Protein AF-0000000066663180 (afdb_homodimer)

Sequence (576 aa):
MTKPTDPAYRWNNAELDLDGYLARIGFDGERAPTLRTLRELVRLHTTTIPFENLEIILGRPVLLDLESLQEKLIRQRRGGYCYEHVTLFAAVLERLGYDIIAFNGRVTMGADQGLRPATHALLRVTTADDDRVWLVDVGFGSGPLEPYELSTETGEFSAGAWRFRLEHTLGELDSDRWVLHQFGKDGWIDRYTFATTPQYRIDFAVGNHFVSTSPRSPFTTRPYAHRFLPDADHMIDGTTVVTTRPDGSSDTREIEVSEVPKVLSELFDIDLTEADAAKLVEGDWQRRMTKPTDPAYRWNNAELDLDGYLARIGFDGERAPTLRTLRELVRLHTTTIPFENLEIILGRPVLLDLESLQEKLIRQRRGGYCYEHVTLFAAVLERLGYDIIAFNGRVTMGADQGLRPATHALLRVTTADDDRVWLVDVGFGSGPLEPYELSTETGEFSAGAWRFRLEHTLGELDSDRWVLHQFGKDGWIDRYTFATTPQYRIDFAVGNHFVSTSPRSPFTTRPYAHRFLPDADHMIDGTTVVTTRPDGSSDTREIEVSEVPKVLSELFDIDLTEADAAKLVEGDWQRR

Solvent-accessible surface area (backbone atoms only — not comparable to full-atom values): 30152 Å² total; per-residue (Å²): 126,80,77,71,86,54,68,53,73,47,58,62,36,87,70,56,60,60,67,59,47,34,58,62,42,66,60,82,72,71,81,51,38,32,63,71,39,48,34,50,50,38,31,31,45,36,52,60,46,23,23,29,38,53,49,40,72,72,72,39,82,87,63,74,53,61,66,58,40,43,48,38,44,47,72,57,40,32,50,31,38,24,63,49,39,38,50,54,49,47,15,50,41,48,62,44,62,33,51,72,44,32,26,42,20,23,57,43,53,91,57,86,77,76,66,60,42,62,67,36,44,36,34,38,36,40,38,77,77,49,91,62,44,29,37,39,40,65,20,71,34,74,47,56,42,36,58,42,64,68,51,87,78,50,35,68,47,68,39,80,62,34,44,34,31,48,44,75,48,69,42,72,94,67,32,62,30,35,35,40,29,37,51,39,68,92,38,78,36,60,42,29,34,33,44,91,54,78,48,45,59,50,44,49,50,39,41,47,48,26,44,58,65,33,89,85,25,76,49,56,46,43,48,38,37,19,27,24,49,80,69,34,34,38,35,38,55,58,45,38,38,35,42,35,32,51,84,25,51,69,49,75,48,78,55,52,58,81,44,46,56,57,48,35,34,76,69,38,59,32,70,67,53,71,68,55,39,53,55,60,42,68,40,69,48,75,77,103,126,80,77,70,85,53,67,51,74,48,58,62,37,89,71,56,59,61,69,59,47,34,59,63,41,68,59,82,72,71,78,52,38,31,61,70,39,49,33,51,51,37,30,30,45,36,53,58,48,24,23,28,38,54,49,40,70,72,72,39,82,87,65,74,53,60,67,57,39,43,45,38,46,47,72,56,40,31,48,31,40,23,63,50,39,37,49,55,49,46,16,51,42,49,63,44,62,32,50,74,43,32,26,42,20,23,59,42,52,91,57,86,76,75,66,59,43,62,68,36,43,36,35,37,38,40,38,78,76,49,87,62,45,29,37,39,40,64,19,72,37,72,48,55,42,36,57,42,65,69,51,86,77,49,36,68,46,65,39,81,63,34,44,36,32,47,42,76,48,70,43,73,93,68,32,63,31,34,35,41,30,38,52,40,66,91,39,77,36,59,42,30,34,33,44,88,53,77,49,43,59,50,44,50,52,38,43,48,47,24,43,57,65,32,88,85,24,76,47,55,44,43,49,38,36,19,29,24,48,79,68,34,34,38,34,36,55,59,45,37,36,35,40,34,34,51,85,26,54,69,50,75,48,80,55,54,61,79,43,45,56,60,46,34,33,76,68,37,60,30,68,65,53,72,68,54,37,54,56,60,42,69,40,68,49,75,77,102

Radius of gyration: 25.16 Å; Cα contacts (8 Å, |Δi|>4): 1216; chains: 2; bounding box: 50×69×63 Å

Secondary structure (DSSP, 8-state):
-PPPSSGGGS--GGG--HHHHHHHHT--S--S--HHHHHHHHHHHHHHSPEE-HHHHTT-----SHHHHIIIIIIS---B-HHHHHHHHHHHHHHHT-EEEEEEEEE-TT--SSPPPS-EEEEEEE-SS-S-EEEE--SSSS--SS-EE-STT--EEEETTEEEEEEEEE-GGG-EEEEEEEEETTEEEEEEEE----B-HHHHHHHHHHHHH-TTSGGGTS-EEEEE-SS-EEEEETTEEEEE-TTS-EEEEE--GGGHHHHHHHHH--PPPHHHHHHHHH-GGGG-/-PPPSSGGGS--GGG--HHHHHHHHT--S--S--HHHHHHHHHHHHHHSPEE-HHHHTT-----SHHHHIIIIIIS---B-HHHHHHHHHHHHHHHT-EEEEEEEEE-TT--SSPPPS-EEEEEEE-SS-S-EEEE--SSSS--SS-EE-STT--EEEETTEEEEEEEEE-GGG-EEEEEEEEETTEEEEEEEE----B-HHHHHHHHHHHHH-TTSGGGTS-EEEEE-SS-EEEEETTEEEEE-TTS-EEEEE--GGGHHHHHHHHH--PPPHHHHHHHHH-GGGG-

Foldseek 3Di:
DDQDPPCQFALPLVPDPLVLLCVQLVHDDDLAQAQVSQLQCLQSLQQRAKEKLLCLVLPHADDQPRVVLCCACRVQVHHYAQSSSVSNVRSNSVNSPKDKFKWFKWFCFPPPDDGGDRQGIKMWIDGDPDDFIWIGGRGHRADDSGTFTDDCPRAWDDRQLWIKGKHWDADPVRFIKIWIWTQAPVGIDTGIIIGDDGDTSVNNVVSSCCCSPPPVHLSNQAIWMWNYHSFWIWIDDHQKIKIAGRHRDMDIDGDQQLCVQVCCCPPVVHHDDPVSSVSSSVPPSVVD/DDQDPPCQFALPLVPDPLVLLCVQLVHDDDLAQAQVSQLVSLQSLQQRAKEKLLCLVLPHADDQPRVVLCCAVRVQVHHYAQSSSVSNVRSNSVNSPKDKFKWFKWFCFPPPDDGGDRQGIKMWIDGPPDDFIWIGGRGHRADDSGIATDDCPRAWDDRQLWIKGKHWDADPVRFIKIWIWTQAPVGIDTGIIIGDDGDTSVNNVVSSCCCSPPPVHLSNQAIWMWNYHSFWIWIDDHQKIKIAGRHRDMDIDGDQQLCVQVCCCPPVVHHDDPVSSVSSSVPPSVVD

Organism: Nocardia brasiliensis (strain ATCC 700358 / HUJEG-1) (NCBI:txid1133849)

pLDDT: mean 95.01, std 6.35, range [48.31, 98.88]

Nearest PDB structures (foldseek):
  3d9w-assembly1_A  TM=9.822E-01  e=6.972E-45  Nocardia farcinica
  4guz-assembly1_A  TM=9.246E-01  e=1.053E-33  Mycobacteroides abscessus ATCC 19977
  4nv7-assembly3_B  TM=9.288E-01  e=3.209E-25  Mesorhizobium japonicum MAFF 303099
  4nv8-assembly3_B  TM=9.213E-01  e=1.706E-25  Mesorhizobium japonicum MAFF 303099
  1e2t-assembly1_A  TM=8.866E-01  e=2.678E-23  Salmonella enterica subsp. enterica serovar Typhimurium

Structure (mmCIF, N/CA/C/O backbone):
data_AF-0000000066663180-model_v1
#
loop_
_entity.id
_entity.type
_entity.pdbx_description
1 polymer 'Putative Arylamine N-acetyltransferase'
#
loop_
_atom_site.group_PDB
_atom_site.id
_atom_site.type_symbol
_atom_site.label_atom_id
_atom_site.label_alt_id
_atom_site.label_comp_id
_atom_site.label_asym_id
_atom_site.label_entity_id
_atom_site.label_seq_id
_atom_site.pdbx_PDB_ins_code
_atom_site.Cartn_x
_atom_site.Cartn_y
_atom_site.Cartn_z
_atom_site.occupancy
_atom_site.B_iso_or_equiv
_atom_site.auth_seq_id
_atom_site.auth_comp_id
_atom_site.auth_asym_id
_atom_site.auth_atom_id
_atom_site.pdbx_PDB_model_num
ATOM 1 N N . MET A 1 1 ? 0.926 -15.344 19.312 1 48.31 1 MET A N 1
ATOM 2 C CA . MET A 1 1 ? -0.3 -14.586 19.531 1 48.31 1 MET A CA 1
ATOM 3 C C . MET A 1 1 ? -1.358 -14.945 18.5 1 48.31 1 MET A C 1
ATOM 5 O O . MET A 1 1 ? -1.033 -15.219 17.344 1 48.31 1 MET A O 1
ATOM 9 N N . THR A 1 2 ? -2.537 -15.312 18.953 1 58.72 2 THR A N 1
ATOM 10 C CA . THR A 1 2 ? -3.717 -15.773 18.234 1 58.72 2 THR A CA 1
ATOM 11 C C . THR A 1 2 ? -4.219 -14.703 17.281 1 58.72 2 THR A C 1
ATOM 13 O O . THR A 1 2 ? -4.211 -13.516 17.609 1 58.72 2 THR A O 1
ATOM 16 N N . LYS A 1 3 ? -4.48 -15.039 16 1 70.81 3 LYS A N 1
ATOM 17 C CA . LYS A 1 3 ? -5.141 -14.172 15.031 1 70.81 3 LYS A CA 1
ATOM 18 C C . LYS A 1 3 ? -6.414 -13.562 15.609 1 70.81 3 LYS A C 1
ATOM 20 O O . LYS A 1 3 ? -7.188 -14.258 16.281 1 70.81 3 LYS A O 1
ATOM 25 N N . PRO A 1 4 ? -6.527 -12.234 15.414 1 74.31 4 PRO A N 1
ATOM 26 C CA . PRO A 1 4 ? -7.789 -11.641 15.859 1 74.31 4 PRO A CA 1
ATOM 27 C C . PRO A 1 4 ? -9.016 -12.375 15.32 1 74.31 4 PRO A C 1
ATOM 29 O O . PRO A 1 4 ? -8.953 -12.977 14.25 1 74.31 4 PRO A O 1
ATOM 32 N N . THR A 1 5 ? -10.125 -12.406 16.047 1 76.75 5 THR A N 1
ATOM 33 C CA . THR A 1 5 ? -11.352 -13.109 15.68 1 76.75 5 THR A CA 1
ATOM 34 C C . THR A 1 5 ? -12.086 -12.367 14.57 1 76.75 5 THR A C 1
ATOM 36 O O . THR A 1 5 ? -12.914 -12.953 13.867 1 76.75 5 THR A O 1
ATOM 39 N N . ASP A 1 6 ? -11.758 -11.156 14.367 1 83.5 6 ASP A N 1
ATOM 40 C CA . ASP A 1 6 ? -12.391 -10.367 13.312 1 83.5 6 ASP A CA 1
ATOM 41 C C . ASP A 1 6 ? -12.117 -10.969 11.938 1 83.5 6 ASP A C 1
ATOM 43 O O . ASP A 1 6 ? -10.961 -11.195 11.57 1 83.5 6 ASP A O 1
ATOM 47 N N . PRO A 1 7 ? -13.188 -11.227 11.18 1 85.56 7 PRO A N 1
ATOM 48 C CA . PRO A 1 7 ? -13.047 -11.852 9.867 1 85.56 7 PRO A CA 1
ATOM 49 C C . PRO A 1 7 ? -12.156 -11.055 8.922 1 85.56 7 PRO A C 1
ATOM 51 O O . PRO A 1 7 ? -11.672 -11.586 7.922 1 85.56 7 PRO A O 1
ATOM 54 N N . ALA A 1 8 ? -11.961 -9.836 9.234 1 85.75 8 ALA A N 1
ATOM 55 C CA . ALA A 1 8 ? -11.156 -8.977 8.367 1 85.75 8 ALA A CA 1
ATOM 56 C C . ALA A 1 8 ? -9.703 -9.453 8.336 1 85.75 8 ALA A C 1
ATOM 58 O O . ALA A 1 8 ? -8.953 -9.109 7.418 1 85.75 8 ALA A O 1
ATOM 59 N N . TYR A 1 9 ? -9.367 -10.305 9.32 1 88.06 9 TYR A N 1
ATOM 60 C CA . TYR A 1 9 ? -8 -10.789 9.422 1 88.06 9 TYR A CA 1
ATOM 61 C C . TYR A 1 9 ? -7.863 -12.172 8.797 1 88.06 9 TYR A C 1
ATOM 63 O O . TYR A 1 9 ? -6.805 -12.797 8.883 1 88.06 9 TYR A O 1
ATOM 71 N N . ARG A 1 10 ? -8.914 -12.594 8.203 1 91.81 10 ARG A N 1
ATOM 72 C CA . ARG A 1 10 ? -8.93 -13.922 7.598 1 91.81 10 ARG A CA 1
ATOM 73 C C . ARG A 1 10 ? -9.086 -13.828 6.086 1 91.81 10 ARG A C 1
ATOM 75 O O . ARG A 1 10 ? -9.055 -12.734 5.52 1 91.81 10 ARG A O 1
ATOM 82 N N . TRP A 1 11 ? -9.125 -14.977 5.441 1 94.94 11 TRP A N 1
ATOM 83 C CA . TRP A 1 11 ? -9.094 -14.992 3.984 1 94.94 11 TRP A CA 1
ATOM 84 C C . TRP A 1 11 ? -10.383 -15.578 3.416 1 94.94 11 TRP A C 1
ATOM 86 O O . TRP A 1 11 ? -10.359 -16.25 2.383 1 94.94 11 TRP A O 1
ATOM 96 N N . ASN A 1 12 ? -11.5 -15.461 4.164 1 90.38 12 ASN A N 1
ATOM 97 C CA . ASN A 1 12 ? -12.859 -15.797 3.75 1 90.38 12 ASN A CA 1
ATOM 98 C C . ASN A 1 12 ? -12.953 -17.234 3.246 1 90.38 12 ASN A C 1
ATOM 100 O O . ASN A 1 12 ? -13.641 -17.516 2.262 1 90.38 12 ASN A O 1
ATOM 104 N N . ASN A 1 13 ? -12.328 -18.094 3.863 1 88.12 13 ASN A N 1
ATOM 105 C CA . ASN A 1 13 ? -12.234 -19.484 3.432 1 88.12 13 ASN A CA 1
ATOM 106 C C . ASN A 1 13 ? -13.609 -20.141 3.402 1 88.12 13 ASN A C 1
ATOM 108 O O . ASN A 1 13 ? -13.797 -21.156 2.709 1 88.12 13 ASN A O 1
ATOM 112 N N . ALA A 1 14 ? -14.539 -19.609 4.07 1 90.19 14 ALA A N 1
ATOM 113 C CA . ALA A 1 14 ? -15.883 -20.172 4.07 1 90.19 14 ALA A CA 1
ATOM 114 C C . ALA A 1 14 ? -16.531 -20.062 2.691 1 90.19 14 ALA A C 1
ATOM 116 O O . ALA A 1 14 ? -17.422 -20.844 2.348 1 90.19 14 ALA A O 1
ATOM 117 N N . GLU A 1 15 ? -16.062 -19.156 1.878 1 94.12 15 GLU A N 1
ATOM 118 C CA . GLU A 1 15 ? -16.625 -18.906 0.552 1 94.12 15 GLU A CA 1
ATOM 119 C C . GLU A 1 15 ? -15.914 -19.75 -0.51 1 94.12 15 GLU A C 1
ATOM 121 O O . GLU A 1 15 ? -16.312 -19.75 -1.674 1 94.12 15 GLU A O 1
ATOM 126 N N . LEU A 1 16 ? -14.938 -20.531 -0.111 1 97.56 16 LEU A N 1
ATOM 127 C CA . LEU A 1 16 ? -14.078 -21.25 -1.037 1 97.56 16 LEU A CA 1
ATOM 128 C C . LEU A 1 16 ? -14.742 -22.547 -1.497 1 97.56 16 LEU A C 1
ATOM 130 O O . LEU A 1 16 ? -15.258 -23.312 -0.678 1 97.56 16 LEU A O 1
ATOM 134 N N . ASP A 1 17 ? -14.781 -22.766 -2.789 1 97.75 17 ASP A N 1
ATOM 135 C CA . ASP A 1 17 ? -15.062 -24.078 -3.363 1 97.75 17 ASP A CA 1
ATOM 136 C C . ASP A 1 17 ? -13.789 -24.922 -3.43 1 97.75 17 ASP A C 1
ATOM 138 O O . ASP A 1 17 ? -13.188 -25.062 -4.496 1 97.75 17 ASP A O 1
ATOM 142 N N . LEU A 1 18 ? -13.516 -25.562 -2.275 1 98.19 18 LEU A N 1
ATOM 143 C CA . LEU A 1 18 ? -12.258 -26.297 -2.152 1 98.19 18 LEU A CA 1
ATOM 144 C C . LEU A 1 18 ? -12.195 -27.438 -3.154 1 98.19 18 LEU A C 1
ATOM 146 O O . LEU A 1 18 ? -11.172 -27.656 -3.805 1 98.19 18 LEU A O 1
ATOM 150 N N . ASP A 1 19 ? -13.266 -28.172 -3.309 1 98 19 ASP A N 1
ATOM 151 C CA . ASP A 1 19 ? -13.289 -29.297 -4.23 1 98 19 ASP A CA 1
ATOM 152 C C . ASP A 1 19 ? -13.062 -28.844 -5.668 1 98 19 ASP A C 1
ATOM 154 O O . ASP A 1 19 ? -12.312 -29.469 -6.418 1 98 19 ASP A O 1
ATOM 158 N N . GLY A 1 20 ? -13.75 -27.766 -6.051 1 98.06 20 GLY A N 1
ATOM 159 C CA . GLY A 1 20 ? -13.539 -27.219 -7.379 1 98.06 20 GLY A CA 1
ATOM 160 C C . GLY A 1 20 ? -12.102 -26.797 -7.633 1 98.06 20 GLY A C 1
ATOM 161 O O . GLY A 1 20 ? -11.555 -27.047 -8.711 1 98.06 20 GLY A O 1
ATOM 162 N N . TYR A 1 21 ? -11.5 -26.234 -6.637 1 98.56 21 TYR A N 1
ATOM 163 C CA . TYR A 1 21 ? -10.109 -25.797 -6.738 1 98.56 21 TYR A CA 1
ATOM 164 C C . TYR A 1 21 ? -9.18 -27 -6.898 1 98.56 21 TYR A C 1
ATOM 166 O O . TYR A 1 21 ? -8.312 -27.016 -7.777 1 98.56 21 TYR A O 1
ATOM 174 N N . LEU A 1 22 ? -9.336 -27.984 -6.027 1 98.69 22 LEU A N 1
ATOM 175 C CA . LEU A 1 22 ? -8.469 -29.156 -6.059 1 98.69 22 LEU A CA 1
ATOM 176 C C . LEU A 1 22 ? -8.609 -29.906 -7.383 1 98.69 22 LEU A C 1
ATOM 178 O O . LEU A 1 22 ? -7.625 -30.406 -7.93 1 98.69 22 LEU A O 1
ATOM 182 N N . ALA A 1 23 ? -9.789 -29.938 -7.902 1 98.31 23 ALA A N 1
ATOM 183 C CA . ALA A 1 23 ? -10.016 -30.547 -9.211 1 98.31 23 ALA A CA 1
ATOM 184 C C . ALA A 1 23 ? -9.312 -29.766 -10.312 1 98.31 23 ALA A C 1
ATOM 186 O O . ALA A 1 23 ? -8.695 -30.344 -11.203 1 98.31 23 ALA A O 1
ATOM 187 N N . ARG A 1 24 ? -9.367 -28.484 -10.25 1 98.19 24 ARG A N 1
ATOM 188 C CA . ARG A 1 24 ? -8.773 -27.594 -11.234 1 98.19 24 ARG A CA 1
ATOM 189 C C . ARG A 1 24 ? -7.27 -27.812 -11.336 1 98.19 24 ARG A C 1
ATOM 191 O O . ARG A 1 24 ? -6.711 -27.828 -12.438 1 98.19 24 ARG A O 1
ATOM 198 N N . ILE A 1 25 ? -6.621 -28.047 -10.25 1 98.31 25 ILE A N 1
ATOM 199 C CA . ILE A 1 25 ? -5.164 -28.109 -10.289 1 98.31 25 ILE A CA 1
ATOM 200 C C . ILE A 1 25 ? -4.723 -29.578 -10.336 1 98.31 25 ILE A C 1
ATOM 202 O O . ILE A 1 25 ? -3.525 -29.875 -10.422 1 98.31 25 ILE A O 1
ATOM 206 N N . GLY A 1 26 ? -5.66 -30.5 -10.234 1 98.31 26 GLY A N 1
ATOM 207 C CA . GLY A 1 26 ? -5.367 -31.922 -10.328 1 98.31 26 GLY A CA 1
ATOM 208 C C . GLY A 1 26 ? -4.781 -32.5 -9.055 1 98.31 26 GLY A C 1
ATOM 209 O O . GLY A 1 26 ? -3.902 -33.344 -9.102 1 98.31 26 GLY A O 1
ATOM 210 N N . PHE A 1 27 ? -5.184 -31.969 -7.934 1 98.5 27 PHE A N 1
ATOM 211 C CA . PHE A 1 27 ? -4.691 -32.438 -6.645 1 98.5 27 PHE A CA 1
ATOM 212 C C . PHE A 1 27 ? -5.559 -33.562 -6.113 1 98.5 27 PHE A C 1
ATOM 214 O O . PHE A 1 27 ? -6.773 -33.406 -5.961 1 98.5 27 PHE A O 1
ATOM 221 N N . ASP A 1 28 ? -4.934 -34.688 -5.734 1 97.25 28 ASP A N 1
ATOM 222 C CA . ASP A 1 28 ? -5.648 -35.844 -5.207 1 97.25 28 ASP A CA 1
ATOM 223 C C . ASP A 1 28 ? -4.988 -36.375 -3.934 1 97.25 28 ASP A C 1
ATOM 225 O O . ASP A 1 28 ? -5.207 -37.531 -3.539 1 97.25 28 ASP A O 1
ATOM 229 N N . GLY A 1 29 ? -4.211 -35.594 -3.303 1 96.62 29 GLY A N 1
ATOM 230 C CA . GLY A 1 29 ? -3.49 -36.031 -2.113 1 96.62 29 GLY A CA 1
ATOM 231 C C . GLY A 1 29 ? -4.27 -35.781 -0.831 1 96.62 29 GLY A C 1
ATOM 232 O O . GLY A 1 29 ? -5.453 -35.469 -0.87 1 96.62 29 GLY A O 1
ATOM 233 N N . GLU A 1 30 ? -3.562 -36.031 0.275 1 96.56 30 GLU A N 1
ATOM 234 C CA . GLU A 1 30 ? -4.137 -35.812 1.598 1 96.56 30 GLU A CA 1
ATOM 235 C C . GLU A 1 30 ? -4.352 -34.312 1.863 1 96.56 30 GLU A C 1
ATOM 237 O O . GLU A 1 30 ? -3.494 -33.5 1.534 1 96.56 30 GLU A O 1
ATOM 242 N N . ARG A 1 31 ? -5.496 -34.031 2.457 1 97.56 31 ARG A N 1
ATOM 243 C CA . ARG A 1 31 ? -5.863 -32.656 2.721 1 97.56 31 ARG A CA 1
ATOM 244 C C . ARG A 1 31 ? -5.477 -32.25 4.137 1 97.56 31 ARG A C 1
ATOM 246 O O . ARG A 1 31 ? -6.309 -31.734 4.895 1 97.56 31 ARG A O 1
ATOM 253 N 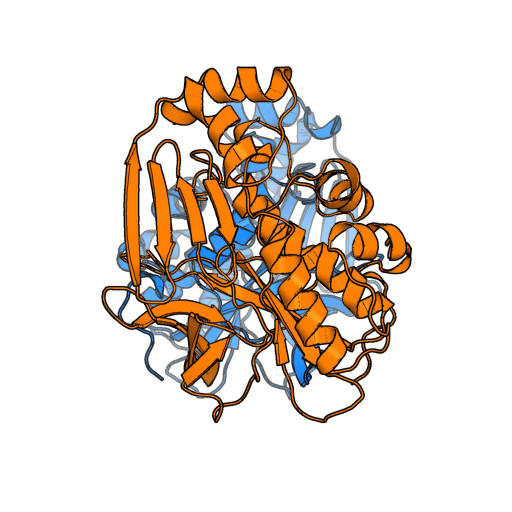N . ALA A 1 32 ? -4.332 -32.656 4.613 1 97.81 32 ALA A N 1
ATOM 254 C CA . ALA A 1 32 ? -3.785 -32.25 5.902 1 97.81 32 ALA A CA 1
ATOM 255 C C . ALA A 1 32 ? -2.744 -31.141 5.734 1 97.81 32 ALA A C 1
ATOM 257 O O . ALA A 1 32 ? -2.023 -31.109 4.73 1 97.81 32 ALA A O 1
ATOM 258 N N . PRO A 1 33 ? -2.688 -30.25 6.672 1 98.31 33 PRO A N 1
ATOM 259 C CA . PRO A 1 33 ? -1.762 -29.125 6.547 1 98.31 33 PRO A CA 1
ATOM 260 C C . PRO A 1 33 ? -0.313 -29.516 6.828 1 98.31 33 PRO A C 1
ATOM 262 O O . PRO A 1 33 ? 0.312 -28.969 7.738 1 98.31 33 PRO A O 1
ATOM 265 N N . THR A 1 34 ? 0.217 -30.406 6.02 1 98.38 34 THR A N 1
ATOM 266 C CA . THR A 1 34 ? 1.588 -30.891 6.133 1 98.38 34 THR A CA 1
ATOM 267 C C . THR A 1 34 ? 2.482 -30.234 5.082 1 98.38 34 THR A C 1
ATOM 269 O O . THR A 1 34 ? 1.989 -29.625 4.129 1 98.38 34 THR A O 1
ATOM 272 N N . LEU A 1 35 ? 3.779 -30.375 5.301 1 98.06 35 LEU A N 1
ATOM 273 C CA . LEU A 1 35 ? 4.73 -29.828 4.332 1 98.06 35 LEU A CA 1
ATOM 274 C C . LEU A 1 35 ? 4.594 -30.547 2.99 1 98.06 35 LEU A C 1
ATOM 276 O O . LEU A 1 35 ? 4.688 -29.906 1.937 1 98.06 35 LEU A O 1
ATOM 280 N N . ARG A 1 36 ? 4.398 -31.828 3.039 1 97.75 36 ARG A N 1
ATOM 281 C CA . ARG A 1 36 ? 4.223 -32.594 1.812 1 97.75 36 ARG A CA 1
ATOM 282 C C . ARG A 1 36 ? 3.041 -32.094 1.002 1 97.75 36 ARG A C 1
ATOM 284 O O . ARG A 1 36 ? 3.156 -31.875 -0.208 1 97.75 36 ARG A O 1
ATOM 291 N N . THR A 1 37 ? 1.895 -31.875 1.664 1 98.5 37 THR A N 1
ATOM 292 C CA . THR A 1 37 ? 0.703 -31.344 1.014 1 98.5 37 THR A CA 1
ATOM 293 C C . THR A 1 37 ? 0.964 -29.938 0.471 1 98.5 37 THR A C 1
ATOM 295 O O . THR A 1 37 ? 0.59 -29.625 -0.662 1 98.5 37 THR A O 1
ATOM 298 N N . LEU A 1 38 ? 1.64 -29.109 1.25 1 98.69 38 LEU A N 1
ATOM 299 C CA . LEU A 1 38 ? 1.95 -27.75 0.831 1 98.69 38 LEU A CA 1
ATOM 300 C C . LEU A 1 38 ? 2.797 -27.75 -0.438 1 98.69 38 LEU A C 1
ATOM 302 O O . LEU A 1 38 ? 2.518 -27 -1.376 1 98.69 38 LEU A O 1
ATOM 306 N N . ARG A 1 39 ? 3.82 -28.594 -0.478 1 98.12 39 ARG A N 1
ATOM 307 C CA . ARG A 1 39 ? 4.703 -28.688 -1.635 1 98.12 39 ARG A CA 1
ATOM 308 C C . ARG A 1 39 ? 3.92 -29.062 -2.891 1 98.12 39 ARG A C 1
ATOM 310 O O . ARG A 1 39 ? 4.109 -28.453 -3.947 1 98.12 39 ARG A O 1
ATOM 317 N N . GLU A 1 40 ? 3.068 -29.984 -2.742 1 98.44 40 GLU A N 1
ATOM 318 C CA . GLU A 1 40 ? 2.287 -30.438 -3.889 1 98.44 40 GLU A CA 1
ATOM 319 C C . GLU A 1 40 ? 1.312 -29.359 -4.352 1 98.44 40 GLU A C 1
ATOM 321 O O . GLU A 1 40 ? 1.149 -29.141 -5.555 1 98.44 40 GLU A O 1
ATOM 326 N N . LEU A 1 41 ? 0.632 -28.703 -3.418 1 98.75 41 LEU A N 1
ATOM 327 C CA . LEU A 1 41 ? -0.301 -27.641 -3.756 1 98.75 41 LEU A CA 1
ATOM 328 C C . LEU A 1 41 ? 0.409 -26.516 -4.5 1 98.75 41 LEU A C 1
ATOM 330 O O . LEU A 1 41 ? -0.095 -26.016 -5.512 1 98.75 41 LEU A O 1
ATOM 334 N N . VAL A 1 42 ? 1.604 -26.109 -4 1 98.75 42 VAL A N 1
ATOM 335 C CA . VAL A 1 42 ? 2.363 -25.031 -4.629 1 98.75 42 VAL A CA 1
ATOM 336 C C . VAL A 1 42 ? 2.748 -25.438 -6.051 1 98.75 42 VAL A C 1
ATOM 338 O O . VAL A 1 42 ? 2.549 -24.656 -6.992 1 98.75 42 VAL A O 1
ATOM 341 N N . ARG A 1 43 ? 3.248 -26.609 -6.199 1 98.38 43 ARG A N 1
ATOM 342 C CA . ARG A 1 43 ? 3.668 -27.109 -7.508 1 98.38 43 ARG A CA 1
ATOM 343 C C . ARG A 1 43 ? 2.498 -27.125 -8.484 1 98.38 43 ARG A C 1
ATOM 345 O O . ARG A 1 43 ? 2.6 -26.578 -9.594 1 98.38 43 ARG A O 1
ATOM 352 N N . LEU A 1 44 ? 1.402 -27.719 -8.07 1 98.5 44 LEU A N 1
ATOM 353 C CA . LEU A 1 44 ? 0.259 -27.891 -8.961 1 98.5 44 LEU A CA 1
ATOM 354 C C . LEU A 1 44 ? -0.385 -26.547 -9.281 1 98.5 44 LEU A C 1
ATOM 356 O O . LEU A 1 44 ? -0.753 -26.297 -10.43 1 98.5 44 LEU A O 1
ATOM 360 N N . HIS A 1 45 ? -0.54 -25.688 -8.289 1 98.62 45 HIS A N 1
ATOM 361 C CA . HIS A 1 45 ? -1.109 -24.375 -8.531 1 98.62 45 HIS A CA 1
ATOM 362 C C . HIS A 1 45 ? -0.283 -23.594 -9.562 1 98.62 45 HIS A C 1
ATOM 364 O O . HIS A 1 45 ? -0.825 -23.078 -10.539 1 98.62 45 HIS A O 1
ATOM 370 N N . THR A 1 46 ? 1.053 -23.578 -9.367 1 98.12 46 THR A N 1
ATOM 371 C CA . THR A 1 46 ? 1.975 -22.781 -10.156 1 98.12 46 THR A CA 1
ATOM 372 C C . THR A 1 46 ? 2.072 -23.297 -11.586 1 98.12 46 THR A C 1
ATOM 374 O O . THR A 1 46 ? 2.232 -22.516 -12.523 1 98.12 46 THR A O 1
ATOM 377 N N . THR A 1 47 ? 1.872 -24.578 -11.742 1 97.56 47 THR A N 1
ATOM 378 C CA . THR A 1 47 ? 2.072 -25.156 -13.07 1 97.56 47 THR A CA 1
ATOM 379 C C . THR A 1 47 ? 0.743 -25.312 -13.805 1 97.56 47 THR A C 1
ATOM 381 O O . THR A 1 47 ? 0.714 -25.688 -14.977 1 97.56 47 THR A O 1
ATOM 384 N N . THR A 1 48 ? -0.388 -25.047 -13.18 1 97.5 48 THR A N 1
ATOM 385 C CA . THR A 1 48 ? -1.684 -25.266 -13.812 1 97.5 48 THR A CA 1
ATOM 386 C C . THR A 1 48 ? -2.361 -23.922 -14.133 1 97.5 48 THR A C 1
ATOM 388 O O . THR A 1 48 ? -2.932 -23.75 -15.211 1 97.5 48 THR A O 1
ATOM 391 N N . ILE A 1 49 ? -2.359 -22.984 -13.211 1 98.12 49 ILE A N 1
ATOM 392 C CA . ILE A 1 49 ? -3.049 -21.719 -13.391 1 98.12 49 ILE A CA 1
ATOM 393 C C . ILE A 1 49 ? -2.068 -20.656 -13.898 1 98.12 49 ILE A C 1
ATOM 395 O O . ILE A 1 49 ? -1.111 -20.312 -13.211 1 98.12 49 ILE A O 1
ATOM 399 N N . PRO A 1 50 ? -2.283 -20.125 -15.07 1 98.25 50 PRO A N 1
ATOM 400 C CA . PRO A 1 50 ? -1.314 -19.188 -15.641 1 98.25 50 PRO A CA 1
ATOM 401 C C . PRO A 1 50 ? -1.374 -17.797 -14.992 1 98.25 50 PRO A C 1
ATOM 403 O O . PRO A 1 50 ? -2.367 -17.469 -14.336 1 98.25 50 PRO A O 1
ATOM 406 N N . PHE A 1 51 ? -0.28 -17.125 -15.086 1 98.56 51 PHE A N 1
ATOM 407 C CA . PHE A 1 51 ? -0.2 -15.711 -14.734 1 98.56 51 PHE A CA 1
ATOM 408 C C . PHE A 1 51 ? -0.612 -14.836 -15.906 1 98.56 51 PHE A C 1
ATOM 410 O O . PHE A 1 51 ? -0.133 -15.023 -17.031 1 98.56 51 PHE A O 1
ATOM 417 N N . GLU A 1 52 ? -1.479 -13.805 -15.688 1 98.75 52 GLU A N 1
ATOM 418 C CA . GLU A 1 52 ? -1.872 -12.945 -16.797 1 98.75 52 GLU A CA 1
ATOM 419 C C . GLU A 1 52 ? -2.506 -11.648 -16.297 1 98.75 52 GLU A C 1
ATOM 421 O O . GLU A 1 52 ? -2.936 -11.57 -15.141 1 98.75 52 GLU A O 1
ATOM 426 N N . ASN A 1 53 ? -2.535 -10.625 -17.141 1 98.62 53 ASN A N 1
ATOM 427 C CA . ASN A 1 53 ? -3.121 -9.328 -16.828 1 98.62 53 ASN A CA 1
ATOM 428 C C . ASN A 1 53 ? -4.258 -8.977 -17.781 1 98.62 53 ASN A C 1
ATOM 430 O O . ASN A 1 53 ? -4.59 -7.797 -17.938 1 98.62 53 ASN A O 1
ATOM 434 N N . LEU A 1 54 ? -4.953 -9.867 -18.375 1 98.5 54 LEU A N 1
ATOM 435 C CA . LEU A 1 54 ? -5.758 -9.641 -19.562 1 98.5 54 LEU A CA 1
ATOM 436 C C . LEU A 1 54 ? -7.039 -8.891 -19.234 1 98.5 54 LEU A C 1
ATOM 438 O O . LEU A 1 54 ? -7.578 -8.164 -20.062 1 98.5 54 LEU A O 1
ATOM 442 N N . GLU A 1 55 ? -7.652 -9.062 -18 1 98.31 55 GLU A N 1
ATOM 443 C CA . GLU A 1 55 ? -8.82 -8.266 -17.625 1 98.31 55 GLU A CA 1
ATOM 444 C C . GLU A 1 55 ? -8.539 -6.773 -17.781 1 98.31 55 GLU A C 1
ATOM 446 O O . GLU A 1 55 ? -9.391 -6.027 -18.281 1 98.31 55 GLU A O 1
ATOM 451 N N . ILE A 1 56 ? -7.348 -6.34 -17.391 1 98.31 56 ILE A N 1
ATOM 452 C CA . ILE A 1 56 ? -6.961 -4.934 -17.453 1 98.31 56 ILE A CA 1
ATOM 453 C C . ILE A 1 56 ? -6.918 -4.473 -18.906 1 98.31 56 ILE A C 1
ATOM 455 O O . ILE A 1 56 ? -7.477 -3.43 -19.25 1 98.31 56 ILE A O 1
ATOM 459 N N . ILE A 1 57 ? -6.289 -5.281 -19.75 1 97.69 57 ILE A N 1
ATOM 460 C CA . ILE A 1 57 ? -6.098 -4.941 -21.156 1 97.69 57 ILE A CA 1
ATOM 461 C C . ILE A 1 57 ? -7.449 -4.883 -21.859 1 97.69 57 ILE A C 1
ATOM 463 O O . ILE A 1 57 ? -7.645 -4.074 -22.766 1 97.69 57 ILE A O 1
ATOM 467 N N . LEU A 1 58 ? -8.383 -5.676 -21.391 1 97.5 58 LEU A N 1
ATOM 468 C CA . LEU A 1 58 ? -9.719 -5.742 -21.969 1 97.5 58 LEU A CA 1
ATOM 469 C C . LEU A 1 58 ? -10.625 -4.68 -21.359 1 97.5 58 LEU A C 1
ATOM 471 O O . LEU A 1 58 ? -11.812 -4.613 -21.672 1 97.5 58 LEU A O 1
ATOM 475 N N . GLY A 1 59 ? -10.133 -3.898 -20.422 1 96.38 59 GLY A N 1
ATOM 476 C CA . GLY A 1 59 ? -10.867 -2.777 -19.859 1 96.38 59 GLY A CA 1
ATOM 477 C C . GLY A 1 59 ? -11.781 -3.178 -18.719 1 96.38 59 GLY A C 1
ATOM 478 O O . GLY A 1 59 ? -12.781 -2.506 -18.453 1 96.38 59 GLY A O 1
ATOM 479 N N . ARG A 1 60 ? -11.516 -4.281 -18.125 1 97.88 60 ARG A N 1
ATOM 480 C CA . ARG A 1 60 ? -12.344 -4.781 -17.031 1 97.88 60 ARG A CA 1
ATOM 481 C C . ARG A 1 60 ? -11.586 -4.738 -15.703 1 97.88 60 ARG A C 1
ATOM 483 O O . ARG A 1 60 ? -10.359 -4.82 -15.68 1 97.88 60 ARG A O 1
ATOM 490 N N . PRO A 1 61 ? -12.289 -4.578 -14.586 1 97.88 61 PRO A N 1
ATOM 491 C CA . PRO A 1 61 ? -11.617 -4.527 -13.289 1 97.88 61 PRO A CA 1
ATOM 492 C C . PRO A 1 61 ? -11.055 -5.879 -12.859 1 97.88 61 PRO A C 1
ATOM 494 O O . PRO A 1 61 ? -11.477 -6.918 -13.367 1 97.88 61 PRO A O 1
ATOM 497 N N . VAL A 1 62 ? -10.117 -5.883 -12.047 1 98.5 62 VAL A N 1
ATOM 498 C CA . VAL A 1 62 ? -9.602 -7.078 -11.383 1 98.5 62 VAL A CA 1
ATOM 499 C C . VAL A 1 62 ? -10.188 -7.18 -9.977 1 98.5 62 VAL A C 1
ATOM 501 O O . VAL A 1 62 ? -9.844 -6.395 -9.094 1 98.5 62 VAL A O 1
ATOM 504 N N . LEU A 1 63 ? -11.047 -8.133 -9.773 1 98.19 63 LEU A N 1
ATOM 505 C CA . LEU A 1 63 ? -11.75 -8.312 -8.508 1 98.19 63 LEU A CA 1
ATOM 506 C C . LEU A 1 63 ? -11.07 -9.375 -7.656 1 98.19 63 LEU A C 1
ATOM 508 O O . LEU A 1 63 ? -10.633 -10.406 -8.18 1 98.19 63 LEU A O 1
ATOM 512 N N . LEU A 1 64 ? -11.047 -9.18 -6.305 1 98.12 64 LEU A N 1
ATOM 513 C CA . LEU A 1 64 ? -10.305 -10.094 -5.445 1 98.12 64 LEU A CA 1
ATOM 514 C C . LEU A 1 64 ? -11.25 -10.875 -4.543 1 98.12 64 LEU A C 1
ATOM 516 O O . LEU A 1 64 ? -10.812 -11.711 -3.746 1 98.12 64 LEU A O 1
ATOM 520 N N . ASP A 1 65 ? -12.547 -10.547 -4.617 1 97.19 65 ASP A N 1
ATOM 521 C CA . ASP A 1 65 ? -13.453 -11.383 -3.838 1 97.19 65 ASP A CA 1
ATOM 522 C C . ASP A 1 65 ? -13.445 -12.828 -4.344 1 97.19 65 ASP A C 1
ATOM 524 O O . ASP A 1 65 ? -13.297 -13.07 -5.543 1 97.19 65 ASP A O 1
ATOM 528 N N . LEU A 1 66 ? -13.695 -13.797 -3.498 1 97.62 66 LEU A N 1
ATOM 529 C CA . LEU A 1 66 ? -13.477 -15.211 -3.801 1 97.62 66 LEU A CA 1
ATOM 530 C C . LEU A 1 66 ? -14.422 -15.68 -4.902 1 97.62 66 LEU A C 1
ATOM 532 O O . LEU A 1 66 ? -14.055 -16.531 -5.719 1 97.62 66 LEU A O 1
ATOM 536 N N . GLU A 1 67 ? -15.602 -15.172 -4.875 1 97.75 67 GLU A N 1
ATOM 537 C CA . GLU A 1 67 ? -16.531 -15.594 -5.918 1 97.75 67 GLU A CA 1
ATOM 538 C C . GLU A 1 67 ? -16 -15.227 -7.305 1 97.75 67 GLU A C 1
ATOM 540 O O . GLU A 1 67 ? -15.992 -16.062 -8.211 1 97.75 67 GLU A O 1
ATOM 545 N N . SER A 1 68 ? -15.57 -14.008 -7.457 1 98.19 68 SER A N 1
ATOM 546 C CA . SER A 1 68 ? -15.016 -13.562 -8.734 1 98.19 68 SER A CA 1
ATOM 547 C C . SER A 1 68 ? -13.758 -14.344 -9.094 1 98.19 68 SER A C 1
ATOM 549 O O . SER A 1 68 ? -13.562 -14.719 -10.25 1 98.19 68 SER A O 1
ATOM 551 N N . LEU A 1 69 ? -12.938 -14.602 -8.109 1 98.5 69 LEU A N 1
ATOM 552 C CA . LEU A 1 69 ? -11.688 -15.32 -8.344 1 98.5 69 LEU A CA 1
ATOM 553 C C . LEU A 1 69 ? -11.961 -16.75 -8.797 1 98.5 69 LEU A C 1
ATOM 555 O O . LEU A 1 69 ? -11.336 -17.234 -9.742 1 98.5 69 LEU A O 1
ATOM 559 N N . GLN A 1 70 ? -12.875 -17.391 -8.133 1 98.06 70 GLN A N 1
ATOM 560 C CA . GLN A 1 70 ? -13.195 -18.781 -8.461 1 98.06 70 GLN A CA 1
ATOM 561 C C . GLN A 1 70 ? -13.852 -18.875 -9.836 1 98.06 70 GLN A C 1
ATOM 563 O O . GLN A 1 70 ? -13.586 -19.812 -10.586 1 98.06 70 GLN A O 1
ATOM 568 N N . GLU A 1 71 ? -14.695 -17.938 -10.117 1 97.88 71 GLU A N 1
ATOM 569 C CA . GLU A 1 71 ? -15.289 -17.906 -11.453 1 97.88 71 GLU A CA 1
ATOM 570 C C . GLU A 1 71 ? -14.211 -17.812 -12.531 1 97.88 71 GLU A C 1
ATOM 572 O O . GLU A 1 71 ? -14.211 -18.578 -13.492 1 97.88 71 GLU A O 1
ATOM 577 N N . LYS A 1 72 ? -13.281 -16.953 -12.352 1 97.81 72 LYS A N 1
ATOM 578 C CA . LYS A 1 72 ? -12.258 -16.672 -13.352 1 97.81 72 LYS A CA 1
ATOM 579 C C . LYS A 1 72 ? -11.203 -17.766 -13.391 1 97.81 72 LYS A C 1
ATOM 581 O O . LYS A 1 72 ? -10.938 -18.359 -14.445 1 97.81 72 LYS A O 1
ATOM 586 N N . LEU A 1 73 ? -10.633 -18.156 -12.258 1 97.62 73 LEU A N 1
ATOM 587 C CA . LEU A 1 73 ? -9.438 -18.984 -12.203 1 97.62 73 LEU A CA 1
ATOM 588 C C . LEU A 1 73 ? -9.812 -20.469 -12.211 1 97.62 73 LEU A C 1
ATOM 590 O O . LEU A 1 73 ? -9.031 -21.312 -12.648 1 97.62 73 LEU A O 1
ATOM 594 N N . ILE A 1 74 ? -10.969 -20.781 -11.695 1 96.81 74 ILE A N 1
ATOM 595 C CA . ILE A 1 74 ? -11.328 -22.188 -11.555 1 96.81 74 ILE A CA 1
ATOM 596 C C . ILE A 1 74 ? -12.312 -22.578 -12.656 1 96.81 74 ILE A C 1
ATOM 598 O O . ILE A 1 74 ? -12.039 -23.484 -13.438 1 96.81 74 ILE A O 1
ATOM 602 N N . ARG A 1 75 ? -13.367 -21.828 -12.82 1 95.94 75 ARG A N 1
ATOM 603 C CA . ARG A 1 75 ? -14.445 -22.25 -13.711 1 95.94 75 ARG A CA 1
ATOM 604 C C . ARG A 1 75 ? -14.164 -21.859 -15.156 1 95.94 75 ARG A C 1
ATOM 606 O O . ARG A 1 75 ? -14.406 -22.641 -16.078 1 95.94 75 ARG A O 1
ATOM 613 N N . GLN A 1 76 ? -13.617 -20.688 -15.406 1 94.19 76 GLN A N 1
ATOM 614 C CA . GLN A 1 76 ? -13.352 -20.219 -16.766 1 94.19 76 GLN A CA 1
ATOM 615 C C . GLN A 1 76 ? -11.969 -20.656 -17.234 1 94.19 76 GLN A C 1
ATOM 617 O O . GLN A 1 76 ? -11.617 -20.484 -18.406 1 94.19 76 GLN A O 1
ATOM 622 N N . ARG A 1 77 ? -11.125 -21.141 -16.375 1 90.06 77 ARG A N 1
ATOM 623 C CA . ARG A 1 77 ? -9.773 -21.625 -16.672 1 90.06 77 ARG A CA 1
ATOM 624 C C . ARG A 1 77 ? -8.883 -20.5 -17.172 1 90.06 77 ARG A C 1
ATOM 626 O O . ARG A 1 77 ? -8.102 -20.672 -18.109 1 90.06 77 ARG A O 1
ATOM 633 N N . ARG A 1 78 ? -9.203 -19.312 -16.75 1 96.81 78 ARG A N 1
ATOM 634 C CA . ARG A 1 78 ? -8.328 -18.156 -16.938 1 96.81 78 ARG A CA 1
ATOM 635 C C . ARG A 1 78 ? -7.262 -18.094 -15.844 1 96.81 78 ARG A C 1
ATOM 637 O O . ARG A 1 78 ? -7.258 -18.922 -14.93 1 96.81 78 ARG A O 1
ATOM 644 N N . GLY A 1 79 ? -6.277 -17.281 -16.016 1 97.94 79 GLY A N 1
ATOM 645 C CA . GLY A 1 79 ? -5.281 -17 -14.984 1 97.94 79 GLY A CA 1
ATOM 646 C C . GLY A 1 79 ? -5.523 -15.688 -14.266 1 97.94 79 GLY A C 1
ATOM 647 O O . GLY A 1 79 ? -6.656 -15.203 -14.211 1 97.94 79 GLY A O 1
ATOM 648 N N . GLY A 1 80 ? -4.543 -15.234 -13.664 1 98.38 80 GLY A N 1
ATOM 649 C CA . GLY A 1 80 ? -4.523 -13.977 -12.938 1 98.38 80 GLY A CA 1
ATOM 650 C C . GLY A 1 80 ? -3.127 -13.539 -12.539 1 98.38 80 GLY A C 1
ATOM 651 O O . GLY A 1 80 ? -2.145 -14.203 -12.867 1 98.38 80 GLY A O 1
ATOM 652 N N . TYR A 1 81 ? -3.004 -12.367 -12.008 1 98.25 81 TYR A N 1
ATOM 653 C CA . TYR A 1 81 ? -1.692 -11.938 -11.531 1 98.25 81 TYR A CA 1
ATOM 654 C C . TYR A 1 81 ? -1.564 -12.125 -10.031 1 98.25 81 TYR A C 1
ATOM 656 O O . TYR A 1 81 ? -2.359 -12.844 -9.414 1 98.25 81 TYR A O 1
ATOM 664 N N . CYS A 1 82 ? -0.543 -11.594 -9.352 1 98.44 82 CYS A N 1
ATOM 665 C CA . CYS A 1 82 ? -0.059 -12 -8.031 1 98.44 82 CYS A CA 1
ATOM 666 C C . CYS A 1 82 ? -1.174 -11.922 -6.996 1 98.44 82 CYS A C 1
ATOM 668 O O . CYS A 1 82 ? -1.392 -12.875 -6.246 1 98.44 82 CYS A O 1
ATOM 670 N N . TYR A 1 83 ? -1.992 -10.867 -6.973 1 98.81 83 TYR A N 1
ATOM 671 C CA . TYR A 1 83 ? -3.002 -10.695 -5.934 1 98.81 83 TYR A CA 1
ATOM 672 C C . TYR A 1 83 ? -4.121 -11.711 -6.09 1 98.81 83 TYR A C 1
ATOM 674 O O . TYR A 1 83 ? -4.684 -12.188 -5.098 1 98.81 83 TYR A O 1
ATOM 682 N N . GLU A 1 84 ? -4.492 -12.008 -7.324 1 98.88 84 GLU A N 1
ATOM 683 C CA . GLU A 1 84 ? -5.523 -13.008 -7.586 1 98.88 84 GLU A CA 1
ATOM 684 C C . GLU A 1 84 ? -5.062 -14.398 -7.152 1 98.88 84 GLU A C 1
ATOM 686 O O . GLU A 1 84 ? -5.773 -15.094 -6.422 1 98.88 84 GLU A O 1
ATOM 691 N N . HIS A 1 85 ? -3.855 -14.758 -7.562 1 98.81 85 HIS A N 1
ATOM 692 C CA . HIS A 1 85 ? -3.295 -16.062 -7.207 1 98.81 85 HIS A CA 1
ATOM 693 C C . HIS A 1 85 ? -3.186 -16.219 -5.695 1 98.81 85 HIS A C 1
ATOM 695 O O . HIS A 1 85 ? -3.65 -17.219 -5.137 1 98.81 85 HIS A O 1
ATOM 701 N N . VAL A 1 86 ? -2.6 -15.266 -5.062 1 98.81 86 VAL A N 1
ATOM 702 C CA . VAL A 1 86 ? -2.24 -15.406 -3.654 1 98.81 86 VAL A CA 1
ATOM 703 C C . VAL A 1 86 ? -3.5 -15.352 -2.791 1 98.81 86 VAL A C 1
ATOM 705 O O . VAL A 1 86 ? -3.611 -16.078 -1.798 1 98.81 86 VAL A O 1
ATOM 708 N N . THR A 1 87 ? -4.48 -14.5 -3.16 1 98.75 87 THR A N 1
ATOM 709 C CA . THR A 1 87 ? -5.723 -14.438 -2.4 1 98.75 87 THR A CA 1
ATOM 710 C C . THR A 1 87 ? -6.461 -15.773 -2.463 1 98.75 87 THR A C 1
ATOM 712 O O . THR A 1 87 ? -6.91 -16.297 -1.437 1 98.75 87 THR A O 1
ATOM 715 N N . LEU A 1 88 ? -6.574 -16.344 -3.609 1 98.75 88 LEU A N 1
ATOM 716 C CA . LEU A 1 88 ? -7.215 -17.641 -3.754 1 98.75 88 LEU A CA 1
ATOM 717 C C . LEU A 1 88 ? -6.453 -18.719 -2.977 1 98.75 88 LEU A C 1
ATOM 719 O O . LEU A 1 88 ? -7.055 -19.5 -2.234 1 98.75 88 LEU A O 1
ATOM 723 N N . PHE A 1 89 ? -5.145 -18.734 -3.133 1 98.88 89 PHE A N 1
ATOM 724 C CA . PHE A 1 89 ? -4.32 -19.766 -2.494 1 98.88 89 PHE A CA 1
ATOM 725 C C . PHE A 1 89 ? -4.371 -19.625 -0.977 1 98.88 89 PHE A C 1
ATOM 727 O O . PHE A 1 89 ? -4.371 -20.625 -0.259 1 98.88 89 PHE A O 1
ATOM 734 N N . ALA A 1 90 ? -4.383 -18.391 -0.483 1 98.69 90 ALA A N 1
ATOM 735 C CA . ALA A 1 90 ? -4.516 -18.141 0.95 1 98.69 90 ALA A CA 1
ATOM 736 C C . ALA A 1 90 ? -5.805 -18.75 1.498 1 98.69 90 ALA A C 1
ATOM 738 O O . ALA A 1 90 ? -5.801 -19.359 2.564 1 98.69 90 ALA A O 1
ATOM 739 N N . ALA A 1 91 ? -6.902 -18.547 0.787 1 98.56 91 ALA A N 1
ATOM 740 C CA . ALA A 1 91 ? -8.18 -19.125 1.205 1 98.56 91 ALA A CA 1
ATOM 741 C C . ALA A 1 91 ? -8.094 -20.641 1.271 1 98.56 91 ALA A C 1
ATOM 743 O O . ALA A 1 91 ? -8.633 -21.266 2.189 1 98.56 91 ALA A O 1
ATOM 744 N N . VAL A 1 92 ? -7.414 -21.234 0.325 1 98.81 92 VAL A N 1
ATOM 745 C CA . VAL A 1 92 ? -7.238 -22.688 0.27 1 98.81 92 VAL A CA 1
ATOM 746 C C . VAL A 1 92 ? -6.453 -23.156 1.493 1 98.81 92 VAL A C 1
ATOM 748 O O . VAL A 1 92 ? -6.879 -24.078 2.189 1 98.81 92 VAL A O 1
ATOM 751 N N . LEU A 1 93 ? -5.301 -22.516 1.717 1 98.69 93 LEU A N 1
ATOM 752 C CA . LEU A 1 93 ? -4.449 -22.922 2.828 1 98.69 93 LEU A CA 1
ATOM 753 C C . LEU A 1 93 ? -5.176 -22.766 4.16 1 98.69 93 LEU A C 1
ATOM 755 O O . LEU A 1 93 ? -5.078 -23.625 5.035 1 98.69 93 LEU A O 1
ATOM 759 N N . GLU A 1 94 ? -5.852 -21.641 4.277 1 97.62 94 GLU A N 1
ATOM 760 C CA . GLU A 1 94 ? -6.629 -21.422 5.496 1 97.62 94 GLU A CA 1
ATOM 761 C C . GLU A 1 94 ? -7.68 -22.5 5.684 1 97.62 94 GLU A C 1
ATOM 763 O O . GLU A 1 94 ? -7.863 -23.016 6.793 1 97.62 94 GLU A O 1
ATOM 768 N N . ARG A 1 95 ? -8.359 -22.891 4.66 1 97.75 95 ARG A N 1
ATOM 769 C CA . ARG A 1 95 ? -9.375 -23.938 4.695 1 97.75 95 ARG A CA 1
ATOM 770 C C . ARG A 1 95 ? -8.773 -25.266 5.113 1 97.75 95 ARG A C 1
ATOM 772 O O . ARG A 1 95 ? -9.414 -26.047 5.82 1 97.75 95 ARG A O 1
ATOM 779 N N . LEU A 1 96 ? -7.617 -25.547 4.703 1 98.25 96 LEU A N 1
ATOM 780 C CA . LEU A 1 96 ? -6.957 -26.812 4.98 1 98.25 96 LEU A CA 1
ATOM 781 C C . LEU A 1 96 ? -6.359 -26.828 6.383 1 98.25 96 LEU A C 1
ATOM 783 O O . LEU A 1 96 ? -5.906 -27.859 6.867 1 98.25 96 LEU A O 1
ATOM 787 N N . GLY A 1 97 ? -6.254 -25.672 7.012 1 97.06 97 GLY A N 1
ATOM 788 C CA . GLY A 1 97 ? -5.844 -25.625 8.406 1 97.06 97 GLY A CA 1
ATOM 789 C C . GLY A 1 97 ? -4.43 -25.109 8.602 1 97.06 97 GLY A C 1
ATOM 790 O O . GLY A 1 97 ? -3.855 -25.234 9.68 1 97.06 97 GLY A O 1
ATOM 791 N N . TYR A 1 98 ? -3.822 -24.562 7.562 1 97.75 98 TYR A N 1
ATOM 792 C CA . TYR A 1 98 ? -2.504 -23.953 7.715 1 97.75 98 TYR A CA 1
ATOM 793 C C . TYR A 1 98 ? -2.598 -22.625 8.461 1 97.75 98 TYR A C 1
ATOM 795 O O . TYR A 1 98 ? -3.637 -21.969 8.43 1 97.75 98 TYR A O 1
ATOM 803 N N . ASP A 1 99 ? -1.569 -22.297 9.125 1 95.31 99 ASP A N 1
ATOM 804 C CA . ASP A 1 99 ? -1.396 -20.922 9.617 1 95.31 99 ASP A CA 1
ATOM 805 C C . ASP A 1 99 ? -0.658 -20.062 8.594 1 95.31 99 ASP A C 1
ATOM 807 O O . ASP A 1 99 ? 0.43 -20.422 8.141 1 95.31 99 ASP A O 1
ATOM 811 N N . ILE A 1 100 ? -1.312 -18.984 8.25 1 96.56 100 ILE A N 1
ATOM 812 C CA . ILE A 1 100 ? -0.689 -18.203 7.188 1 96.56 100 ILE A CA 1
ATOM 813 C C . ILE A 1 100 ? -0.68 -16.719 7.57 1 96.56 100 ILE A C 1
ATOM 815 O O . ILE A 1 100 ? -1.569 -16.25 8.281 1 96.56 100 ILE A O 1
ATOM 819 N N . ILE A 1 101 ? 0.349 -16.016 7.117 1 96.88 101 ILE A N 1
ATOM 820 C CA . ILE A 1 101 ? 0.497 -14.562 7.168 1 96.88 101 ILE A CA 1
ATOM 821 C C . ILE A 1 101 ? 0.944 -14.039 5.805 1 96.88 101 ILE A C 1
ATOM 823 O O . ILE A 1 101 ? 1.865 -14.586 5.195 1 96.88 101 ILE A O 1
ATOM 827 N N . ALA A 1 102 ? 0.254 -13.039 5.355 1 97.56 102 ALA A N 1
ATOM 828 C CA . ALA A 1 102 ? 0.61 -12.484 4.055 1 97.56 102 ALA A CA 1
ATOM 829 C C . ALA A 1 102 ? 1.667 -11.391 4.195 1 97.56 102 ALA A C 1
ATOM 831 O O . ALA A 1 102 ? 1.722 -10.703 5.215 1 97.56 102 ALA A O 1
ATOM 832 N N . PHE A 1 103 ? 2.508 -11.289 3.189 1 96.94 103 PHE A N 1
ATOM 833 C CA . PHE A 1 103 ? 3.508 -10.242 3.059 1 96.94 103 PHE A CA 1
ATOM 834 C C . PHE A 1 103 ? 3.375 -9.523 1.719 1 96.94 103 PHE A C 1
ATOM 836 O O . PHE A 1 103 ? 2.732 -10.039 0.799 1 96.94 103 PHE A O 1
ATOM 843 N N . ASN A 1 104 ? 3.945 -8.336 1.68 1 96.44 104 ASN A N 1
ATOM 844 C CA . ASN A 1 104 ? 4.215 -7.668 0.41 1 96.44 104 ASN A CA 1
ATOM 845 C C . ASN A 1 104 ? 5.691 -7.754 0.035 1 96.44 104 ASN A C 1
ATOM 847 O O . ASN A 1 104 ? 6.555 -7.824 0.911 1 96.44 104 ASN A O 1
ATOM 851 N N . GLY A 1 105 ? 5.949 -7.777 -1.266 1 96.56 105 GLY A N 1
ATOM 852 C CA . GLY A 1 105 ? 7.305 -7.715 -1.783 1 96.56 105 GLY A CA 1
ATOM 853 C C . GLY A 1 105 ? 7.492 -6.645 -2.842 1 96.56 105 GLY A C 1
ATOM 854 O O . GLY A 1 105 ? 6.52 -6.176 -3.436 1 96.56 105 GLY A O 1
ATOM 855 N N . ARG A 1 106 ? 8.742 -6.215 -2.984 1 96.38 106 ARG A N 1
ATOM 856 C CA . ARG A 1 106 ? 9.148 -5.281 -4.031 1 96.38 106 ARG A CA 1
ATOM 857 C C . ARG A 1 106 ? 9.852 -6.012 -5.168 1 96.38 106 ARG A C 1
ATOM 859 O O . ARG A 1 106 ? 10.977 -6.492 -5.004 1 96.38 106 ARG A O 1
ATOM 866 N N . VAL A 1 107 ? 9.164 -6.047 -6.297 1 96.38 107 VAL A N 1
ATOM 867 C CA . VAL A 1 107 ? 9.789 -6.695 -7.441 1 96.38 107 VAL A CA 1
ATOM 868 C C . VAL A 1 107 ? 10.977 -5.867 -7.922 1 96.38 107 VAL A C 1
ATOM 870 O O . VAL A 1 107 ? 10.836 -4.676 -8.211 1 96.38 107 VAL A O 1
ATOM 873 N N . THR A 1 108 ? 12.102 -6.406 -7.957 1 93.25 108 THR A N 1
ATOM 874 C CA . THR A 1 108 ? 13.328 -5.695 -8.328 1 93.25 108 THR A CA 1
ATOM 875 C C . THR A 1 108 ? 13.82 -6.152 -9.695 1 93.25 108 THR A C 1
ATOM 877 O O . THR A 1 108 ? 14.609 -5.453 -10.344 1 93.25 108 THR A O 1
ATOM 880 N N . MET A 1 109 ? 13.359 -7.297 -10.062 1 88.44 109 MET A N 1
ATOM 881 C CA . MET A 1 109 ? 13.758 -7.816 -11.367 1 88.44 109 MET A CA 1
ATOM 882 C C . MET A 1 109 ? 13.375 -6.848 -12.477 1 88.44 109 MET A C 1
ATOM 884 O O . MET A 1 109 ? 12.234 -6.379 -12.531 1 88.44 109 MET A O 1
ATOM 888 N N . GLY A 1 110 ? 14.344 -6.574 -13.359 1 77.94 110 GLY A N 1
ATOM 889 C CA . GLY A 1 110 ? 14.094 -5.711 -14.5 1 77.94 110 GLY A CA 1
ATOM 890 C C . GLY A 1 110 ? 14.117 -4.234 -14.156 1 77.94 110 GLY A C 1
ATOM 891 O O . GLY A 1 110 ? 13.914 -3.383 -15.023 1 77.94 110 GLY A O 1
ATOM 892 N N . ALA A 1 111 ? 14.234 -3.988 -12.844 1 72.56 111 ALA A N 1
ATOM 893 C CA . ALA A 1 111 ? 14.258 -2.582 -12.453 1 72.56 111 ALA A CA 1
ATOM 894 C C . ALA A 1 111 ? 15.625 -1.957 -12.727 1 72.56 111 ALA A C 1
ATOM 896 O O . ALA A 1 111 ? 16.656 -2.529 -12.375 1 72.56 111 ALA A O 1
ATOM 897 N N . ASP A 1 112 ? 15.742 -1.116 -13.695 1 68.5 112 ASP A N 1
ATOM 898 C CA . ASP A 1 112 ? 17.016 -0.473 -13.977 1 68.5 112 ASP A CA 1
ATOM 899 C C . ASP A 1 112 ? 17.438 0.449 -12.836 1 68.5 112 ASP A C 1
ATOM 901 O O . ASP A 1 112 ? 18.547 0.329 -12.305 1 68.5 112 ASP A O 1
ATOM 905 N N . GLN A 1 113 ? 16.672 1.467 -12.547 1 68.88 113 GLN A N 1
ATOM 906 C CA . GLN A 1 113 ? 16.922 2.459 -11.508 1 68.88 113 GLN A CA 1
ATOM 907 C C . GLN A 1 113 ? 15.68 2.734 -10.68 1 68.88 113 GLN A C 1
ATOM 909 O O . GLN A 1 113 ? 14.555 2.49 -11.133 1 68.88 113 GLN A O 1
ATOM 914 N N . GLY A 1 114 ? 15.945 2.836 -9.43 1 82.44 114 GLY A N 1
ATOM 915 C CA . GLY A 1 114 ? 14.875 3.354 -8.594 1 82.44 114 GLY A CA 1
ATOM 916 C C . GLY A 1 114 ? 14.25 2.299 -7.703 1 82.44 114 GLY A C 1
ATOM 917 O O . GLY A 1 114 ? 14.719 1.162 -7.652 1 82.44 114 GLY A O 1
ATOM 918 N N . LEU A 1 115 ? 13.398 2.66 -6.898 1 90.81 115 LEU A N 1
ATOM 919 C CA . LEU A 1 115 ? 12.68 1.834 -5.938 1 90.81 115 LEU A CA 1
ATOM 920 C C . LEU A 1 115 ? 11.258 1.554 -6.418 1 90.81 115 LEU A C 1
ATOM 922 O O . LEU A 1 115 ? 10.516 2.482 -6.742 1 90.81 115 LEU A O 1
ATOM 926 N N . ARG A 1 116 ? 10.914 0.241 -6.617 1 94.19 116 ARG A N 1
ATOM 927 C CA . ARG A 1 116 ? 9.555 -0.143 -6.984 1 94.19 116 ARG A CA 1
ATOM 928 C C . ARG A 1 116 ? 8.68 -0.288 -5.746 1 94.19 116 ARG A C 1
ATOM 930 O O . ARG A 1 116 ? 9.18 -0.514 -4.645 1 94.19 116 ARG A O 1
ATOM 937 N N . PRO A 1 117 ? 7.473 -0.057 -5.957 1 95.44 117 PRO A N 1
ATOM 938 C CA . PRO A 1 117 ? 6.602 -0.208 -4.789 1 95.44 117 PRO A CA 1
ATOM 939 C C . PRO A 1 117 ? 6.457 -1.663 -4.348 1 95.44 117 PRO A C 1
ATOM 941 O O . PRO A 1 117 ? 6.738 -2.578 -5.125 1 95.44 117 PRO A O 1
ATOM 944 N N . ALA A 1 118 ? 6.09 -1.861 -3.127 1 95.69 118 ALA A N 1
ATOM 945 C CA . ALA A 1 118 ? 5.844 -3.195 -2.584 1 95.69 118 ALA A CA 1
ATOM 946 C C . ALA A 1 118 ? 4.473 -3.715 -3.006 1 95.69 118 ALA A C 1
ATOM 948 O O . ALA A 1 118 ? 3.52 -3.67 -2.229 1 95.69 118 ALA A O 1
ATOM 949 N N . THR A 1 119 ? 4.445 -4.246 -4.23 1 97.38 119 THR A N 1
ATOM 950 C CA . THR A 1 119 ? 3.131 -4.594 -4.766 1 97.38 119 THR A CA 1
ATOM 951 C C . THR A 1 119 ? 3.098 -6.051 -5.219 1 97.38 119 THR A C 1
ATOM 953 O O . THR A 1 119 ? 2.301 -6.418 -6.082 1 97.38 119 THR A O 1
ATOM 956 N N . HIS A 1 120 ? 3.967 -6.883 -4.746 1 97.81 120 HIS A N 1
ATOM 957 C CA . HIS A 1 120 ? 3.873 -8.328 -4.926 1 97.81 120 HIS A CA 1
ATOM 958 C C . HIS A 1 120 ? 3.352 -9.008 -3.662 1 97.81 120 HIS A C 1
ATOM 960 O O . HIS A 1 120 ? 3.592 -8.523 -2.551 1 97.81 120 HIS A O 1
ATOM 966 N N . ALA A 1 121 ? 2.604 -10.047 -3.826 1 98.38 121 ALA A N 1
ATOM 967 C CA . ALA A 1 121 ? 1.978 -10.734 -2.699 1 98.38 121 ALA A CA 1
ATOM 968 C C . ALA A 1 121 ? 2.656 -12.078 -2.428 1 98.38 121 ALA A C 1
ATOM 970 O O . ALA A 1 121 ? 2.949 -12.828 -3.357 1 98.38 121 ALA A O 1
ATOM 971 N N . LEU A 1 122 ? 2.955 -12.312 -1.163 1 98.38 122 LEU A N 1
ATOM 972 C CA . LEU A 1 122 ? 3.574 -13.547 -0.696 1 98.38 122 LEU A CA 1
ATOM 973 C C . LEU A 1 122 ? 2.844 -14.094 0.526 1 98.38 122 LEU A C 1
ATOM 975 O O . LEU A 1 122 ? 2.102 -13.367 1.188 1 98.38 122 LEU A O 1
ATOM 979 N N . LEU A 1 123 ? 3.066 -15.383 0.823 1 98.69 123 LEU A N 1
ATOM 980 C CA . LEU A 1 123 ? 2.502 -15.977 2.029 1 98.69 123 LEU A CA 1
ATOM 981 C C . LEU A 1 123 ? 3.588 -16.641 2.867 1 98.69 123 LEU A C 1
ATOM 983 O O . LEU A 1 123 ? 4.438 -17.359 2.336 1 98.69 123 LEU A O 1
ATOM 987 N N . ARG A 1 124 ? 3.621 -16.312 4.109 1 98.31 124 ARG A N 1
ATOM 988 C CA . ARG A 1 124 ? 4.316 -17.062 5.141 1 98.31 124 ARG A CA 1
ATOM 989 C C . ARG A 1 124 ? 3.436 -18.188 5.688 1 98.31 124 ARG A C 1
ATOM 991 O O . ARG A 1 124 ? 2.295 -17.938 6.09 1 98.31 124 ARG A O 1
ATOM 998 N N . VAL A 1 125 ? 3.984 -19.406 5.742 1 98.5 125 VAL A N 1
ATOM 999 C CA . VAL A 1 125 ? 3.152 -20.547 6.102 1 98.5 125 VAL A CA 1
ATOM 1000 C C . VAL A 1 125 ? 3.877 -21.422 7.129 1 98.5 125 VAL A C 1
ATOM 1002 O O . VAL A 1 125 ? 5.078 -21.656 7.004 1 98.5 125 VAL A O 1
ATOM 1005 N N . THR A 1 126 ? 3.197 -21.828 8.125 1 97.88 126 THR A N 1
ATOM 1006 C CA . THR A 1 126 ? 3.668 -22.875 9.023 1 97.88 126 THR A CA 1
ATOM 1007 C C . THR A 1 126 ? 2.824 -24.141 8.867 1 97.88 126 THR A C 1
ATOM 1009 O O . THR A 1 126 ? 1.641 -24.062 8.531 1 97.88 126 THR A O 1
ATOM 1012 N N . THR A 1 127 ? 3.436 -25.234 9.039 1 97.44 127 THR A N 1
ATOM 1013 C CA . THR A 1 127 ? 2.775 -26.516 8.867 1 97.44 127 THR A CA 1
ATOM 1014 C C . THR A 1 127 ? 2.586 -27.219 10.211 1 97.44 127 THR A C 1
ATOM 1016 O O . THR A 1 127 ? 3.189 -26.812 11.211 1 97.44 127 THR A O 1
ATOM 1019 N N . ALA A 1 128 ? 1.77 -28.172 10.203 1 95.62 128 ALA A N 1
ATOM 1020 C CA . ALA A 1 128 ? 1.437 -28.875 11.438 1 95.62 128 ALA A CA 1
ATOM 1021 C C . ALA A 1 128 ? 2.537 -29.859 11.82 1 95.62 128 ALA A C 1
ATOM 1023 O O . ALA A 1 128 ? 2.672 -30.219 12.992 1 95.62 128 ALA A O 1
ATOM 1024 N N . ASP A 1 129 ? 3.322 -30.266 10.906 1 95.81 129 ASP A N 1
ATOM 1025 C CA . ASP A 1 129 ? 4.199 -31.422 11.102 1 95.81 129 ASP A CA 1
ATOM 1026 C C . ASP A 1 129 ? 5.641 -30.969 11.352 1 95.81 129 ASP A C 1
ATOM 1028 O O . ASP A 1 129 ? 6.516 -31.797 11.602 1 95.81 129 ASP A O 1
ATOM 1032 N N . ASP A 1 130 ? 5.93 -29.688 11.211 1 91.12 130 ASP A N 1
ATOM 1033 C CA . ASP A 1 130 ? 7.293 -29.25 11.484 1 91.12 130 ASP A CA 1
ATOM 1034 C C . ASP A 1 130 ? 7.309 -27.797 11.992 1 91.12 130 ASP A C 1
ATOM 1036 O O . ASP A 1 130 ? 6.34 -27.062 11.805 1 91.12 130 ASP A O 1
ATOM 1040 N N . ASP A 1 131 ? 8.398 -27.391 12.609 1 94.69 131 ASP A N 1
ATOM 1041 C CA . ASP A 1 131 ? 8.484 -26.094 13.273 1 94.69 131 ASP A CA 1
ATOM 1042 C C . ASP A 1 131 ? 9.078 -25.047 12.352 1 94.69 131 ASP A C 1
ATOM 1044 O O . ASP A 1 131 ? 9.125 -23.859 12.695 1 94.69 131 ASP A O 1
ATOM 1048 N N . ARG A 1 132 ? 9.508 -25.484 11.188 1 97.25 132 ARG A N 1
ATOM 1049 C CA . ARG A 1 132 ? 10.094 -24.531 10.258 1 97.25 132 ARG A CA 1
ATOM 1050 C C . ARG A 1 132 ? 9.023 -23.609 9.68 1 97.25 132 ARG A C 1
ATOM 1052 O O . ARG A 1 132 ? 7.832 -23.938 9.719 1 97.25 132 ARG A O 1
ATOM 1059 N N . VAL A 1 133 ? 9.492 -22.375 9.188 1 98.12 133 VAL A N 1
ATOM 1060 C CA . VAL A 1 133 ? 8.625 -21.406 8.539 1 98.12 133 VAL A CA 1
ATOM 1061 C C . VAL A 1 133 ? 8.898 -21.375 7.039 1 98.12 133 VAL A C 1
ATOM 1063 O O . VAL A 1 133 ? 10.055 -21.391 6.609 1 98.12 133 VAL A O 1
ATOM 1066 N N . TRP A 1 134 ? 7.836 -21.359 6.266 1 98.56 134 TRP A N 1
ATOM 1067 C CA . TRP A 1 134 ? 7.957 -21.469 4.812 1 98.56 134 TRP A CA 1
ATOM 1068 C C . TRP A 1 134 ? 7.402 -20.219 4.129 1 98.56 134 TRP A C 1
ATOM 1070 O O . TRP A 1 134 ? 6.418 -19.641 4.594 1 98.56 134 TRP A O 1
ATOM 1080 N N . LEU A 1 135 ? 8.078 -19.859 3.047 1 98.56 135 LEU A N 1
ATOM 1081 C CA . LEU A 1 135 ? 7.543 -18.828 2.16 1 98.56 135 LEU A CA 1
ATOM 1082 C C . LEU A 1 135 ? 6.965 -19.453 0.894 1 98.56 135 LEU A C 1
ATOM 1084 O O . LEU A 1 135 ? 7.547 -20.375 0.329 1 98.56 135 LEU A O 1
ATOM 1088 N N . VAL A 1 136 ? 5.781 -18.969 0.548 1 98.62 136 VAL A N 1
ATOM 1089 C CA . VAL A 1 136 ? 5.062 -19.438 -0.63 1 98.62 136 VAL A CA 1
ATOM 1090 C C . VAL A 1 136 ? 4.84 -18.281 -1.6 1 98.62 136 VAL A C 1
ATOM 1092 O O . VAL A 1 136 ? 4.273 -17.25 -1.228 1 98.62 136 VAL A O 1
ATOM 1095 N N . ASP A 1 137 ? 5.289 -18.469 -2.785 1 98.44 137 ASP A N 1
ATOM 1096 C CA . ASP A 1 137 ? 5.117 -17.484 -3.859 1 98.44 137 ASP A CA 1
ATOM 1097 C C . ASP A 1 137 ? 4.484 -18.141 -5.09 1 98.44 137 ASP A C 1
ATOM 1099 O O . ASP A 1 137 ? 5.191 -18.594 -5.992 1 98.44 137 ASP A O 1
ATOM 1103 N N . VAL A 1 138 ? 3.15 -18.047 -5.188 1 98.38 138 VAL A N 1
ATOM 1104 C CA . VAL A 1 138 ? 2.451 -18.719 -6.273 1 98.38 138 VAL A CA 1
ATOM 1105 C C . VAL A 1 138 ? 1.991 -17.703 -7.312 1 98.38 138 VAL A C 1
ATOM 1107 O O . VAL A 1 138 ? 1.398 -18.078 -8.328 1 98.38 138 VAL A O 1
ATOM 1110 N N . GLY A 1 139 ? 2.287 -16.422 -7.039 1 97.44 139 GLY A N 1
ATOM 1111 C CA . GLY A 1 139 ? 1.68 -15.406 -7.879 1 97.44 139 GLY A CA 1
ATOM 1112 C C . GLY A 1 139 ? 2.693 -14.609 -8.672 1 97.44 139 GLY A C 1
ATOM 1113 O O . GLY A 1 139 ? 2.367 -13.555 -9.227 1 97.44 139 GLY A O 1
ATOM 1114 N N . PHE A 1 140 ? 3.949 -15.039 -8.766 1 97.12 140 PHE A N 1
ATOM 1115 C CA . PHE A 1 140 ? 4.961 -14.25 -9.461 1 97.12 140 PHE A CA 1
ATOM 1116 C C . PHE A 1 140 ? 4.906 -14.5 -10.961 1 97.12 140 PHE A C 1
ATOM 1118 O O . PHE A 1 140 ? 5.309 -13.648 -11.758 1 97.12 140 PHE A O 1
ATOM 1125 N N . GLY A 1 141 ? 4.48 -15.633 -11.43 1 95.56 141 GLY A N 1
ATOM 1126 C CA . GLY A 1 141 ? 4.438 -16 -12.844 1 95.56 141 GLY A CA 1
ATOM 1127 C C . GLY A 1 141 ? 5.59 -16.906 -13.258 1 95.56 141 GLY A C 1
ATOM 1128 O O . GLY A 1 141 ? 5.492 -17.609 -14.258 1 95.56 141 GLY A O 1
ATOM 1129 N N . SER A 1 142 ? 6.688 -16.906 -12.602 1 94 142 SER A N 1
ATOM 1130 C CA . SER A 1 142 ? 7.848 -17.719 -12.953 1 94 142 SER A CA 1
ATOM 1131 C C . SER A 1 142 ? 8.383 -18.469 -11.734 1 94 142 SER A C 1
ATOM 1133 O O . SER A 1 142 ? 9.602 -18.562 -11.547 1 94 142 SER A O 1
ATOM 1135 N N . GLY A 1 143 ? 7.492 -19.078 -10.938 1 91.12 143 GLY A N 1
ATOM 1136 C CA . GLY A 1 143 ? 7.887 -19.828 -9.758 1 91.12 143 GLY A CA 1
ATOM 1137 C C . GLY A 1 143 ? 8.156 -18.938 -8.547 1 91.12 143 GLY A C 1
ATOM 1138 O O . GLY A 1 143 ? 7.809 -17.75 -8.555 1 91.12 143 GLY A O 1
ATOM 1139 N N . PRO A 1 144 ? 8.633 -19.703 -7.48 1 96.25 144 PRO A N 1
ATOM 1140 C CA . PRO A 1 144 ? 9.172 -21.062 -7.383 1 96.25 144 PRO A CA 1
ATOM 1141 C C . PRO A 1 144 ? 8.078 -22.125 -7.383 1 96.25 144 PRO A C 1
ATOM 1143 O O . PRO A 1 144 ? 6.938 -21.859 -6.996 1 96.25 144 PRO A O 1
ATOM 1146 N N . LEU A 1 145 ? 8.469 -23.406 -7.676 1 97.5 145 LEU A N 1
ATOM 1147 C CA . LEU A 1 145 ? 7.559 -24.547 -7.77 1 97.5 145 LEU A CA 1
ATOM 1148 C C . LEU A 1 145 ? 7.355 -25.188 -6.406 1 97.5 145 LEU A C 1
ATOM 1150 O O . LEU A 1 145 ? 6.574 -26.141 -6.273 1 97.5 145 LEU A O 1
ATOM 1154 N N . GLU A 1 146 ? 8 -24.734 -5.418 1 97.62 146 GLU A N 1
ATOM 1155 C CA . GLU A 1 146 ? 7.922 -25.234 -4.047 1 97.62 146 GLU A CA 1
ATOM 1156 C C . GLU A 1 146 ? 8.023 -24.094 -3.037 1 97.62 146 GLU A C 1
ATOM 1158 O O . GLU A 1 146 ? 8.594 -23.047 -3.334 1 97.62 146 GLU A O 1
ATOM 1163 N N . PRO A 1 147 ? 7.406 -24.359 -1.836 1 98.38 147 PRO A N 1
ATOM 1164 C CA . PRO A 1 147 ? 7.762 -23.422 -0.766 1 98.38 147 PRO A CA 1
ATOM 1165 C C . PRO A 1 147 ? 9.242 -23.484 -0.4 1 98.38 147 PRO A C 1
ATOM 1167 O O . PRO A 1 147 ? 9.898 -24.5 -0.619 1 98.38 147 PRO A O 1
ATOM 1170 N N . TYR A 1 148 ? 9.734 -22.422 0.031 1 98.44 148 TYR A N 1
ATOM 1171 C CA . TYR A 1 148 ? 11.117 -22.438 0.509 1 98.44 148 TYR A CA 1
ATOM 1172 C C . TYR A 1 148 ? 11.203 -21.938 1.944 1 98.44 148 TYR A C 1
ATOM 1174 O O . TYR A 1 148 ? 10.383 -21.109 2.369 1 98.44 148 TYR A O 1
ATOM 1182 N N . GLU A 1 149 ? 12.18 -22.438 2.641 1 98.38 149 GLU A N 1
ATOM 1183 C CA . GLU A 1 149 ? 12.297 -22.125 4.062 1 98.38 149 GLU A CA 1
ATOM 1184 C C . GLU A 1 149 ? 12.711 -20.672 4.281 1 98.38 149 GLU A C 1
ATOM 1186 O O . GLU A 1 149 ? 13.656 -20.188 3.65 1 98.38 149 GLU A O 1
ATOM 1191 N N . LEU A 1 150 ? 12.023 -20 5.137 1 97.81 150 LEU A N 1
ATOM 1192 C CA . LEU A 1 150 ? 12.383 -18.641 5.539 1 97.81 150 LEU A CA 1
ATOM 1193 C C . LEU A 1 150 ? 13.359 -18.672 6.715 1 97.81 150 LEU A C 1
ATOM 1195 O O . LEU A 1 150 ? 12.938 -18.625 7.875 1 97.81 150 LEU A O 1
ATOM 1199 N N . SER A 1 151 ? 14.578 -18.734 6.324 1 97.38 151 SER A N 1
ATOM 1200 C CA . SER A 1 151 ? 15.672 -18.828 7.285 1 97.38 151 SER A CA 1
ATOM 1201 C C . SER A 1 151 ? 16.953 -18.219 6.715 1 97.38 151 SER A C 1
ATOM 1203 O O . SER A 1 151 ? 17.203 -18.312 5.512 1 97.38 151 SER A O 1
ATOM 1205 N N . THR A 1 152 ? 17.797 -17.719 7.574 1 96.06 152 THR A N 1
ATOM 1206 C CA . THR A 1 152 ? 19.078 -17.172 7.156 1 96.06 152 THR A CA 1
ATOM 1207 C C . THR A 1 152 ? 20.016 -18.281 6.672 1 96.06 152 THR A C 1
ATOM 1209 O O . THR A 1 152 ? 21.016 -18 6.02 1 96.06 152 THR A O 1
ATOM 1212 N N . GLU A 1 153 ? 19.672 -19.5 6.906 1 96.62 153 GLU A N 1
ATOM 1213 C CA . GLU A 1 153 ? 20.516 -20.625 6.562 1 96.62 153 GLU A CA 1
ATOM 1214 C C . GLU A 1 153 ? 20.141 -21.203 5.195 1 96.62 153 GLU A C 1
ATOM 1216 O O . GLU A 1 153 ? 20.875 -22.016 4.641 1 96.62 153 GLU A O 1
ATOM 1221 N N . THR A 1 154 ? 19.062 -20.812 4.637 1 96.88 154 THR A N 1
ATOM 1222 C CA . THR A 1 154 ? 18.547 -21.422 3.414 1 96.88 154 THR A CA 1
ATOM 1223 C C . THR A 1 154 ? 19.531 -21.25 2.268 1 96.88 15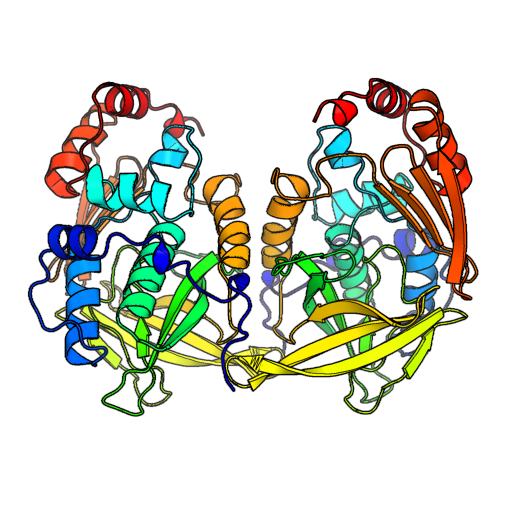4 THR A C 1
ATOM 1225 O O . THR A 1 154 ? 19.891 -22.219 1.6 1 96.88 154 THR A O 1
ATOM 1228 N N . GLY A 1 155 ? 20.094 -20.047 2.068 1 97.5 155 GLY A N 1
ATOM 1229 C CA . GLY A 1 155 ? 21.031 -19.828 0.977 1 97.5 155 GLY A CA 1
ATOM 1230 C C . GLY A 1 155 ? 20.484 -20.266 -0.369 1 97.5 155 GLY A C 1
ATOM 1231 O O . GLY A 1 155 ? 19.375 -19.922 -0.745 1 97.5 155 GLY A O 1
ATOM 1232 N N . GLU A 1 156 ? 21.359 -21 -1.114 1 97.94 156 GLU A N 1
ATOM 1233 C CA . GLU A 1 156 ? 20.953 -21.5 -2.426 1 97.94 156 GLU A CA 1
ATOM 1234 C C . GLU A 1 156 ? 20.109 -22.766 -2.301 1 97.94 156 GLU A C 1
ATOM 1236 O O . GLU A 1 156 ? 20.391 -23.625 -1.465 1 97.94 156 GLU A O 1
ATOM 1241 N N . PHE A 1 157 ? 19.094 -22.812 -3.115 1 97.62 157 PHE A N 1
ATOM 1242 C CA . PHE A 1 157 ? 18.25 -24 -3.141 1 97.62 157 PHE A CA 1
ATOM 1243 C C . PHE A 1 157 ? 17.641 -24.203 -4.523 1 97.62 157 PHE A C 1
ATOM 1245 O O . PHE A 1 157 ? 17.688 -23.312 -5.363 1 97.62 157 PHE A O 1
ATOM 1252 N N . SER A 1 158 ? 17.156 -25.391 -4.715 1 96.5 158 SER A N 1
ATOM 1253 C CA . SER A 1 158 ? 16.484 -25.719 -5.961 1 96.5 158 SER A CA 1
ATOM 1254 C C . SER A 1 158 ? 15 -26.016 -5.719 1 96.5 158 SER A C 1
ATOM 1256 O O . SER A 1 158 ? 14.648 -26.641 -4.715 1 96.5 158 SER A O 1
ATOM 1258 N N . ALA A 1 159 ? 14.164 -25.531 -6.52 1 95.56 159 ALA A N 1
ATOM 1259 C CA . ALA A 1 159 ? 12.773 -25.953 -6.66 1 95.56 159 ALA A CA 1
ATOM 1260 C C . ALA A 1 159 ? 12.539 -26.625 -8.008 1 95.56 159 ALA A C 1
ATOM 1262 O O . ALA A 1 159 ? 12.234 -25.969 -9 1 95.56 159 ALA A O 1
ATOM 1263 N N . GLY A 1 160 ? 12.57 -27.906 -7.992 1 94.12 160 GLY A N 1
ATOM 1264 C CA . GLY A 1 160 ? 12.711 -28.609 -9.258 1 94.12 160 GLY A CA 1
ATOM 1265 C C . GLY A 1 160 ? 14.023 -28.328 -9.961 1 94.12 160 GLY A C 1
ATOM 1266 O O . GLY A 1 160 ? 15.094 -28.438 -9.359 1 94.12 160 GLY A O 1
ATOM 1267 N N . ALA A 1 161 ? 13.898 -28.031 -11.234 1 95.06 161 ALA A N 1
ATOM 1268 C CA . ALA A 1 161 ? 15.086 -27.766 -12.039 1 95.06 161 ALA A CA 1
ATOM 1269 C C . ALA A 1 161 ? 15.508 -26.312 -11.914 1 95.06 161 ALA A C 1
ATOM 1271 O O . ALA A 1 161 ? 16.562 -25.906 -12.43 1 95.06 161 ALA A O 1
ATOM 1272 N N . TRP A 1 162 ? 14.789 -25.516 -11.258 1 96.56 162 TRP A N 1
ATOM 1273 C CA . TRP A 1 162 ? 15.055 -24.094 -11.148 1 96.56 162 TRP A CA 1
ATOM 1274 C C . TRP A 1 162 ? 15.852 -23.781 -9.883 1 96.56 162 TRP A C 1
ATOM 1276 O O . TRP A 1 162 ? 15.594 -24.359 -8.828 1 96.56 162 TRP A O 1
ATOM 1286 N N . ARG A 1 163 ? 16.734 -22.812 -9.969 1 96.38 163 ARG A N 1
ATOM 1287 C CA . ARG A 1 163 ? 17.641 -22.484 -8.867 1 96.38 163 ARG A CA 1
ATOM 1288 C C . ARG A 1 163 ? 17.344 -21.094 -8.312 1 96.38 163 ARG A C 1
ATOM 1290 O O . ARG A 1 163 ? 17.141 -20.156 -9.078 1 96.38 163 ARG A O 1
ATOM 1297 N N . PHE A 1 164 ? 17.328 -21.031 -7.02 1 97.69 164 PHE A N 1
ATOM 1298 C CA . PHE A 1 164 ? 17.047 -19.797 -6.293 1 97.69 164 PHE A CA 1
ATOM 1299 C C . PHE A 1 164 ? 18.062 -19.594 -5.164 1 97.69 164 PHE A C 1
ATOM 1301 O O . PHE A 1 164 ? 18.828 -20.5 -4.852 1 97.69 164 PHE A O 1
ATOM 1308 N N . ARG A 1 165 ? 18.078 -18.406 -4.656 1 98.12 165 ARG A N 1
ATOM 1309 C CA . ARG A 1 165 ? 18.906 -18.062 -3.502 1 98.12 165 ARG A CA 1
ATOM 1310 C C . ARG A 1 165 ? 18.203 -17.031 -2.615 1 98.12 165 ARG A C 1
ATOM 1312 O O . ARG A 1 165 ? 17.688 -16.031 -3.105 1 98.12 165 ARG A O 1
ATOM 1319 N N . LEU A 1 166 ? 18.156 -17.344 -1.344 1 98.38 166 LEU A N 1
ATOM 1320 C CA . LEU A 1 166 ? 17.547 -16.438 -0.371 1 98.38 166 LEU A CA 1
ATOM 1321 C C . LEU A 1 166 ? 18.625 -15.75 0.463 1 98.38 166 LEU A C 1
ATOM 1323 O O . LEU A 1 166 ? 19.516 -16.406 1 1 98.38 166 LEU A O 1
ATOM 1327 N N . GLU A 1 167 ? 18.516 -14.461 0.472 1 97.56 167 GLU A N 1
ATOM 1328 C CA . GLU A 1 167 ? 19.469 -13.648 1.228 1 97.56 167 GLU A CA 1
ATOM 1329 C C . GLU A 1 167 ? 18.75 -12.75 2.23 1 97.56 167 GLU A C 1
ATOM 1331 O O . GLU A 1 167 ? 17.688 -12.203 1.931 1 97.56 167 GLU A O 1
ATOM 1336 N N . HIS A 1 168 ? 19.328 -12.688 3.422 1 96.62 168 HIS A N 1
ATOM 1337 C CA . HIS A 1 168 ? 18.812 -11.773 4.434 1 96.62 168 HIS A CA 1
ATOM 1338 C C . HIS A 1 168 ? 19.734 -10.57 4.602 1 96.62 168 HIS A C 1
ATOM 1340 O O . HIS A 1 168 ? 20.953 -10.727 4.746 1 96.62 168 HIS A O 1
ATOM 1346 N N . THR A 1 169 ? 19.156 -9.43 4.504 1 92.31 169 THR A N 1
ATOM 1347 C CA . THR A 1 169 ? 19.859 -8.18 4.773 1 92.31 169 THR A CA 1
ATOM 1348 C C . THR A 1 169 ? 19.062 -7.301 5.73 1 92.31 169 THR A C 1
ATOM 1350 O O . THR A 1 169 ? 17.984 -7.695 6.188 1 92.31 169 THR A O 1
ATOM 1353 N N . LEU A 1 170 ? 19.672 -6.215 6.137 1 89.94 170 LEU A N 1
ATOM 1354 C CA . LEU A 1 170 ? 18.984 -5.25 6.992 1 89.94 170 LEU A CA 1
ATOM 1355 C C . LEU A 1 170 ? 18.781 -3.93 6.262 1 89.94 170 LEU A C 1
ATOM 1357 O O . LEU A 1 170 ? 19.656 -3.471 5.531 1 89.94 170 LEU A O 1
ATOM 1361 N N . GLY A 1 171 ? 17.594 -3.434 6.41 1 86.81 171 GLY A N 1
ATOM 1362 C CA . GLY A 1 171 ? 17.266 -2.121 5.871 1 86.81 171 GLY A CA 1
ATOM 1363 C C . GLY A 1 171 ? 17.266 -1.028 6.926 1 86.81 171 GLY A C 1
ATOM 1364 O O . GLY A 1 171 ? 17.969 -1.139 7.941 1 86.81 171 GLY A O 1
ATOM 1365 N N . GLU A 1 172 ? 16.594 0.072 6.543 1 87 172 GLU A N 1
ATOM 1366 C CA . GLU A 1 172 ? 16.453 1.164 7.5 1 87 172 GLU A CA 1
ATOM 1367 C C . GLU A 1 172 ? 15.797 0.676 8.797 1 87 172 GLU A C 1
ATOM 1369 O O . GLU A 1 172 ? 14.883 -0.146 8.766 1 87 172 GLU A O 1
ATOM 1374 N N . LEU A 1 173 ? 16.297 1.216 9.977 1 88.38 173 LEU A N 1
ATOM 1375 C CA . LEU A 1 173 ? 15.844 0.867 11.32 1 88.38 173 LEU A CA 1
ATOM 1376 C C . LEU A 1 173 ? 16.078 -0.611 11.609 1 88.38 173 LEU A C 1
ATOM 1378 O O . LEU A 1 173 ? 15.312 -1.239 12.336 1 88.38 173 LEU A O 1
ATOM 1382 N N . ASP A 1 174 ? 16.984 -1.192 10.836 1 85.94 174 ASP A N 1
ATOM 1383 C CA . ASP A 1 174 ? 17.359 -2.592 11.008 1 85.94 174 ASP A CA 1
ATOM 1384 C C . ASP A 1 174 ? 16.188 -3.52 10.719 1 85.94 174 ASP A C 1
ATOM 1386 O O . ASP A 1 174 ? 16.047 -4.562 11.359 1 85.94 174 ASP A O 1
ATOM 1390 N N . SER A 1 175 ? 15.391 -3.01 9.859 1 84.12 175 SER A N 1
ATOM 1391 C CA . SER A 1 175 ? 14.266 -3.834 9.438 1 84.12 175 SER A CA 1
ATOM 1392 C C . SER A 1 175 ? 14.727 -5.004 8.578 1 84.12 175 SER A C 1
ATOM 1394 O O . SER A 1 175 ? 15.672 -4.875 7.797 1 84.12 175 SER A O 1
ATOM 1396 N N . ASP A 1 176 ? 14.039 -6.133 8.758 1 85.19 176 ASP A N 1
ATOM 1397 C CA . ASP A 1 176 ? 14.336 -7.305 7.938 1 85.19 176 ASP A CA 1
ATOM 1398 C C . ASP A 1 176 ? 14.094 -7.02 6.457 1 85.19 176 ASP A C 1
ATOM 1400 O O . ASP A 1 176 ? 13.023 -6.523 6.086 1 85.19 176 ASP A O 1
ATOM 1404 N N . ARG A 1 177 ? 15.078 -7.312 5.781 1 92.19 177 ARG A N 1
ATOM 1405 C CA . ARG A 1 177 ? 14.969 -7.258 4.328 1 92.19 177 ARG A CA 1
ATOM 1406 C C . ARG A 1 177 ? 15.477 -8.547 3.691 1 92.19 177 ARG A C 1
ATOM 1408 O O . ARG A 1 177 ? 16.672 -8.812 3.689 1 92.19 177 ARG A O 1
ATOM 1415 N N . TRP A 1 178 ? 14.555 -9.281 3.125 1 96.75 178 TRP A N 1
ATOM 1416 C CA . TRP A 1 178 ? 14.875 -10.523 2.432 1 96.75 178 TRP A CA 1
ATOM 1417 C C . TRP A 1 178 ? 14.953 -10.297 0.925 1 96.75 178 TRP A C 1
ATOM 1419 O O . TRP A 1 178 ? 14.18 -9.523 0.365 1 96.75 178 TRP A O 1
ATOM 1429 N N . VAL A 1 179 ? 15.906 -10.961 0.322 1 97 179 VAL A N 1
ATOM 1430 C CA . VAL A 1 179 ? 16.062 -10.898 -1.128 1 97 179 VAL A CA 1
ATOM 1431 C C . VAL A 1 179 ? 16.016 -12.305 -1.715 1 97 179 VAL A C 1
ATOM 1433 O O . VAL A 1 179 ? 16.781 -13.18 -1.312 1 97 179 VAL A O 1
ATOM 1436 N N . LEU A 1 180 ? 15.102 -12.547 -2.598 1 98 180 LEU A N 1
ATOM 1437 C CA . LEU A 1 180 ? 15.109 -13.781 -3.371 1 98 180 LEU A CA 1
ATOM 1438 C C . LEU A 1 180 ? 15.75 -13.57 -4.738 1 98 180 LEU A C 1
ATOM 1440 O O . LEU A 1 180 ? 15.352 -12.672 -5.48 1 98 180 LEU A O 1
ATOM 1444 N N . HIS A 1 181 ? 16.703 -14.383 -4.98 1 96.62 181 HIS A N 1
ATOM 1445 C CA . HIS A 1 181 ? 17.359 -14.406 -6.28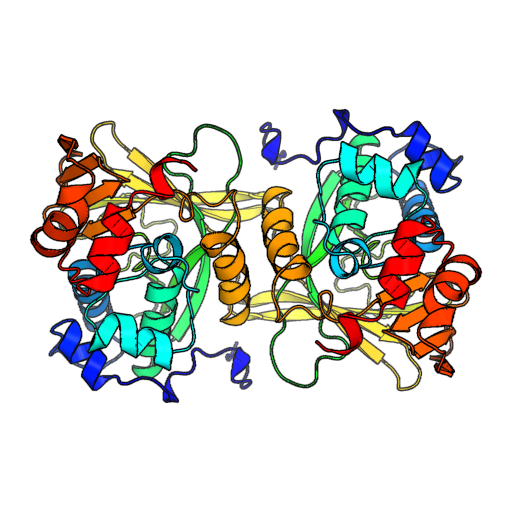1 1 96.62 181 HIS A CA 1
ATOM 1446 C C . HIS A 1 181 ? 16.938 -15.625 -7.094 1 96.62 181 HIS A C 1
ATOM 1448 O O . HIS A 1 181 ? 16.531 -16.641 -6.531 1 96.62 181 HIS A O 1
ATOM 1454 N N . GLN A 1 182 ? 17 -15.5 -8.375 1 94.94 182 GLN A N 1
ATOM 1455 C CA . GLN A 1 182 ? 16.797 -16.609 -9.297 1 94.94 182 GLN A CA 1
ATOM 1456 C C . GLN A 1 182 ? 17.953 -16.719 -10.289 1 94.94 182 GLN A C 1
ATOM 1458 O O . GLN A 1 182 ? 18.453 -15.695 -10.773 1 94.94 182 GLN A O 1
ATOM 1463 N N . PHE A 1 183 ? 18.359 -17.922 -10.555 1 92.81 183 PHE A N 1
ATOM 1464 C CA . PHE A 1 183 ? 19.453 -18.141 -11.484 1 92.81 183 PHE A CA 1
ATOM 1465 C C . PHE A 1 183 ? 18.953 -18.125 -12.922 1 92.81 183 PHE A C 1
ATOM 1467 O O . PHE A 1 183 ? 17.938 -18.766 -13.242 1 92.81 183 PHE A O 1
ATOM 1474 N N . GLY A 1 184 ? 19.641 -17.312 -13.734 1 86.06 184 GLY A N 1
ATOM 1475 C CA . GLY A 1 184 ? 19.328 -17.234 -15.156 1 86.06 184 GLY A CA 1
ATOM 1476 C C . GLY A 1 184 ? 20.547 -17.281 -16.047 1 86.06 184 GLY A C 1
ATOM 1477 O O . GLY A 1 184 ? 21.609 -17.75 -15.617 1 86.06 184 GLY A O 1
ATOM 1478 N N . LYS A 1 185 ? 20.406 -16.891 -17.281 1 83.12 185 LYS A N 1
ATOM 1479 C CA . LYS A 1 185 ? 21.438 -16.984 -18.312 1 83.12 185 LYS A CA 1
ATOM 1480 C C . LYS A 1 185 ? 22.688 -16.203 -17.891 1 83.12 185 LYS A C 1
ATOM 1482 O O . LYS A 1 185 ? 23.812 -16.656 -18.109 1 83.12 185 LYS A O 1
ATOM 1487 N N . ASP A 1 186 ? 22.406 -15.047 -17.312 1 86.19 186 ASP A N 1
ATOM 1488 C CA . ASP A 1 186 ? 23.531 -14.172 -16.969 1 86.19 186 ASP A CA 1
ATOM 1489 C C . ASP A 1 186 ? 23.875 -14.281 -15.477 1 86.19 186 ASP A C 1
ATOM 1491 O O . ASP A 1 186 ? 24.484 -13.383 -14.906 1 86.19 186 ASP A O 1
ATOM 1495 N N . GLY A 1 187 ? 23.375 -15.406 -14.883 1 90.88 187 GLY A N 1
ATOM 1496 C CA . GLY A 1 187 ? 23.672 -15.617 -13.477 1 90.88 187 GLY A CA 1
ATOM 1497 C C . GLY A 1 187 ? 22.5 -15.281 -12.57 1 90.88 187 GLY A C 1
ATOM 1498 O O . GLY A 1 187 ? 21.344 -15.445 -12.945 1 90.88 187 GLY A O 1
ATOM 1499 N N . TRP A 1 188 ? 22.875 -14.922 -11.359 1 93.44 188 TRP A N 1
ATOM 1500 C CA . TRP A 1 188 ? 21.844 -14.641 -10.359 1 93.44 188 TRP A CA 1
ATOM 1501 C C . TRP A 1 188 ? 21.188 -13.289 -10.617 1 93.44 188 TRP A C 1
ATOM 1503 O O . TRP A 1 188 ? 21.875 -12.289 -10.852 1 93.44 188 TRP A O 1
ATOM 1513 N N . ILE A 1 189 ? 19.953 -13.305 -10.562 1 91.5 189 ILE A N 1
ATOM 1514 C CA . ILE A 1 189 ? 19.172 -12.078 -10.695 1 91.5 189 ILE A CA 1
ATOM 1515 C C . ILE A 1 189 ? 18.359 -11.844 -9.422 1 91.5 189 ILE A C 1
ATOM 1517 O O . ILE A 1 189 ? 17.781 -12.781 -8.867 1 91.5 189 ILE A O 1
ATOM 1521 N N . ASP A 1 190 ? 18.359 -10.578 -8.969 1 93.12 190 ASP A N 1
ATOM 1522 C CA . ASP A 1 190 ? 17.469 -10.188 -7.871 1 93.12 190 ASP A CA 1
ATOM 1523 C C . ASP A 1 190 ? 16.016 -10.141 -8.328 1 93.12 190 ASP A C 1
ATOM 1525 O O . ASP A 1 190 ? 15.656 -9.336 -9.188 1 93.12 190 ASP A O 1
ATOM 1529 N N . ARG A 1 191 ? 15.227 -10.992 -7.738 1 95.5 191 ARG A N 1
ATOM 1530 C CA . ARG A 1 191 ? 13.844 -11.117 -8.164 1 95.5 191 ARG A CA 1
ATOM 1531 C C . ARG A 1 191 ? 12.953 -10.117 -7.426 1 95.5 191 ARG A C 1
ATOM 1533 O O . ARG A 1 191 ? 12.172 -9.391 -8.047 1 95.5 191 ARG A O 1
ATOM 1540 N N . TYR A 1 192 ? 13.062 -10.141 -6.16 1 96.81 192 TYR A N 1
ATOM 1541 C CA . TYR A 1 192 ? 12.297 -9.219 -5.324 1 96.81 192 TYR A CA 1
ATOM 1542 C C . TYR A 1 192 ? 12.844 -9.188 -3.902 1 96.81 192 TYR A C 1
ATOM 1544 O O . TYR A 1 192 ? 13.586 -10.086 -3.496 1 96.81 192 TYR A O 1
ATOM 1552 N N . THR A 1 193 ? 12.523 -8.164 -3.215 1 95.94 193 THR A N 1
ATOM 1553 C CA . THR A 1 193 ? 12.773 -8.031 -1.785 1 95.94 193 THR A CA 1
ATOM 1554 C C . THR A 1 193 ? 11.469 -8.016 -1.001 1 95.94 193 THR A C 1
ATOM 1556 O O . THR A 1 193 ? 10.406 -7.707 -1.555 1 95.94 193 THR A O 1
ATOM 1559 N N . PHE A 1 194 ? 11.523 -8.461 0.239 1 95.69 194 PHE A N 1
ATOM 1560 C CA . PHE A 1 194 ? 10.32 -8.375 1.061 1 95.69 194 PHE A CA 1
ATOM 1561 C C . PHE A 1 194 ? 10.68 -8.25 2.535 1 95.69 194 PHE A C 1
ATOM 1563 O O . PHE A 1 194 ? 11.766 -8.656 2.951 1 95.69 194 PHE A O 1
ATOM 1570 N N . ALA A 1 195 ? 9.797 -7.602 3.227 1 91.5 195 ALA A N 1
ATOM 1571 C CA . ALA A 1 195 ? 9.852 -7.551 4.684 1 91.5 195 ALA A CA 1
ATOM 1572 C C . ALA A 1 195 ? 8.812 -8.484 5.305 1 91.5 195 ALA A C 1
ATOM 1574 O O . ALA A 1 195 ? 8 -9.078 4.59 1 91.5 195 ALA A O 1
ATOM 1575 N N . THR A 1 196 ? 8.938 -8.625 6.602 1 91.88 196 THR A N 1
ATOM 1576 C CA . THR A 1 196 ? 8.039 -9.547 7.285 1 91.88 196 THR A CA 1
ATOM 1577 C C . THR A 1 196 ? 6.969 -8.781 8.062 1 91.88 196 THR A C 1
ATOM 1579 O O . THR A 1 196 ? 6.719 -9.078 9.234 1 91.88 196 THR A O 1
ATOM 1582 N N . THR A 1 197 ? 6.406 -7.859 7.395 1 90.88 197 THR A N 1
ATOM 1583 C CA . THR A 1 197 ? 5.281 -7.113 7.945 1 90.88 197 THR A CA 1
ATOM 1584 C C . THR A 1 197 ? 3.957 -7.711 7.477 1 90.88 197 THR A C 1
ATOM 1586 O O . THR A 1 197 ? 3.664 -7.719 6.277 1 90.88 197 THR A O 1
ATOM 1589 N N . PRO A 1 198 ? 3.102 -8.078 8.422 1 93.75 198 PRO A N 1
ATOM 1590 C CA . PRO A 1 198 ? 1.842 -8.727 8.039 1 93.75 198 PRO A CA 1
ATOM 1591 C C . PRO A 1 198 ? 0.953 -7.824 7.184 1 93.75 198 PRO A C 1
ATOM 1593 O O . PRO A 1 198 ? 0.866 -6.617 7.43 1 93.75 198 PRO A O 1
ATOM 1596 N N . GLN A 1 199 ? 0.407 -8.398 6.18 1 95.44 199 GLN A N 1
ATOM 1597 C CA . GLN A 1 199 ? -0.581 -7.773 5.305 1 95.44 199 GLN A CA 1
ATOM 1598 C C . GLN A 1 199 ? -1.922 -8.492 5.383 1 95.44 199 GLN A C 1
ATOM 1600 O O . GLN A 1 199 ? -1.974 -9.68 5.723 1 95.44 199 GLN A O 1
ATOM 1605 N N . TYR A 1 200 ? -2.984 -7.777 5.043 1 95.56 200 TYR A N 1
ATOM 1606 C CA . TYR A 1 200 ? -4.344 -8.305 5.086 1 95.56 200 TYR A CA 1
ATOM 1607 C C . TYR A 1 200 ? -5.051 -8.094 3.752 1 95.56 200 TYR A C 1
ATOM 1609 O O . TYR A 1 200 ? -4.516 -7.438 2.855 1 95.56 200 TYR A O 1
ATOM 1617 N N . ARG A 1 201 ? -6.258 -8.711 3.631 1 96.75 201 ARG A N 1
ATOM 1618 C CA . ARG A 1 201 ? -7 -8.641 2.377 1 96.75 201 ARG A CA 1
ATOM 1619 C C . ARG A 1 201 ? -7.176 -7.199 1.924 1 96.75 201 ARG A C 1
ATOM 1621 O O . ARG A 1 201 ? -7.043 -6.891 0.737 1 96.75 201 ARG A O 1
ATOM 1628 N N . ILE A 1 202 ? -7.406 -6.344 2.852 1 96.38 202 ILE A N 1
ATOM 1629 C CA . ILE A 1 202 ? -7.691 -4.957 2.512 1 96.38 202 ILE A CA 1
ATOM 1630 C C . ILE A 1 202 ? -6.422 -4.281 1.993 1 96.38 202 ILE A C 1
ATOM 1632 O O . ILE A 1 202 ? -6.488 -3.381 1.154 1 96.38 202 ILE A O 1
ATOM 1636 N N . ASP A 1 203 ? -5.266 -4.703 2.459 1 97 203 ASP A N 1
ATOM 1637 C CA . ASP A 1 203 ? -4.004 -4.168 1.958 1 97 203 ASP A CA 1
ATOM 1638 C C . ASP A 1 203 ? -3.744 -4.625 0.525 1 97 203 ASP A C 1
ATOM 1640 O O . ASP A 1 203 ? -3.227 -3.861 -0.292 1 97 203 ASP A O 1
ATOM 1644 N N . PHE A 1 204 ? -4.113 -5.879 0.225 1 98.06 204 PHE A N 1
ATOM 1645 C CA . PHE A 1 204 ? -4.023 -6.367 -1.147 1 98.06 204 PHE A CA 1
ATOM 1646 C C . PHE A 1 204 ? -4.949 -5.574 -2.062 1 98.06 204 PHE A C 1
ATOM 1648 O O . PHE A 1 204 ? -4.625 -5.34 -3.229 1 98.06 204 PHE A O 1
ATOM 1655 N N . ALA A 1 205 ? -6.094 -5.18 -1.514 1 97.88 205 ALA A N 1
ATOM 1656 C CA . ALA A 1 205 ? -7.012 -4.367 -2.309 1 97.88 205 ALA A CA 1
ATOM 1657 C C . ALA A 1 205 ? -6.359 -3.053 -2.729 1 97.88 205 ALA A C 1
ATOM 1659 O O . ALA A 1 205 ? -6.555 -2.59 -3.855 1 97.88 205 ALA A O 1
ATOM 1660 N N . VAL A 1 206 ? -5.578 -2.488 -1.889 1 98.31 206 VAL A N 1
ATOM 1661 C CA . VAL A 1 206 ? -4.879 -1.24 -2.182 1 98.31 206 VAL A CA 1
ATOM 1662 C C . VAL A 1 206 ? -3.85 -1.471 -3.285 1 98.31 206 VAL A C 1
ATOM 1664 O O . VAL A 1 206 ? -3.834 -0.753 -4.289 1 98.31 206 VAL A O 1
ATOM 1667 N N . GLY A 1 207 ? -2.982 -2.469 -3.072 1 98.44 207 GLY A N 1
ATOM 1668 C CA . GLY A 1 207 ? -2 -2.791 -4.094 1 98.44 207 GLY A CA 1
ATOM 1669 C C . GLY A 1 207 ? -2.625 -3.146 -5.43 1 98.44 207 GLY A C 1
ATOM 1670 O O . GLY A 1 207 ? -2.141 -2.721 -6.48 1 98.44 207 GLY A O 1
ATOM 1671 N N . ASN A 1 208 ? -3.725 -3.885 -5.363 1 98.62 208 ASN A N 1
ATOM 1672 C CA . ASN A 1 208 ? -4.438 -4.297 -6.566 1 98.62 208 ASN A CA 1
ATOM 1673 C C . ASN A 1 208 ? -4.977 -3.096 -7.34 1 98.62 208 ASN A C 1
ATOM 1675 O O . ASN A 1 208 ? -4.898 -3.059 -8.57 1 98.62 208 ASN A O 1
ATOM 1679 N N . HIS A 1 209 ? -5.523 -2.162 -6.629 1 98.62 209 HIS A N 1
ATOM 1680 C CA . HIS A 1 209 ? -6.039 -0.966 -7.289 1 98.62 209 HIS A CA 1
ATOM 1681 C C . HIS A 1 209 ? -4.934 -0.224 -8.031 1 98.62 209 HIS A C 1
ATOM 1683 O O . HIS A 1 209 ? -5.125 0.205 -9.172 1 98.62 209 HIS A O 1
ATOM 1689 N N . PHE A 1 210 ? -3.799 -0.112 -7.434 1 98.5 210 PHE A N 1
ATOM 1690 C CA . PHE A 1 210 ? -2.668 0.556 -8.062 1 98.5 210 PHE A CA 1
ATOM 1691 C C . PHE A 1 210 ? -2.182 -0.232 -9.273 1 98.5 210 PHE A C 1
ATOM 1693 O O . PHE A 1 210 ? -2.088 0.31 -10.383 1 98.5 210 PHE A O 1
ATOM 1700 N N . VAL A 1 211 ? -1.966 -1.505 -9.117 1 98.38 211 VAL A N 1
ATOM 1701 C CA . VAL A 1 211 ? -1.373 -2.355 -10.148 1 98.38 211 VAL A CA 1
ATOM 1702 C C . VAL A 1 211 ? -2.332 -2.482 -11.328 1 98.38 211 VAL A C 1
ATOM 1704 O O . VAL A 1 211 ? -1.901 -2.543 -12.477 1 98.38 211 VAL A O 1
ATOM 1707 N N . SER A 1 212 ? -3.635 -2.434 -11.062 1 98.5 212 SER A N 1
ATOM 1708 C CA . SER A 1 212 ? -4.605 -2.717 -12.109 1 98.5 212 SER A CA 1
ATOM 1709 C C . SER A 1 212 ? -5.07 -1.437 -12.797 1 98.5 212 SER A C 1
ATOM 1711 O O . SER A 1 212 ? -5.684 -1.483 -13.859 1 98.5 212 SER A O 1
ATOM 1713 N N . THR A 1 213 ? -4.75 -0.231 -12.172 1 97.94 213 THR A N 1
ATOM 1714 C CA . THR A 1 213 ? -5.391 0.939 -12.758 1 97.94 213 THR A CA 1
ATOM 1715 C C . THR A 1 213 ? -4.379 2.061 -12.969 1 97.94 213 THR A C 1
ATOM 1717 O O . THR A 1 213 ? -4.629 2.99 -13.742 1 97.94 213 THR A O 1
ATOM 1720 N N . SER A 1 214 ? -3.271 2.059 -12.289 1 97.06 214 SER A N 1
ATOM 1721 C CA . SER A 1 214 ? -2.322 3.16 -12.391 1 97.06 214 SER A CA 1
ATOM 1722 C C . SER A 1 214 ? -1.59 3.133 -13.734 1 97.06 214 SER A C 1
ATOM 1724 O O . SER A 1 214 ? -1.15 2.072 -14.18 1 97.06 214 SER A O 1
ATOM 1726 N N . PRO A 1 215 ? -1.379 4.285 -14.352 1 92.88 215 PRO A N 1
ATOM 1727 C CA . PRO A 1 215 ? -0.585 4.32 -15.586 1 92.88 215 PRO A CA 1
ATOM 1728 C C . PRO A 1 215 ? 0.887 3.99 -15.344 1 92.88 215 PRO A C 1
ATOM 1730 O O . PRO A 1 215 ? 1.623 3.715 -16.297 1 92.88 215 PRO A O 1
ATOM 1733 N N . ARG A 1 216 ? 1.306 4.008 -14.117 1 90.31 216 ARG A N 1
ATOM 1734 C CA . ARG A 1 216 ? 2.689 3.693 -13.773 1 90.31 216 ARG A CA 1
ATOM 1735 C C . ARG A 1 216 ? 2.9 2.186 -13.672 1 90.31 216 ARG A C 1
ATOM 1737 O O . ARG A 1 216 ? 4.039 1.715 -13.617 1 90.31 216 ARG A O 1
ATOM 1744 N N . SER A 1 217 ? 1.799 1.471 -13.602 1 94.44 217 SER A N 1
ATOM 1745 C CA . SER A 1 217 ? 1.88 0.017 -13.5 1 94.44 217 SER A CA 1
ATOM 1746 C C . SER A 1 217 ? 2.246 -0.608 -14.844 1 94.44 217 SER A C 1
ATOM 1748 O O . SER A 1 217 ? 1.617 -0.315 -15.867 1 94.44 217 SER A O 1
ATOM 1750 N N . PRO A 1 218 ? 3.219 -1.515 -14.867 1 92.75 218 PRO A N 1
ATOM 1751 C CA . PRO A 1 218 ? 3.549 -2.188 -16.125 1 92.75 218 PRO A CA 1
ATOM 1752 C C . PRO A 1 218 ? 2.41 -3.068 -16.641 1 92.75 218 PRO A C 1
ATOM 1754 O O . PRO A 1 218 ? 2.369 -3.398 -17.828 1 92.75 218 PRO A O 1
ATOM 1757 N N . PHE A 1 219 ? 1.467 -3.393 -15.812 1 96.5 219 PHE A N 1
ATOM 1758 C CA . PHE A 1 219 ? 0.424 -4.344 -16.172 1 96.5 219 PHE A CA 1
ATOM 1759 C C . PHE A 1 219 ? -0.704 -3.654 -16.938 1 96.5 219 PHE A C 1
ATOM 1761 O O . PHE A 1 219 ? -1.57 -4.316 -17.5 1 96.5 219 PHE A O 1
ATOM 1768 N N . THR A 1 220 ? -0.658 -2.336 -16.938 1 96.81 220 THR A N 1
ATOM 1769 C CA . THR A 1 220 ? -1.741 -1.624 -17.594 1 96.81 220 THR A CA 1
ATOM 1770 C C . THR A 1 220 ? -1.354 -1.271 -19.031 1 96.81 220 THR A C 1
ATOM 1772 O O . THR A 1 220 ? -2.08 -0.548 -19.719 1 96.81 220 THR A O 1
ATOM 1775 N N . THR A 1 221 ? -0.288 -1.769 -19.578 1 95.31 221 THR A N 1
ATOM 1776 C CA . THR A 1 221 ? 0.248 -1.264 -20.828 1 95.31 221 THR A CA 1
ATOM 1777 C C . THR A 1 221 ? -0.029 -2.242 -21.969 1 95.31 221 THR A C 1
ATOM 1779 O O . THR A 1 221 ? -0.465 -1.839 -23.047 1 95.31 221 THR A O 1
ATOM 1782 N N . ARG A 1 222 ? 0.263 -3.521 -21.781 1 96.75 222 ARG A N 1
ATOM 1783 C CA . ARG A 1 222 ? 0.139 -4.531 -22.828 1 96.75 222 ARG A CA 1
ATOM 1784 C C . ARG A 1 222 ? -0.115 -5.91 -22.234 1 96.75 222 ARG A C 1
ATOM 1786 O O . ARG A 1 222 ? 0.08 -6.121 -21.031 1 96.75 222 ARG A O 1
ATOM 1793 N N . PRO A 1 223 ? -0.564 -6.809 -23.109 1 97.94 223 PRO A N 1
ATOM 1794 C CA . PRO A 1 223 ? -0.786 -8.164 -22.609 1 97.94 223 PRO A CA 1
ATOM 1795 C C . PRO A 1 223 ? 0.488 -8.812 -22.078 1 97.94 223 PRO A C 1
ATOM 1797 O O . PRO A 1 223 ? 1.547 -8.719 -22.703 1 97.94 223 PRO A O 1
ATOM 1800 N N . TYR A 1 224 ? 0.361 -9.422 -21.031 1 98.19 224 TYR A N 1
ATOM 1801 C CA . TYR A 1 224 ? 1.444 -10.102 -20.328 1 98.19 224 TYR A CA 1
ATOM 1802 C C . TYR A 1 224 ? 0.952 -11.398 -19.688 1 98.19 224 TYR A C 1
ATOM 1804 O O . TYR A 1 224 ? -0.087 -11.406 -19.016 1 98.19 224 TYR A O 1
ATOM 1812 N N . ALA A 1 225 ? 1.675 -12.523 -19.891 1 98.44 225 ALA A N 1
ATOM 1813 C CA . ALA A 1 225 ? 1.285 -13.797 -19.312 1 98.44 225 ALA A CA 1
ATOM 1814 C C . ALA A 1 225 ? 2.492 -14.719 -19.141 1 98.44 225 ALA A C 1
ATOM 1816 O O . ALA A 1 225 ? 3.498 -14.562 -19.844 1 98.44 225 ALA A O 1
ATOM 1817 N N . HIS A 1 226 ? 2.402 -15.586 -18.188 1 98.12 226 HIS A N 1
ATOM 1818 C CA . HIS A 1 226 ? 3.361 -16.656 -17.953 1 98.12 226 HIS A CA 1
ATOM 1819 C C . HIS A 1 226 ? 2.66 -18.016 -17.844 1 98.12 226 HIS A C 1
ATOM 1821 O O . HIS A 1 226 ? 1.586 -18.109 -17.25 1 98.12 226 HIS A O 1
ATOM 1827 N N . ARG A 1 227 ? 3.232 -18.969 -18.5 1 98 227 ARG A N 1
ATOM 1828 C CA . ARG A 1 227 ? 2.996 -20.391 -18.219 1 98 227 ARG A CA 1
ATOM 1829 C C . ARG A 1 227 ? 4.266 -21.062 -17.703 1 98 227 ARG A C 1
ATOM 1831 O O . ARG A 1 227 ? 5.145 -21.422 -18.484 1 98 227 ARG A O 1
ATOM 1838 N N . PHE A 1 228 ? 4.285 -21.234 -16.406 1 97.19 228 PHE A N 1
ATOM 1839 C CA . PHE A 1 228 ? 5.48 -21.75 -15.766 1 97.19 228 PHE A CA 1
ATOM 1840 C C . PHE A 1 228 ? 5.375 -23.266 -15.578 1 97.19 228 PHE A C 1
ATOM 1842 O O . PHE A 1 228 ? 4.379 -23.766 -15.047 1 97.19 228 PHE A O 1
ATOM 1849 N N . LEU A 1 229 ? 6.305 -23.969 -16.047 1 96.56 229 LEU A N 1
ATOM 1850 C CA . LEU A 1 229 ? 6.359 -25.438 -16.016 1 96.56 229 LEU A CA 1
ATOM 1851 C C . LEU A 1 229 ? 7.652 -25.906 -15.367 1 96.56 229 LEU A C 1
ATOM 1853 O O . LEU A 1 229 ? 8.562 -25.125 -15.117 1 96.56 229 LEU A O 1
ATOM 1857 N N . PRO A 1 230 ? 7.711 -27.188 -15 1 96.12 230 PRO A N 1
ATOM 1858 C CA . PRO A 1 230 ? 8.922 -27.703 -14.367 1 96.12 230 PRO A CA 1
ATOM 1859 C C . PRO A 1 230 ? 10.164 -27.531 -15.242 1 96.12 230 PRO A C 1
ATOM 1861 O O . PRO A 1 230 ? 11.273 -27.375 -14.727 1 96.12 230 PRO A O 1
ATOM 1864 N N . ASP A 1 231 ? 9.93 -27.484 -16.609 1 95.25 231 ASP A N 1
ATOM 1865 C CA . ASP A 1 231 ? 11.117 -27.5 -17.469 1 95.25 231 ASP A CA 1
ATOM 1866 C C . ASP A 1 231 ? 11.141 -26.297 -18.391 1 95.25 231 ASP A C 1
ATOM 1868 O O . ASP A 1 231 ? 12.047 -26.156 -19.219 1 95.25 231 ASP A O 1
ATOM 1872 N N . ALA A 1 232 ? 10.203 -25.453 -18.234 1 96.62 232 ALA A N 1
ATOM 1873 C CA . ALA A 1 232 ? 10.164 -24.281 -19.094 1 96.62 232 ALA A CA 1
ATOM 1874 C C . ALA A 1 232 ? 9.289 -23.188 -18.5 1 96.62 232 ALA A C 1
ATOM 1876 O O . ALA A 1 232 ? 8.352 -23.469 -17.75 1 96.62 232 ALA A O 1
ATOM 1877 N N . ASP A 1 233 ? 9.617 -21.984 -18.766 1 96.62 233 ASP A N 1
ATOM 1878 C CA . ASP A 1 233 ? 8.789 -20.812 -18.5 1 96.62 233 ASP A CA 1
ATOM 1879 C C . ASP A 1 233 ? 8.438 -20.078 -19.797 1 96.62 233 ASP A C 1
ATOM 1881 O O . ASP A 1 233 ? 9.312 -19.484 -20.422 1 96.62 233 ASP A O 1
ATOM 1885 N N . HIS A 1 234 ? 7.199 -20.188 -20.234 1 98.19 234 HIS A N 1
ATOM 1886 C CA . HIS A 1 234 ? 6.723 -19.422 -21.375 1 98.19 234 HIS A CA 1
ATOM 1887 C C . HIS A 1 234 ? 6.191 -18.062 -20.953 1 98.19 234 HIS A C 1
ATOM 1889 O O . HIS A 1 234 ? 5.434 -17.953 -19.984 1 98.19 234 HIS A O 1
ATOM 1895 N N . MET A 1 235 ? 6.625 -17.062 -21.625 1 98.19 235 MET A N 1
ATOM 1896 C CA . MET A 1 235 ? 6.188 -15.695 -21.344 1 98.19 235 MET A CA 1
ATOM 1897 C C . MET A 1 235 ? 5.77 -14.977 -22.625 1 98.19 235 MET A C 1
ATOM 1899 O O . MET A 1 235 ? 6.41 -15.141 -23.656 1 98.19 235 MET A O 1
ATOM 1903 N N . ILE A 1 236 ? 4.695 -14.273 -22.578 1 98.38 236 ILE A N 1
ATOM 1904 C CA . ILE A 1 236 ? 4.344 -13.344 -23.641 1 98.38 236 ILE A CA 1
ATOM 1905 C C . ILE A 1 236 ? 4.277 -11.922 -23.094 1 98.38 236 ILE A C 1
ATOM 1907 O O . ILE A 1 236 ? 3.709 -11.695 -22.016 1 98.38 236 ILE A O 1
ATOM 1911 N N . ASP A 1 237 ? 4.91 -10.984 -23.656 1 97.38 237 ASP A N 1
ATOM 1912 C CA . ASP A 1 237 ? 4.949 -9.555 -23.391 1 97.38 237 ASP A CA 1
ATOM 1913 C C . ASP A 1 237 ? 4.578 -8.742 -24.625 1 97.38 237 ASP A C 1
ATOM 1915 O O . ASP A 1 237 ? 5.445 -8.414 -25.438 1 97.38 237 ASP A O 1
ATOM 1919 N N . GLY A 1 238 ? 3.322 -8.32 -24.625 1 97.38 238 GLY A N 1
ATOM 1920 C CA . GLY A 1 238 ? 2.818 -7.758 -25.859 1 97.38 238 GLY A CA 1
ATOM 1921 C C . GLY A 1 238 ? 2.779 -8.758 -27 1 97.38 238 GLY A C 1
ATOM 1922 O O . GLY A 1 238 ? 1.885 -9.602 -27.062 1 97.38 238 GLY A O 1
ATOM 1923 N N . THR A 1 239 ? 3.748 -8.594 -27.922 1 97.88 239 THR A N 1
ATOM 1924 C CA . THR A 1 239 ? 3.82 -9.508 -29.062 1 97.88 239 THR A CA 1
ATOM 1925 C C . THR A 1 239 ? 5.141 -10.273 -29.047 1 97.88 239 THR A C 1
ATOM 1927 O O . THR A 1 239 ? 5.492 -10.922 -30.031 1 97.88 239 THR A O 1
ATOM 1930 N N . THR A 1 240 ? 5.812 -10.188 -27.984 1 98.38 240 THR A N 1
ATOM 1931 C CA . THR A 1 240 ? 7.062 -10.93 -27.844 1 98.38 240 THR A CA 1
ATOM 1932 C C . THR A 1 240 ? 6.852 -12.188 -27 1 98.38 240 THR A C 1
ATOM 1934 O O . THR A 1 240 ? 6.367 -12.109 -25.875 1 98.38 240 THR A O 1
ATOM 1937 N N . VAL A 1 241 ? 7.191 -13.32 -27.531 1 98.62 241 VAL A N 1
ATOM 1938 C CA . VAL A 1 241 ? 7.074 -14.594 -26.828 1 98.62 241 VAL A CA 1
ATOM 1939 C C . VAL A 1 241 ? 8.469 -15.117 -26.484 1 98.62 241 VAL A C 1
ATOM 1941 O O . VAL A 1 241 ? 9.344 -15.195 -27.344 1 98.62 241 VAL A O 1
ATOM 1944 N N . VAL A 1 242 ? 8.656 -15.438 -25.25 1 97.75 242 VAL A N 1
ATOM 1945 C CA . VAL A 1 242 ? 9.938 -15.938 -24.766 1 97.75 242 VAL A CA 1
ATOM 1946 C C . VAL A 1 242 ? 9.742 -17.266 -24.031 1 97.75 242 VAL A C 1
ATOM 1948 O O . VAL A 1 242 ? 8.836 -17.391 -23.203 1 97.75 242 VAL A O 1
ATOM 1951 N N . THR A 1 243 ? 10.469 -18.266 -24.359 1 97.62 243 THR A N 1
ATOM 1952 C CA . THR A 1 243 ? 10.547 -19.516 -23.594 1 97.62 243 THR A CA 1
ATOM 1953 C C . THR A 1 243 ? 11.922 -19.656 -22.938 1 97.62 243 THR A C 1
ATOM 1955 O O . THR A 1 243 ? 12.945 -19.656 -23.641 1 97.62 243 THR A O 1
ATOM 1958 N N . THR A 1 244 ? 11.93 -19.719 -21.672 1 95.94 244 THR A N 1
ATOM 1959 C CA . THR A 1 244 ? 13.156 -19.875 -20.906 1 95.94 244 THR A CA 1
ATOM 1960 C C . THR A 1 244 ? 13.211 -21.25 -20.25 1 95.94 244 THR A C 1
ATOM 1962 O O . THR A 1 244 ? 12.195 -21.734 -19.734 1 95.94 244 THR A O 1
ATOM 1965 N N . ARG A 1 245 ? 14.383 -21.844 -20.234 1 95.69 245 ARG A N 1
ATOM 1966 C CA . ARG A 1 245 ? 14.586 -23.141 -19.594 1 95.69 245 ARG A CA 1
ATOM 1967 C C . ARG A 1 245 ? 15.391 -23.016 -18.312 1 95.69 245 ARG A C 1
ATOM 1969 O O . ARG A 1 245 ? 16 -21.969 -18.062 1 95.69 245 ARG A O 1
ATOM 1976 N N . PRO A 1 246 ? 15.336 -24 -17.406 1 93.5 246 PRO A N 1
ATOM 1977 C CA . PRO A 1 246 ? 15.992 -23.906 -16.094 1 93.5 246 PRO A CA 1
ATOM 1978 C C . PRO A 1 246 ? 17.484 -23.625 -16.203 1 93.5 246 PRO A C 1
ATOM 1980 O O . PRO A 1 246 ? 18.078 -23.031 -15.289 1 93.5 246 PRO A O 1
ATOM 1983 N N . ASP A 1 247 ? 18.156 -23.969 -17.312 1 90.19 247 ASP A N 1
ATOM 1984 C CA . ASP A 1 247 ? 19.594 -23.75 -17.469 1 90.19 247 ASP A CA 1
ATOM 1985 C C . ASP A 1 247 ? 19.891 -22.328 -17.922 1 90.19 247 ASP A C 1
ATOM 1987 O O . ASP A 1 247 ? 21.062 -21.969 -18.125 1 90.19 247 ASP A O 1
ATOM 1991 N N . GLY A 1 248 ? 18.828 -21.578 -18.109 1 89.88 248 GLY A N 1
ATOM 1992 C CA . GLY A 1 248 ? 19.016 -20.172 -18.469 1 89.88 248 GLY A CA 1
ATOM 1993 C C . GLY A 1 248 ? 18.891 -19.922 -19.953 1 89.88 248 GLY A C 1
ATOM 1994 O O . GLY A 1 248 ? 18.781 -18.766 -20.391 1 89.88 248 GLY A O 1
ATOM 1995 N N . SER A 1 249 ? 18.906 -20.953 -20.766 1 93.12 249 SER A N 1
ATOM 1996 C CA . SER A 1 249 ? 18.734 -20.75 -22.203 1 93.12 249 SER A CA 1
ATOM 1997 C C . SER A 1 249 ? 17.312 -20.281 -22.516 1 93.12 249 SER A C 1
ATOM 1999 O O . SER A 1 249 ? 16.375 -20.594 -21.797 1 93.12 249 SER A O 1
ATOM 2001 N N . SER A 1 250 ? 17.25 -19.469 -23.562 1 94.81 250 SER A N 1
ATOM 2002 C CA . SER A 1 250 ? 15.953 -18.906 -23.922 1 94.81 250 SER A CA 1
ATOM 2003 C C . SER A 1 250 ? 15.797 -18.781 -25.422 1 94.81 250 SER A C 1
ATOM 2005 O O . SER A 1 250 ? 16.781 -18.688 -26.156 1 94.81 250 SER A O 1
ATOM 2007 N N . ASP A 1 251 ? 14.594 -18.906 -25.875 1 96.44 251 ASP A N 1
ATOM 2008 C CA . ASP A 1 251 ? 14.164 -18.609 -27.25 1 96.44 251 ASP A CA 1
ATOM 2009 C C . ASP A 1 251 ? 13.164 -17.469 -27.266 1 96.44 251 ASP A C 1
ATOM 2011 O O . ASP A 1 251 ? 12.266 -17.391 -26.422 1 96.44 251 ASP A O 1
ATOM 2015 N N . THR A 1 252 ? 13.391 -16.594 -28.203 1 97.75 252 THR A N 1
ATOM 2016 C CA . THR A 1 252 ? 12.5 -15.445 -28.344 1 97.75 252 THR A CA 1
ATOM 2017 C C . THR A 1 252 ? 11.938 -15.359 -29.75 1 97.75 252 THR A C 1
ATOM 2019 O O . THR A 1 252 ? 12.664 -15.586 -30.734 1 97.75 252 THR A O 1
ATOM 2022 N N . ARG A 1 253 ? 10.695 -15.07 -29.891 1 97.5 253 ARG A N 1
ATOM 2023 C CA . ARG A 1 253 ? 10.094 -14.82 -31.203 1 97.5 253 ARG A CA 1
ATOM 2024 C C . ARG A 1 253 ? 9.07 -13.695 -31.125 1 97.5 253 ARG A C 1
ATOM 2026 O O . ARG A 1 253 ? 8.406 -13.523 -30.109 1 97.5 253 ARG A O 1
ATOM 2033 N N . GLU A 1 254 ? 8.953 -12.961 -32.188 1 98.31 254 GLU A N 1
ATOM 2034 C CA . GLU A 1 254 ? 7.938 -11.922 -32.375 1 98.31 254 GLU A CA 1
ATOM 2035 C C . GLU A 1 254 ? 6.734 -12.453 -33.156 1 98.31 254 GLU A C 1
ATOM 2037 O O . GLU A 1 254 ? 6.895 -13.188 -34.125 1 98.31 254 GLU A O 1
ATOM 2042 N N . ILE A 1 255 ? 5.566 -12.086 -32.688 1 98.06 255 ILE A N 1
ATOM 2043 C CA . ILE A 1 255 ? 4.355 -12.523 -33.375 1 98.06 255 ILE A CA 1
ATOM 2044 C C . ILE A 1 255 ? 3.514 -11.312 -33.75 1 98.06 255 ILE A C 1
ATOM 2046 O O . ILE A 1 255 ? 3.803 -10.188 -33.344 1 98.06 255 ILE A O 1
ATOM 2050 N N . GLU A 1 256 ? 2.52 -11.547 -34.594 1 97.69 256 GLU A N 1
ATOM 2051 C CA . GLU A 1 256 ? 1.554 -10.508 -34.938 1 97.69 256 GLU A CA 1
ATOM 2052 C C . GLU A 1 256 ? 0.471 -10.391 -33.875 1 97.69 256 GLU A C 1
ATOM 2054 O O . GLU A 1 256 ? 0.121 -11.383 -33.219 1 97.69 256 GLU A O 1
ATOM 2059 N N . VAL A 1 257 ? -0.036 -9.195 -33.781 1 97.44 257 VAL A N 1
ATOM 2060 C CA . VAL A 1 257 ? -1.092 -8.938 -32.812 1 97.44 257 VAL A CA 1
ATOM 2061 C C . VAL A 1 257 ? -2.238 -9.922 -33.031 1 97.44 257 VAL A C 1
ATOM 2063 O O . VAL A 1 257 ? -2.842 -10.398 -32.062 1 97.44 257 VAL A O 1
ATOM 2066 N N . SER A 1 258 ? -2.484 -10.266 -34.281 1 97.62 258 SER A N 1
ATOM 2067 C CA . SER A 1 258 ? -3.594 -11.156 -34.625 1 97.62 258 SER A CA 1
ATOM 2068 C C . SER A 1 258 ? -3.35 -12.57 -34.094 1 97.62 258 SER A C 1
ATOM 2070 O O . SER A 1 258 ? -4.281 -13.367 -34 1 97.62 258 SER A O 1
ATOM 2072 N N . GLU A 1 259 ? -2.133 -12.898 -33.688 1 98.06 259 GLU A N 1
ATOM 2073 C CA . GLU A 1 259 ? -1.768 -14.242 -33.25 1 98.06 259 GLU A CA 1
ATOM 2074 C C . GLU A 1 259 ? -1.845 -14.375 -31.734 1 98.06 259 GLU A C 1
ATOM 2076 O O . GLU A 1 259 ? -1.799 -15.484 -31.203 1 98.06 259 GLU A O 1
ATOM 2081 N N . VAL A 1 260 ? -1.991 -13.297 -31.062 1 98.19 260 VAL A N 1
ATOM 2082 C CA . VAL A 1 260 ? -1.872 -13.273 -29.609 1 98.19 260 VAL A CA 1
ATOM 2083 C C . VAL A 1 260 ? -2.896 -14.227 -29 1 98.19 260 VAL A C 1
ATOM 2085 O O . VAL A 1 260 ? -2.547 -15.078 -28.172 1 98.19 260 VAL A O 1
ATOM 2088 N N . PRO A 1 261 ? -4.203 -14.211 -29.406 1 98.06 261 PRO A N 1
ATOM 2089 C CA . PRO A 1 261 ? -5.168 -15.117 -28.781 1 98.06 261 PRO A CA 1
ATOM 2090 C C . PRO A 1 261 ? -4.82 -16.594 -29 1 98.06 261 PRO A C 1
ATOM 2092 O O . PRO A 1 261 ? -4.969 -17.406 -28.094 1 98.06 261 PRO A O 1
ATOM 2095 N N . LYS A 1 262 ? -4.383 -16.922 -30.188 1 97.88 262 LYS A N 1
ATOM 2096 C CA . LYS A 1 262 ? -4.012 -18.297 -30.484 1 97.88 262 LYS A CA 1
ATOM 2097 C C . LYS A 1 262 ? -2.84 -18.766 -29.625 1 97.88 262 LYS A C 1
ATOM 2099 O O . LYS A 1 262 ? -2.852 -19.875 -29.094 1 97.88 262 LYS A O 1
ATOM 2104 N N . VAL A 1 263 ? -1.866 -17.922 -29.5 1 98.12 263 VAL A N 1
ATOM 2105 C CA . VAL A 1 263 ? -0.688 -18.234 -28.688 1 98.12 263 VAL A CA 1
ATOM 2106 C C . VAL A 1 263 ? -1.089 -18.406 -27.234 1 98.12 263 VAL A C 1
ATOM 2108 O O . VAL A 1 263 ? -0.614 -19.312 -26.547 1 98.12 263 VAL A O 1
ATOM 2111 N N . LEU A 1 264 ? -1.954 -17.5 -26.719 1 98.19 264 LEU A N 1
ATOM 2112 C CA . LEU A 1 264 ? -2.451 -17.625 -25.344 1 98.19 264 LEU A CA 1
ATOM 2113 C C . LEU A 1 264 ? -3.115 -18.969 -25.125 1 98.19 264 LEU A C 1
ATOM 2115 O O . LEU A 1 264 ? -2.916 -19.594 -24.078 1 98.19 264 LEU A O 1
ATOM 2119 N N . SER A 1 265 ? -3.869 -19.406 -26.031 1 97.31 265 SER A N 1
ATOM 2120 C CA . SER A 1 265 ? -4.57 -20.672 -25.922 1 97.31 265 SER A CA 1
ATOM 2121 C C . SER A 1 265 ? -3.598 -21.844 -25.984 1 97.31 265 SER A C 1
ATOM 2123 O O . SER A 1 265 ? -3.613 -22.734 -25.125 1 97.31 265 SER A O 1
ATOM 2125 N N . GLU A 1 266 ? -2.686 -21.859 -26.922 1 96.94 266 GLU A N 1
ATOM 2126 C CA . GLU A 1 266 ? -1.839 -23.016 -27.234 1 96.94 266 GLU A CA 1
ATOM 2127 C C . GLU A 1 266 ? -0.697 -23.141 -26.219 1 96.94 266 GLU A C 1
ATOM 2129 O O . GLU A 1 266 ? -0.313 -24.25 -25.844 1 96.94 266 GLU A O 1
ATOM 2134 N N . LEU A 1 267 ? -0.192 -21.984 -25.812 1 96.88 267 LEU A N 1
ATOM 2135 C CA . LEU A 1 267 ? 1.034 -22.031 -25.031 1 96.88 267 LEU A CA 1
ATOM 2136 C C . LEU A 1 267 ? 0.745 -21.734 -23.562 1 96.88 267 LEU A C 1
ATOM 2138 O O . LEU A 1 267 ? 1.477 -22.188 -22.672 1 96.88 267 LEU A O 1
ATOM 2142 N N . PHE A 1 268 ? -0.325 -21.031 -23.234 1 97.31 268 PHE A N 1
ATOM 2143 C CA . PHE A 1 268 ? -0.535 -20.562 -21.875 1 97.31 268 PHE A CA 1
ATOM 2144 C C . PHE A 1 268 ? -1.803 -21.156 -21.281 1 97.31 268 PHE A C 1
ATOM 2146 O O . PHE A 1 268 ? -2.121 -20.922 -20.109 1 97.31 268 PHE A O 1
ATOM 2153 N N . ASP A 1 269 ? -2.553 -21.938 -22.062 1 94.19 269 ASP A N 1
ATOM 2154 C CA . ASP A 1 269 ? -3.791 -22.578 -21.641 1 94.19 269 ASP A CA 1
ATOM 2155 C C . ASP A 1 269 ? -4.832 -21.547 -21.219 1 94.19 269 ASP A C 1
ATOM 2157 O O . ASP A 1 269 ? -5.527 -21.719 -20.219 1 94.19 269 ASP A O 1
ATOM 2161 N N . ILE A 1 270 ? -4.812 -20.406 -21.891 1 96.75 270 ILE A N 1
ATOM 2162 C CA . ILE A 1 270 ? -5.793 -19.344 -21.688 1 96.75 270 ILE A CA 1
ATOM 2163 C C . ILE A 1 270 ? -6.734 -19.25 -22.875 1 96.75 270 ILE A C 1
ATOM 2165 O O . ILE A 1 270 ? -6.32 -18.875 -23.984 1 96.75 270 ILE A O 1
ATOM 2169 N N . ASP A 1 271 ? -7.957 -19.578 -22.656 1 92.75 271 ASP A N 1
ATOM 2170 C CA . ASP A 1 271 ? -8.953 -19.516 -23.719 1 92.75 271 ASP A CA 1
ATOM 2171 C C . ASP A 1 271 ? -9.852 -18.281 -23.547 1 92.75 271 ASP A C 1
ATOM 2173 O O . ASP A 1 271 ? -10.641 -18.203 -22.609 1 92.75 271 ASP A O 1
ATOM 2177 N N . LEU A 1 272 ? -9.75 -17.438 -24.5 1 96.44 272 LEU A N 1
ATOM 2178 C CA . LEU A 1 272 ? -10.57 -16.234 -24.484 1 96.44 272 LEU A CA 1
ATOM 2179 C C . LEU A 1 272 ? -11.875 -16.453 -25.25 1 96.44 272 LEU A C 1
ATOM 2181 O O . LEU A 1 272 ? -11.922 -17.281 -26.172 1 96.44 272 LEU A O 1
ATOM 2185 N N . THR A 1 273 ? -12.883 -15.812 -24.812 1 96.56 273 THR A N 1
ATOM 2186 C CA . THR A 1 273 ? -14.086 -15.773 -25.641 1 96.56 273 THR A CA 1
ATOM 2187 C C . THR A 1 273 ? -13.789 -15.102 -26.984 1 96.56 273 THR A C 1
ATOM 2189 O O . THR A 1 273 ? -12.797 -14.383 -27.109 1 96.56 273 THR A O 1
ATOM 2192 N N . GLU A 1 274 ? -14.648 -15.383 -27.953 1 96.81 274 GLU A N 1
ATOM 2193 C CA . GLU A 1 274 ? -14.492 -14.75 -29.266 1 96.81 274 GLU A CA 1
ATOM 2194 C C . GLU A 1 274 ? -14.469 -13.234 -29.141 1 96.81 274 GLU A C 1
ATOM 2196 O O . GLU A 1 274 ? -13.648 -12.57 -29.781 1 96.81 274 GLU A O 1
ATOM 2201 N N . ALA A 1 275 ? -15.266 -12.719 -28.328 1 97.56 275 ALA A N 1
ATOM 2202 C CA . ALA A 1 275 ? -15.344 -11.273 -28.141 1 97.56 275 ALA A CA 1
ATOM 2203 C C . ALA A 1 275 ? -14.062 -10.734 -27.516 1 97.56 275 ALA A C 1
ATOM 2205 O O . ALA A 1 275 ? -13.555 -9.688 -27.938 1 97.56 275 ALA A O 1
ATOM 2206 N N . ASP A 1 276 ? -13.555 -11.414 -26.562 1 97.44 276 ASP A N 1
ATOM 2207 C CA . ASP A 1 276 ? -12.336 -10.977 -25.891 1 97.44 276 ASP A CA 1
ATOM 2208 C C . ASP A 1 276 ? -11.133 -11.062 -26.828 1 97.44 276 ASP A C 1
ATOM 2210 O O . ASP A 1 276 ? -10.273 -10.18 -26.828 1 97.44 276 ASP A O 1
ATOM 2214 N N . ALA A 1 277 ? -11.133 -12.141 -27.594 1 97.69 277 ALA A N 1
ATOM 2215 C CA . ALA A 1 277 ? -10.062 -12.289 -28.562 1 97.69 277 ALA A CA 1
ATOM 2216 C C . ALA A 1 277 ? -10.078 -11.156 -29.578 1 97.69 277 ALA A C 1
ATOM 2218 O O . ALA A 1 277 ? -9.031 -10.594 -29.922 1 97.69 277 ALA A O 1
ATOM 2219 N N . ALA A 1 278 ? -11.25 -10.859 -30.062 1 97.62 278 ALA A N 1
ATOM 2220 C CA . ALA A 1 278 ? -11.398 -9.789 -31.031 1 97.62 278 ALA A CA 1
ATOM 2221 C C . ALA A 1 278 ? -10.922 -8.453 -30.469 1 97.62 278 ALA A C 1
ATOM 2223 O O . ALA A 1 278 ? -10.234 -7.691 -31.141 1 97.62 278 ALA A O 1
ATOM 2224 N N . LYS A 1 279 ? -11.273 -8.203 -29.234 1 96.81 279 LYS A N 1
ATOM 2225 C CA . LYS A 1 279 ? -10.867 -6.965 -28.594 1 96.81 279 LYS A CA 1
ATOM 2226 C C . LYS A 1 279 ? -9.352 -6.898 -28.422 1 96.81 279 LYS A C 1
ATOM 2228 O O . LYS A 1 279 ? -8.742 -5.844 -28.625 1 96.81 279 LYS A O 1
ATOM 2233 N N . LEU A 1 280 ? -8.781 -7.961 -28.031 1 96.56 280 LEU A N 1
ATOM 2234 C CA . LEU A 1 280 ? -7.336 -8.023 -27.859 1 96.56 280 LEU A CA 1
ATOM 2235 C C . LEU A 1 280 ? -6.617 -7.754 -29.172 1 96.56 280 LEU A C 1
ATOM 2237 O O . LEU A 1 280 ? -5.602 -7.059 -29.203 1 96.56 280 LEU A O 1
ATOM 2241 N N . VAL A 1 281 ? -7.125 -8.203 -30.25 1 96.69 281 VAL A N 1
ATOM 2242 C CA . VAL A 1 281 ? -6.512 -8.109 -31.578 1 96.69 281 VAL A CA 1
ATOM 2243 C C . VAL A 1 281 ? -6.668 -6.691 -32.125 1 96.69 281 VAL A C 1
ATOM 2245 O O . VAL A 1 281 ? -5.875 -6.25 -32.969 1 96.69 281 VAL A O 1
ATOM 2248 N N . GLU A 1 282 ? -7.746 -5.98 -31.656 1 93.81 282 GLU A N 1
ATOM 2249 C CA . GLU A 1 282 ? -7.867 -4.578 -32.031 1 93.81 282 GLU A CA 1
ATOM 2250 C C . GLU A 1 282 ? -6.578 -3.812 -31.75 1 93.81 282 GLU A C 1
ATOM 2252 O O . GLU A 1 282 ? -6.258 -2.846 -32.438 1 93.81 282 GLU A O 1
ATOM 2257 N N . GLY A 1 283 ? -5.914 -4.195 -30.766 1 88.38 283 GLY A N 1
ATOM 2258 C CA . GLY A 1 283 ? -4.562 -3.707 -30.531 1 88.38 283 GLY A CA 1
ATOM 2259 C C . GLY A 1 283 ? -4.527 -2.299 -29.969 1 88.38 283 GLY A C 1
ATOM 2260 O O . GLY A 1 283 ? -3.539 -1.58 -30.156 1 88.38 283 GLY A O 1
ATOM 2261 N N . ASP A 1 284 ? -5.535 -1.812 -29.281 1 90 284 ASP A N 1
ATOM 2262 C CA . ASP A 1 284 ? -5.566 -0.479 -28.688 1 90 284 ASP A CA 1
ATOM 2263 C C . ASP A 1 284 ? -4.422 -0.295 -27.688 1 90 284 ASP A C 1
ATOM 2265 O O . ASP A 1 284 ? -3.936 0.82 -27.5 1 90 284 ASP A O 1
ATOM 2269 N N . TRP A 1 285 ? -4.016 -1.383 -27.172 1 91.5 285 TRP A N 1
ATOM 2270 C CA . TRP A 1 285 ? -2.951 -1.347 -26.188 1 91.5 285 TRP A CA 1
ATOM 2271 C C . TRP A 1 285 ? -1.606 -1.036 -26.828 1 91.5 285 TRP A C 1
ATOM 2273 O O . TRP A 1 285 ? -0.636 -0.712 -26.141 1 91.5 285 TRP A O 1
ATOM 2283 N N . GLN A 1 286 ? -1.531 -1.149 -28.125 1 87.81 286 GLN A N 1
ATOM 2284 C CA . GLN A 1 286 ? -0.292 -0.819 -28.828 1 87.81 286 GLN A CA 1
ATOM 2285 C C . GLN A 1 286 ? -0.087 0.692 -28.891 1 87.81 286 GLN A C 1
ATOM 2287 O O . GLN A 1 286 ? 1.017 1.161 -29.188 1 87.81 286 GLN A O 1
ATOM 2292 N N . ARG A 1 287 ? -1.137 1.508 -28.609 1 77.19 287 ARG A N 1
ATOM 2293 C CA . ARG A 1 287 ? -1.092 2.961 -28.734 1 77.19 287 ARG A CA 1
ATOM 2294 C C . ARG A 1 287 ? -0.841 3.613 -27.375 1 77.19 287 ARG A C 1
ATOM 2296 O O . ARG A 1 287 ? -0.753 4.84 -27.281 1 77.19 287 ARG A O 1
ATOM 2303 N N . ARG A 1 288 ? -0.74 2.84 -26.484 1 66.81 288 ARG A N 1
ATOM 2304 C CA . ARG A 1 288 ? -0.546 3.381 -25.141 1 66.81 288 ARG A CA 1
ATOM 2305 C C . ARG A 1 288 ? 0.934 3.6 -24.844 1 66.81 288 ARG A C 1
ATOM 2307 O O . ARG A 1 288 ? 1.789 2.885 -25.375 1 66.81 288 ARG A O 1
ATOM 2314 N N . MET B 1 1 ? 22.375 2.318 10.453 1 48.38 1 MET B N 1
ATOM 2315 C CA . MET B 1 1 ? 22.656 2.035 9.055 1 48.38 1 MET B CA 1
ATOM 2316 C C . MET B 1 1 ? 22.25 3.209 8.164 1 48.38 1 MET B C 1
ATOM 2318 O O . MET B 1 1 ? 21.25 3.869 8.43 1 48.38 1 MET B O 1
ATOM 2322 N N . THR B 1 2 ? 23.188 3.691 7.359 1 59.12 2 THR B N 1
ATOM 2323 C CA . THR B 1 2 ? 23.141 4.84 6.461 1 59.12 2 THR B CA 1
ATOM 2324 C C . THR B 1 2 ? 22.062 4.652 5.398 1 59.12 2 THR B C 1
ATOM 2326 O O . THR B 1 2 ? 21.891 3.551 4.871 1 59.12 2 THR B O 1
ATOM 2329 N N . LYS B 1 3 ? 21.172 5.637 5.18 1 71.06 3 LYS B N 1
ATOM 2330 C CA . LYS B 1 3 ? 20.234 5.68 4.074 1 71.06 3 LYS B CA 1
ATOM 2331 C C . LYS B 1 3 ? 20.922 5.383 2.744 1 71.06 3 LYS B C 1
ATOM 2333 O O . LYS B 1 3 ? 22.016 5.879 2.486 1 71.06 3 LYS B O 1
ATOM 2338 N N . PRO B 1 4 ? 20.281 4.488 1.98 1 74.44 4 PRO B N 1
ATOM 2339 C CA . PRO B 1 4 ? 20.859 4.258 0.653 1 74.44 4 PRO B CA 1
ATOM 2340 C C . PRO B 1 4 ? 21.094 5.551 -0.125 1 74.44 4 PRO B C 1
ATOM 2342 O O . PRO B 1 4 ? 20.375 6.531 0.078 1 74.44 4 PRO B O 1
ATOM 2345 N N . THR B 1 5 ? 22.109 5.633 -0.978 1 76.5 5 THR B N 1
ATOM 2346 C CA . THR B 1 5 ? 22.469 6.82 -1.742 1 76.5 5 THR B CA 1
ATOM 2347 C C . THR B 1 5 ? 21.5 7.047 -2.891 1 76.5 5 THR B C 1
ATOM 2349 O O . THR B 1 5 ? 21.406 8.156 -3.42 1 76.5 5 THR B O 1
ATOM 2352 N N . ASP B 1 6 ? 20.766 6.062 -3.227 1 83.31 6 ASP B N 1
ATOM 2353 C CA . ASP B 1 6 ? 19.781 6.184 -4.305 1 83.31 6 ASP B CA 1
ATOM 2354 C C . ASP B 1 6 ? 18.734 7.23 -3.967 1 83.31 6 ASP B C 1
ATOM 2356 O O . ASP B 1 6 ? 18.094 7.164 -2.908 1 83.31 6 ASP B O 1
ATOM 2360 N N . PRO B 1 7 ? 18.547 8.188 -4.863 1 85.31 7 PRO B N 1
ATOM 2361 C CA . PRO B 1 7 ? 17.594 9.273 -4.621 1 85.31 7 PRO B CA 1
ATOM 2362 C C . PRO B 1 7 ? 16.172 8.766 -4.367 1 85.31 7 PRO B C 1
ATOM 2364 O O . PRO B 1 7 ? 15.336 9.492 -3.822 1 85.31 7 PRO B O 1
ATOM 2367 N N . ALA B 1 8 ? 15.93 7.582 -4.754 1 85.38 8 ALA B N 1
ATOM 2368 C CA . ALA B 1 8 ? 14.594 7.023 -4.59 1 85.38 8 ALA B CA 1
ATOM 2369 C C . ALA B 1 8 ? 14.234 6.871 -3.113 1 85.38 8 ALA B C 1
ATOM 2371 O O . ALA B 1 8 ? 13.062 6.762 -2.76 1 85.38 8 ALA B O 1
ATOM 2372 N N . TYR B 1 9 ? 15.289 6.941 -2.283 1 87.88 9 TYR B N 1
ATOM 2373 C CA . TYR B 1 9 ? 15.086 6.766 -0.849 1 87.88 9 TYR B CA 1
ATOM 2374 C C . TYR B 1 9 ? 15.008 8.109 -0.141 1 87.88 9 TYR B C 1
ATOM 2376 O O . TYR B 1 9 ? 14.953 8.172 1.09 1 87.88 9 TYR B O 1
ATOM 2384 N N . ARG B 1 10 ? 15.023 9.125 -0.91 1 91.69 10 ARG B N 1
ATOM 2385 C CA . ARG B 1 10 ? 14.992 10.477 -0.356 1 91.69 10 ARG B CA 1
ATOM 2386 C C . ARG B 1 10 ? 13.703 11.195 -0.73 1 91.69 10 ARG B C 1
ATOM 2388 O O . ARG B 1 10 ? 12.797 10.594 -1.312 1 91.69 10 ARG B O 1
ATOM 2395 N N . TRP B 1 11 ? 13.586 12.43 -0.309 1 94.69 11 TRP B N 1
ATOM 2396 C CA . TRP B 1 11 ? 12.32 13.141 -0.46 1 94.69 11 TRP B CA 1
ATOM 2397 C C . TRP B 1 11 ? 12.477 14.352 -1.365 1 94.69 11 TRP B C 1
ATOM 2399 O O . TRP B 1 11 ? 11.828 15.383 -1.155 1 94.69 11 TRP B O 1
ATOM 2409 N N . ASN B 1 12 ? 13.453 14.312 -2.307 1 89.5 12 ASN B N 1
ATOM 2410 C CA . ASN B 1 12 ? 13.672 15.281 -3.375 1 89.5 12 ASN B CA 1
ATOM 2411 C C . ASN B 1 12 ? 13.805 16.703 -2.824 1 89.5 12 ASN B C 1
ATOM 2413 O O . ASN B 1 12 ? 13.273 17.641 -3.41 1 89.5 12 ASN B O 1
ATOM 2417 N N . ASN B 1 13 ? 14.453 16.844 -1.805 1 87.38 13 ASN B N 1
ATOM 2418 C CA . ASN B 1 13 ? 14.57 18.125 -1.11 1 87.38 13 ASN B CA 1
ATOM 2419 C C . ASN B 1 13 ? 15.25 19.172 -1.981 1 87.38 13 ASN B C 1
ATOM 2421 O O . ASN B 1 13 ? 15.078 20.375 -1.757 1 87.38 13 ASN B O 1
ATOM 2425 N N . ALA B 1 14 ? 15.922 18.766 -2.961 1 88.88 14 ALA B N 1
ATOM 2426 C CA . ALA B 1 14 ? 16.578 19.719 -3.854 1 88.88 14 ALA B CA 1
ATOM 2427 C C . ALA B 1 14 ? 15.562 20.531 -4.645 1 88.88 14 ALA B C 1
ATOM 2429 O O . ALA B 1 14 ? 15.852 21.641 -5.09 1 88.88 14 ALA B O 1
ATOM 2430 N N . GLU B 1 15 ? 14.352 20.047 -4.77 1 93.44 15 GLU B N 1
ATOM 2431 C CA . GLU B 1 15 ? 13.297 20.688 -5.543 1 93.44 15 GLU B CA 1
ATOM 2432 C C . GLU B 1 15 ? 12.453 21.609 -4.664 1 93.44 15 GLU B C 1
ATOM 2434 O O . GLU B 1 15 ? 11.586 22.328 -5.16 1 93.44 15 GLU B O 1
ATOM 2439 N N . LEU B 1 16 ? 12.773 21.688 -3.398 1 97.31 16 LEU B N 1
ATOM 2440 C CA . LEU B 1 16 ? 11.945 22.375 -2.418 1 97.31 16 LEU B CA 1
ATOM 2441 C C . LEU B 1 16 ? 12.25 23.875 -2.422 1 97.31 16 LEU B C 1
ATOM 2443 O O . LEU B 1 16 ? 13.414 24.281 -2.396 1 97.31 16 LEU B O 1
ATOM 2447 N N . ASP B 1 17 ? 11.219 24.688 -2.523 1 97.69 17 ASP B N 1
ATOM 2448 C CA . ASP B 1 17 ? 11.297 26.109 -2.201 1 97.69 17 ASP B CA 1
ATOM 2449 C C . ASP B 1 17 ? 11.125 26.344 -0.703 1 97.69 17 ASP B C 1
ATOM 2451 O O . ASP B 1 17 ? 10.047 26.734 -0.251 1 97.69 17 ASP B O 1
ATOM 2455 N N . LEU B 1 18 ? 12.266 26.188 -0.007 1 98.12 18 LEU B N 1
ATOM 2456 C CA . LEU B 1 18 ? 12.219 26.25 1.449 1 98.12 18 LEU B CA 1
ATOM 2457 C C . LEU B 1 18 ? 11.75 27.609 1.925 1 98.12 18 LEU B C 1
ATOM 2459 O O . LEU B 1 18 ? 10.922 27.719 2.83 1 98.12 18 LEU B O 1
ATOM 2463 N N . ASP B 1 19 ? 12.242 28.672 1.33 1 97.94 19 ASP B N 1
ATOM 2464 C CA . ASP B 1 19 ? 11.859 30.016 1.732 1 97.94 19 ASP B CA 1
ATOM 2465 C C . ASP B 1 19 ? 10.367 30.266 1.518 1 97.94 19 ASP B C 1
ATOM 2467 O O . ASP B 1 19 ? 9.703 30.844 2.371 1 97.94 19 ASP B O 1
ATOM 2471 N N . GLY B 1 20 ? 9.875 29.828 0.365 1 98 20 GLY B N 1
ATOM 2472 C CA . GLY B 1 20 ? 8.445 29.953 0.108 1 98 20 GLY B CA 1
ATOM 2473 C C . GLY B 1 20 ? 7.594 29.203 1.119 1 98 20 GLY B C 1
ATOM 2474 O O . GLY B 1 20 ? 6.57 29.719 1.574 1 98 20 GLY B O 1
ATOM 2475 N N . TYR B 1 21 ? 8.047 28.062 1.496 1 98.5 21 TYR B N 1
ATOM 2476 C CA . TYR B 1 21 ? 7.336 27.25 2.482 1 98.5 21 TYR B CA 1
ATOM 2477 C C . TYR B 1 21 ? 7.332 27.938 3.844 1 98.5 21 TYR B C 1
ATOM 2479 O O . TYR B 1 21 ? 6.281 28.047 4.484 1 98.5 21 TYR B O 1
ATOM 2487 N N . LEU B 1 22 ? 8.5 28.359 4.297 1 98.69 22 LEU B N 1
ATOM 2488 C CA . LEU B 1 22 ? 8.617 29 5.609 1 98.69 22 LEU B CA 1
ATOM 2489 C C . LEU B 1 22 ? 7.789 30.281 5.672 1 98.69 22 LEU B C 1
ATOM 2491 O O . LEU B 1 22 ? 7.168 30.562 6.699 1 98.69 22 LEU B O 1
ATOM 2495 N N . ALA B 1 23 ? 7.742 30.984 4.605 1 98.31 23 ALA B N 1
ATOM 2496 C CA . ALA B 1 23 ? 6.906 32.188 4.535 1 98.31 23 ALA B CA 1
ATOM 2497 C C . ALA B 1 23 ? 5.426 31.828 4.621 1 98.31 23 ALA B C 1
ATOM 2499 O O . ALA B 1 23 ? 4.656 32.5 5.32 1 98.31 23 ALA B O 1
ATOM 2500 N N . ARG B 1 24 ? 5.035 30.797 3.963 1 98.12 24 ARG B N 1
ATOM 2501 C CA . ARG B 1 24 ? 3.648 30.344 3.92 1 98.12 24 ARG B CA 1
ATOM 2502 C C . ARG B 1 24 ? 3.139 30 5.32 1 98.12 24 ARG B C 1
ATOM 2504 O O . ARG B 1 24 ? 2.004 30.344 5.668 1 98.12 24 ARG B O 1
ATOM 2511 N N . ILE B 1 25 ? 3.951 29.422 6.133 1 98.31 25 ILE B N 1
ATOM 2512 C CA . ILE B 1 25 ? 3.457 28.969 7.426 1 98.31 25 ILE B CA 1
ATOM 2513 C C . ILE B 1 25 ? 3.811 29.984 8.508 1 98.31 25 ILE B C 1
ATOM 2515 O O . ILE B 1 25 ? 3.447 29.812 9.672 1 98.31 25 ILE B O 1
ATOM 2519 N N . GLY B 1 26 ? 4.551 31.031 8.156 1 98.31 26 GLY B N 1
ATOM 2520 C CA . GLY B 1 26 ? 4.895 32.094 9.086 1 98.31 26 GLY B CA 1
ATOM 2521 C C . GLY B 1 26 ? 6.02 31.719 10.031 1 98.31 26 GLY B C 1
ATOM 2522 O O . GLY B 1 26 ? 6 32.094 11.203 1 98.31 26 GLY B O 1
ATOM 2523 N N . PHE B 1 27 ? 6.934 30.906 9.57 1 98.5 27 PHE B N 1
ATOM 2524 C CA . PHE B 1 27 ? 8.062 30.484 10.391 1 98.5 27 PHE B CA 1
ATOM 2525 C C . PHE B 1 27 ? 9.227 31.438 10.25 1 98.5 27 PHE B C 1
ATOM 2527 O O . PHE B 1 27 ? 9.703 31.688 9.141 1 98.5 27 PHE B O 1
ATOM 2534 N N . ASP B 1 28 ? 9.758 31.922 11.383 1 97.25 28 ASP B N 1
ATOM 2535 C CA . ASP B 1 28 ? 10.883 32.844 11.375 1 97.25 28 ASP B CA 1
ATOM 2536 C C . ASP B 1 28 ? 11.961 32.406 12.367 1 97.25 28 ASP B C 1
ATOM 2538 O O . ASP B 1 28 ? 12.805 33.219 12.773 1 97.25 28 ASP B O 1
ATOM 2542 N N . GLY B 1 29 ? 11.961 31.203 12.758 1 96.56 29 GLY B N 1
ATOM 2543 C CA . GLY B 1 29 ? 12.906 30.719 13.742 1 96.56 29 GLY B CA 1
ATOM 2544 C C . GLY B 1 29 ? 14.195 30.203 13.125 1 96.56 29 GLY B C 1
ATOM 2545 O O . GLY B 1 29 ? 14.438 30.391 11.93 1 96.56 29 GLY B O 1
ATOM 2546 N N . GLU B 1 30 ? 15 29.594 13.984 1 96.62 30 GLU B N 1
ATOM 2547 C CA . GLU B 1 30 ? 16.266 29 13.547 1 96.62 30 GLU B CA 1
ATOM 2548 C C . GLU B 1 30 ? 16.016 27.766 12.688 1 96.62 30 GLU B C 1
ATOM 2550 O O . GLU B 1 30 ? 15.133 26.953 12.992 1 96.62 30 GLU B O 1
ATOM 2555 N N . ARG B 1 31 ? 16.812 27.672 11.633 1 97.56 31 ARG B N 1
ATOM 2556 C CA . ARG B 1 31 ? 16.641 26.578 10.688 1 97.56 31 ARG B CA 1
ATOM 2557 C C . ARG B 1 31 ? 17.594 25.422 11.008 1 97.56 31 ARG B C 1
ATOM 2559 O O . ARG B 1 31 ? 18.297 24.938 10.133 1 97.56 31 ARG B O 1
ATOM 2566 N N . ALA B 1 32 ? 17.797 25.125 12.273 1 97.88 32 ALA B N 1
ATOM 2567 C CA . ALA B 1 32 ? 18.578 23.969 12.719 1 97.88 32 ALA B CA 1
ATOM 2568 C C . ALA B 1 32 ? 17.656 22.781 13.062 1 97.88 32 ALA B C 1
ATOM 2570 O O . ALA B 1 32 ? 16.547 22.984 13.547 1 97.88 32 ALA B O 1
ATOM 2571 N N . PRO B 1 33 ? 18.125 21.609 12.805 1 98.38 33 PRO B N 1
ATOM 2572 C CA . PRO B 1 33 ? 17.281 20.438 13.039 1 98.38 33 PRO B CA 1
ATOM 2573 C C . PRO B 1 33 ? 17.188 20.078 14.516 1 98.38 33 PRO B C 1
ATOM 2575 O O . PRO B 1 33 ? 17.547 18.953 14.906 1 98.38 33 PRO B O 1
ATOM 2578 N N . THR B 1 34 ? 16.641 20.969 15.305 1 98.44 34 THR B N 1
ATOM 2579 C CA . THR B 1 34 ? 16.453 20.781 16.734 1 98.44 34 THR B CA 1
ATOM 2580 C C . THR B 1 34 ? 15.008 20.438 17.062 1 98.44 34 THR B C 1
ATOM 2582 O O . THR B 1 34 ? 14.125 20.594 16.219 1 98.44 34 THR B O 1
ATOM 2585 N N . LEU B 1 35 ? 14.812 19.953 18.281 1 98.06 35 LEU B N 1
ATOM 2586 C CA . LEU B 1 35 ? 13.461 19.656 18.719 1 98.06 35 LEU B CA 1
ATOM 2587 C C . LEU B 1 35 ? 12.602 20.906 18.766 1 98.06 35 LEU B C 1
ATOM 2589 O O . LEU B 1 35 ? 11.422 20.875 18.406 1 98.06 35 LEU B O 1
ATOM 2593 N N . ARG B 1 36 ? 13.18 21.984 19.234 1 97.81 36 ARG B N 1
ATOM 2594 C CA . ARG B 1 36 ? 12.453 23.25 19.281 1 97.81 36 ARG B CA 1
ATOM 2595 C C . ARG B 1 36 ? 11.953 23.656 17.906 1 97.81 36 ARG B C 1
ATOM 2597 O O . ARG B 1 36 ? 10.789 24.031 17.75 1 97.81 36 ARG B O 1
ATOM 2604 N N . THR B 1 37 ? 12.844 23.594 16.891 1 98.5 37 THR B N 1
ATOM 2605 C CA . THR B 1 37 ? 12.484 23.922 15.523 1 98.5 37 THR B CA 1
ATOM 2606 C C . THR B 1 37 ? 11.406 22.984 15 1 98.5 37 THR B C 1
ATOM 2608 O O . THR B 1 37 ? 10.438 23.406 14.383 1 98.5 37 THR B O 1
ATOM 2611 N N . LEU B 1 38 ? 11.547 21.703 15.289 1 98.69 38 LEU B N 1
ATOM 2612 C CA . LEU B 1 38 ? 10.578 20.703 14.844 1 98.69 38 LEU B CA 1
ATOM 2613 C C . LEU B 1 38 ? 9.195 21 15.414 1 98.69 38 LEU B C 1
ATOM 2615 O O . LEU B 1 38 ? 8.195 20.953 14.688 1 98.69 38 LEU B O 1
ATOM 2619 N N . ARG B 1 39 ? 9.125 21.312 16.703 1 98.12 39 ARG B N 1
ATOM 2620 C CA . ARG B 1 39 ? 7.867 21.625 17.359 1 98.12 39 ARG B CA 1
ATOM 2621 C C . ARG B 1 39 ? 7.176 22.812 16.703 1 98.12 39 ARG B C 1
ATOM 2623 O O . ARG B 1 39 ? 5.973 22.766 16.438 1 98.12 39 ARG B O 1
ATOM 2630 N N . GLU B 1 40 ? 7.941 23.797 16.438 1 98.38 40 GLU B N 1
ATOM 2631 C CA . GLU B 1 40 ? 7.375 25 15.828 1 98.38 40 GLU B CA 1
ATOM 2632 C C . GLU B 1 40 ? 6.898 24.719 14.398 1 98.38 40 GLU B C 1
ATOM 2634 O O . GLU B 1 40 ? 5.832 25.188 14 1 98.38 40 GLU B O 1
ATOM 2639 N N . LEU B 1 41 ? 7.691 24 13.625 1 98.75 41 LEU B N 1
ATOM 2640 C CA . LEU B 1 41 ? 7.32 23.656 12.25 1 98.75 41 LEU B CA 1
ATOM 2641 C C . LEU B 1 41 ? 6.02 22.859 12.227 1 98.75 41 LEU B C 1
ATOM 2643 O O . LEU B 1 41 ? 5.133 23.141 11.422 1 98.75 41 LEU B O 1
ATOM 2647 N N . VAL B 1 42 ? 5.902 21.844 13.125 1 98.75 42 VAL B N 1
ATOM 2648 C CA . VAL B 1 42 ? 4.703 21.016 13.188 1 98.75 42 VAL B CA 1
ATOM 2649 C C . VAL B 1 42 ? 3.49 21.875 13.531 1 98.75 42 VAL B C 1
ATOM 2651 O O . VAL B 1 42 ? 2.455 21.797 12.867 1 98.75 42 VAL B O 1
ATOM 2654 N N . ARG B 1 43 ? 3.635 22.703 14.516 1 98.38 43 ARG B N 1
ATOM 2655 C CA . ARG B 1 43 ? 2.539 23.562 14.945 1 98.38 43 ARG B CA 1
ATOM 2656 C C . ARG B 1 43 ? 2.086 24.484 13.82 1 98.38 43 ARG B C 1
ATOM 2658 O O . ARG B 1 43 ? 0.896 24.562 13.508 1 98.38 43 ARG B O 1
ATOM 2665 N N . LEU B 1 44 ? 3.037 25.156 13.211 1 98.5 44 LEU B N 1
ATOM 2666 C CA . LEU B 1 44 ? 2.711 26.141 12.188 1 98.5 44 LEU B CA 1
ATOM 2667 C C . LEU B 1 44 ? 2.148 25.469 10.945 1 98.5 44 LEU B C 1
ATOM 2669 O O . LEU B 1 44 ? 1.181 25.953 10.352 1 98.5 44 LEU B O 1
ATOM 2673 N N . HIS B 1 45 ? 2.746 24.375 10.523 1 98.62 45 HIS B N 1
ATOM 2674 C CA . HIS B 1 45 ? 2.236 23.656 9.367 1 98.62 45 HIS B CA 1
ATOM 2675 C C . HIS B 1 45 ? 0.788 23.219 9.578 1 98.62 45 HIS B C 1
ATOM 2677 O O . HIS B 1 45 ? -0.072 23.484 8.734 1 98.62 45 HIS B O 1
ATOM 2683 N N . THR B 1 46 ? 0.5 22.625 10.742 1 98.12 46 THR B N 1
ATOM 2684 C CA . THR B 1 46 ? -0.79 22.016 11.047 1 98.12 46 THR B CA 1
ATOM 2685 C C . THR B 1 46 ? -1.868 23.078 11.211 1 98.12 46 THR B C 1
ATOM 2687 O O . THR B 1 46 ? -3.029 22.859 10.859 1 98.12 46 THR B O 1
ATOM 2690 N N . THR B 1 47 ? -1.463 24.25 11.625 1 97.56 47 THR B N 1
ATOM 2691 C CA . THR B 1 47 ? -2.463 25.281 11.914 1 97.56 47 THR B CA 1
ATOM 2692 C C . THR B 1 47 ? -2.596 26.25 10.742 1 97.56 47 THR B C 1
ATOM 2694 O O . THR B 1 47 ? -3.461 27.125 10.75 1 97.56 47 THR B O 1
ATOM 2697 N N . THR B 1 48 ? -1.782 26.141 9.703 1 97.44 48 THR B N 1
ATOM 2698 C CA . THR B 1 48 ? -1.818 27.094 8.602 1 97.44 48 THR B CA 1
ATOM 2699 C C . THR B 1 48 ? -2.357 26.453 7.332 1 97.44 48 THR B C 1
ATOM 2701 O O . THR B 1 48 ? -3.162 27.047 6.609 1 97.44 48 THR B O 1
ATOM 2704 N N . ILE B 1 49 ? -1.91 25.25 6.992 1 98.06 49 ILE B N 1
ATOM 2705 C CA . ILE B 1 49 ? -2.303 24.578 5.758 1 98.06 49 ILE B CA 1
ATOM 2706 C C . ILE B 1 49 ? -3.461 23.625 6.035 1 98.06 49 ILE B C 1
ATOM 2708 O O . ILE B 1 49 ? -3.314 22.672 6.785 1 98.06 49 ILE B O 1
ATOM 2712 N N . PRO B 1 50 ? -4.598 23.828 5.43 1 98.25 50 PRO B N 1
ATOM 2713 C CA . PRO B 1 50 ? -5.766 23 5.746 1 98.25 50 PRO B CA 1
ATOM 2714 C C . PRO B 1 50 ? -5.691 21.625 5.113 1 98.25 50 PRO B C 1
ATOM 2716 O O . PRO B 1 50 ? -4.918 21.406 4.176 1 98.25 50 PRO B O 1
ATOM 2719 N N . PHE B 1 51 ? -6.395 20.719 5.727 1 98.56 51 PHE B N 1
ATOM 2720 C CA . PHE B 1 51 ? -6.633 19.391 5.16 1 98.56 51 PHE B CA 1
ATOM 2721 C C . PHE B 1 51 ? -7.84 19.422 4.227 1 98.56 51 PHE B C 1
ATOM 2723 O O . PHE B 1 51 ? -8.906 19.922 4.59 1 98.56 51 PHE B O 1
ATOM 2730 N N . GLU B 1 52 ? -7.734 18.812 3.01 1 98.75 52 GLU B N 1
ATOM 2731 C CA . GLU B 1 52 ? -8.883 18.812 2.109 1 98.75 52 GLU B CA 1
ATOM 2732 C C . GLU B 1 52 ? -8.711 17.781 1.002 1 98.75 52 GLU B C 1
ATOM 2734 O O . GLU B 1 52 ? -7.598 17.312 0.743 1 98.75 52 GLU B O 1
ATOM 2739 N N . ASN B 1 53 ? -9.82 17.375 0.367 1 98.62 53 ASN B N 1
ATOM 2740 C CA . ASN B 1 53 ? -9.82 16.406 -0.725 1 98.62 53 ASN B CA 1
ATOM 2741 C C . ASN B 1 53 ? -10.406 17.016 -2.004 1 98.62 53 ASN B C 1
ATOM 2743 O O . ASN B 1 53 ? -10.867 16.281 -2.881 1 98.62 53 ASN B O 1
ATOM 2747 N N . LEU B 1 54 ? -10.344 18.266 -2.244 1 98.5 54 LEU B N 1
ATOM 2748 C CA . LEU B 1 54 ? -11.195 18.953 -3.203 1 98.5 54 LEU B CA 1
ATOM 2749 C C . LEU B 1 54 ? -10.75 18.672 -4.633 1 98.5 54 LEU B C 1
ATOM 2751 O O . LEU B 1 54 ? -11.562 18.688 -5.559 1 98.5 54 LEU B O 1
ATOM 2755 N N . GLU B 1 55 ? -9.414 18.438 -4.93 1 98.31 55 GLU B N 1
ATOM 2756 C CA . GLU B 1 55 ? -8.992 18.062 -6.273 1 98.31 55 GLU B CA 1
ATOM 2757 C C . GLU B 1 55 ? -9.773 16.844 -6.777 1 98.31 55 GLU B C 1
ATOM 2759 O O . GLU B 1 55 ? -10.195 16.812 -7.934 1 98.31 55 GLU B O 1
ATOM 2764 N N . ILE B 1 56 ? -9.992 15.875 -5.891 1 98.31 56 ILE B N 1
ATOM 2765 C CA . ILE B 1 56 ? -10.688 14.641 -6.246 1 98.31 56 ILE B CA 1
ATOM 2766 C C . ILE B 1 56 ? -12.133 14.961 -6.621 1 98.31 56 ILE B C 1
ATOM 2768 O O . ILE B 1 56 ? -12.633 14.5 -7.652 1 98.31 56 ILE B O 1
ATOM 2772 N N . ILE B 1 57 ? -12.773 15.773 -5.801 1 97.75 57 ILE B N 1
ATOM 2773 C CA . ILE B 1 57 ? -14.188 16.109 -5.984 1 97.75 57 ILE B CA 1
ATOM 2774 C C . ILE B 1 57 ? -14.367 16.891 -7.277 1 97.75 57 ILE B C 1
ATOM 2776 O O . ILE B 1 57 ? -15.383 16.766 -7.957 1 97.75 57 ILE B O 1
ATOM 2780 N N . LEU B 1 58 ? -13.359 17.656 -7.637 1 97.56 58 LEU B N 1
ATOM 2781 C CA . LEU B 1 58 ? -13.383 18.484 -8.836 1 97.56 58 LEU B CA 1
ATOM 2782 C C . LEU B 1 58 ? -12.945 17.672 -10.062 1 97.56 58 LEU B C 1
ATOM 2784 O O . LEU B 1 58 ? -12.852 18.219 -11.164 1 97.56 58 LEU B O 1
ATOM 2788 N N . GLY B 1 59 ? -12.594 16.422 -9.883 1 96.44 59 GLY B N 1
ATOM 2789 C CA . GLY B 1 59 ? -12.266 15.531 -10.984 1 96.44 59 GLY B CA 1
ATOM 2790 C C . GLY B 1 59 ? -10.82 15.633 -11.438 1 96.44 59 GLY B C 1
ATOM 2791 O O . GLY B 1 59 ? -10.508 15.336 -12.586 1 96.44 59 GLY B O 1
ATOM 2792 N N . ARG B 1 60 ? -9.977 16.125 -10.602 1 97.94 60 ARG B N 1
ATOM 2793 C CA . ARG B 1 60 ? -8.57 16.312 -10.93 1 97.94 60 ARG B CA 1
ATOM 2794 C C . ARG B 1 60 ? -7.695 15.359 -10.125 1 97.94 60 ARG B C 1
ATOM 2796 O O . ARG B 1 60 ? -8.062 14.961 -9.016 1 97.94 60 ARG B O 1
ATOM 2803 N N . PRO B 1 61 ? -6.551 14.945 -10.656 1 97.88 61 PRO B N 1
ATOM 2804 C CA . PRO B 1 61 ? -5.672 14.031 -9.93 1 97.88 61 PRO B CA 1
ATOM 2805 C C . PRO B 1 61 ? -4.988 14.695 -8.734 1 97.88 61 PRO B C 1
ATOM 280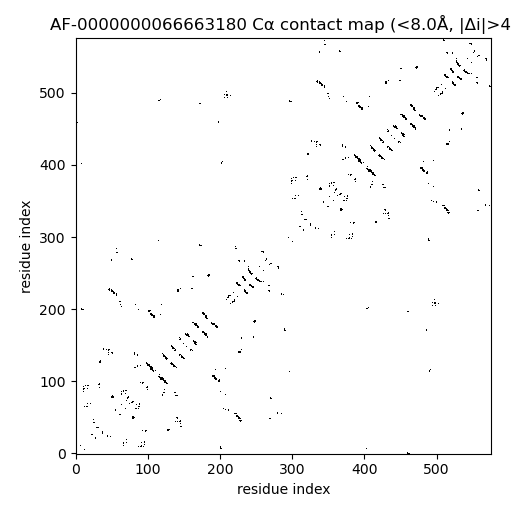7 O O . PRO B 1 61 ? -4.902 15.922 -8.672 1 97.88 61 PRO B O 1
ATOM 2810 N N . VAL B 1 62 ? -4.594 13.961 -7.816 1 98.5 62 VAL B N 1
ATOM 2811 C CA . VAL B 1 62 ? -3.746 14.406 -6.711 1 98.5 62 VAL B CA 1
ATOM 2812 C C . VAL B 1 62 ? -2.293 14.031 -6.992 1 98.5 62 VAL B C 1
ATOM 2814 O O . VAL B 1 62 ? -1.929 12.852 -6.953 1 98.5 62 VAL B O 1
ATOM 2817 N N . LEU B 1 63 ? -1.48 15.008 -7.246 1 98.12 63 LEU B N 1
ATOM 2818 C CA . LEU B 1 63 ? -0.082 14.812 -7.609 1 98.12 63 LEU B CA 1
ATOM 2819 C C . LEU B 1 63 ? 0.826 15 -6.398 1 98.12 63 LEU B C 1
ATOM 2821 O O . LEU B 1 63 ? 0.608 15.898 -5.586 1 98.12 63 LEU B O 1
ATOM 2825 N N . LEU B 1 64 ? 1.915 14.172 -6.293 1 98.06 64 LEU B N 1
ATOM 2826 C CA . LEU B 1 64 ? 2.75 14.211 -5.098 1 98.06 64 LEU B CA 1
ATOM 2827 C C . LEU B 1 64 ? 4.141 14.75 -5.422 1 98.06 64 LEU B C 1
ATOM 2829 O O . LEU B 1 64 ? 4.988 14.867 -4.535 1 98.06 64 LEU B O 1
ATOM 2833 N N . ASP B 1 65 ? 4.387 15.016 -6.707 1 97.06 65 ASP B N 1
ATOM 2834 C CA . ASP B 1 65 ? 5.676 15.641 -6.988 1 97.06 65 ASP B CA 1
ATOM 2835 C C . ASP B 1 65 ? 5.762 17.031 -6.348 1 97.06 65 ASP B C 1
ATOM 2837 O O . ASP B 1 65 ? 4.762 17.734 -6.258 1 97.06 65 ASP B O 1
ATOM 2841 N N . LEU B 1 66 ? 6.938 17.484 -5.988 1 97.5 66 LEU B N 1
ATOM 2842 C CA . LEU B 1 66 ? 7.117 18.672 -5.156 1 97.5 66 LEU B CA 1
ATOM 2843 C C . LEU B 1 66 ? 6.652 19.922 -5.887 1 97.5 66 LEU B C 1
ATOM 2845 O O . LEU B 1 66 ? 6.133 20.844 -5.266 1 97.5 66 LEU B O 1
ATOM 2849 N N . GLU B 1 67 ? 6.891 19.953 -7.148 1 97.62 67 GLU B N 1
ATOM 2850 C CA . GLU B 1 67 ? 6.449 21.125 -7.891 1 97.62 67 GLU B CA 1
ATOM 2851 C C . GLU B 1 67 ? 4.938 21.312 -7.793 1 97.62 67 GLU B C 1
ATOM 2853 O O . GLU B 1 67 ? 4.453 22.406 -7.504 1 97.62 67 GLU B O 1
ATOM 2858 N N . SER B 1 68 ? 4.199 20.25 -8.016 1 98.12 68 SER B N 1
ATOM 2859 C CA . SER B 1 68 ? 2.744 20.297 -7.918 1 98.12 68 SER B CA 1
ATOM 2860 C C . SER B 1 68 ? 2.297 20.625 -6.496 1 98.12 68 SER B C 1
ATOM 2862 O O . SER B 1 68 ? 1.367 21.422 -6.301 1 98.12 68 SER B O 1
ATOM 2864 N N . LEU B 1 69 ? 2.977 20.047 -5.539 1 98.44 69 LEU B N 1
ATOM 2865 C CA . LEU B 1 69 ? 2.621 20.281 -4.141 1 98.44 69 LEU B CA 1
ATOM 2866 C C . LEU B 1 69 ? 2.846 21.734 -3.75 1 98.44 69 LEU B C 1
ATOM 2868 O O . LEU B 1 69 ? 1.997 22.344 -3.092 1 98.44 69 LEU B O 1
ATOM 2872 N N . GLN B 1 70 ? 3.963 22.266 -4.145 1 98 70 GLN B N 1
ATOM 2873 C CA . GLN B 1 70 ? 4.293 23.641 -3.791 1 98 70 GLN B CA 1
ATOM 2874 C C . GLN B 1 70 ? 3.359 24.625 -4.492 1 98 70 GLN B C 1
ATOM 2876 O O . GLN B 1 70 ? 2.965 25.641 -3.906 1 98 70 GLN B O 1
ATOM 2881 N N . GLU B 1 71 ? 3.045 24.328 -5.715 1 97.81 71 GLU B N 1
ATOM 2882 C CA . GLU B 1 71 ? 2.076 25.156 -6.41 1 97.81 71 GLU B CA 1
ATOM 2883 C C . GLU B 1 71 ? 0.744 25.203 -5.668 1 97.81 71 GLU B C 1
ATOM 2885 O O . GLU B 1 71 ? 0.196 26.281 -5.418 1 97.81 71 GLU B O 1
ATOM 2890 N N . LYS B 1 72 ? 0.275 24.094 -5.25 1 97.75 72 LYS B N 1
ATOM 2891 C CA . LYS B 1 72 ? -1.043 23.969 -4.633 1 97.75 72 LYS B CA 1
ATOM 2892 C C . LYS B 1 72 ? -1.019 24.469 -3.189 1 97.75 72 LYS B C 1
ATOM 2894 O O . LYS B 1 72 ? -1.807 25.344 -2.812 1 97.75 72 LYS B O 1
ATOM 2899 N N . LEU B 1 73 ? -0.09 24.016 -2.371 1 97.62 73 LEU B N 1
ATOM 2900 C CA . LEU B 1 73 ? -0.133 24.203 -0.927 1 97.62 73 LEU B CA 1
ATOM 2901 C C . LEU B 1 73 ? 0.536 25.531 -0.536 1 97.62 73 LEU B C 1
ATOM 2903 O O . LEU B 1 73 ? 0.204 26.109 0.497 1 97.62 73 LEU B O 1
ATOM 2907 N N . ILE B 1 74 ? 1.479 25.969 -1.319 1 96.81 74 ILE B N 1
ATOM 2908 C CA . ILE B 1 74 ? 2.246 27.141 -0.939 1 96.81 74 ILE B CA 1
ATOM 2909 C C . ILE B 1 74 ? 1.764 28.359 -1.74 1 96.81 74 ILE B C 1
ATOM 2911 O O . ILE B 1 74 ? 1.337 29.359 -1.166 1 96.81 74 ILE B O 1
ATOM 2915 N N . ARG B 1 75 ? 1.681 28.219 -3.043 1 95.88 75 ARG B N 1
ATOM 2916 C CA . ARG B 1 75 ? 1.435 29.391 -3.887 1 95.88 75 ARG B CA 1
ATOM 2917 C C . ARG B 1 75 ? -0.06 29.656 -4.016 1 95.88 75 ARG B C 1
ATOM 2919 O O . ARG B 1 75 ? -0.489 30.812 -3.965 1 95.88 75 ARG B O 1
ATOM 2926 N N . GLN B 1 76 ? -0.896 28.656 -4.148 1 94.12 76 GLN B N 1
ATOM 2927 C CA . GLN B 1 76 ? -2.334 28.828 -4.32 1 94.12 76 GLN B CA 1
ATOM 2928 C C . GLN B 1 76 ? -3.045 28.891 -2.971 1 94.12 76 GLN B C 1
ATOM 2930 O O . GLN B 1 76 ? -4.238 29.188 -2.904 1 94.12 76 GLN B O 1
ATOM 2935 N N . ARG B 1 77 ? -2.416 28.562 -1.892 1 89.62 77 ARG B N 1
ATOM 2936 C CA . ARG B 1 77 ? -2.943 28.578 -0.53 1 89.62 77 ARG B CA 1
ATOM 2937 C C . ARG B 1 77 ? -4.086 27.594 -0.371 1 89.62 77 ARG B C 1
ATOM 2939 O O . ARG B 1 77 ? -5.105 27.891 0.255 1 89.62 77 ARG B O 1
ATOM 2946 N N . ARG B 1 78 ? -4.051 26.562 -1.157 1 96.75 78 ARG B N 1
ATOM 2947 C CA . ARG B 1 78 ? -4.922 25.406 -0.985 1 96.75 78 ARG B CA 1
ATOM 2948 C C . ARG B 1 78 ? -4.359 24.453 0.057 1 96.75 78 ARG B C 1
ATOM 2950 O O . ARG B 1 78 ? -3.256 24.656 0.568 1 96.75 78 ARG B O 1
ATOM 2957 N N . GLY B 1 79 ? -5.121 23.5 0.492 1 97.94 79 GLY B N 1
ATOM 2958 C CA . GLY B 1 79 ? -4.672 22.422 1.351 1 97.94 79 GLY B CA 1
ATOM 2959 C C . GLY B 1 79 ? -4.449 21.125 0.604 1 97.94 79 GLY B C 1
ATOM 2960 O O . GLY B 1 79 ? -4.195 21.125 -0.603 1 97.94 79 GLY B O 1
ATOM 2961 N N . GLY B 1 80 ? -4.418 20.109 1.317 1 98.38 80 GLY B N 1
ATOM 2962 C CA . GLY B 1 80 ? -4.258 18.75 0.821 1 98.38 80 GLY B CA 1
ATOM 2963 C C . GLY B 1 80 ? -4.539 17.703 1.872 1 98.38 80 GLY B C 1
ATOM 2964 O O . GLY B 1 80 ? -4.902 18.016 3.004 1 98.38 80 GLY B O 1
ATOM 2965 N N . TYR B 1 81 ? -4.547 16.453 1.479 1 98.25 81 TYR B N 1
ATOM 2966 C CA . TYR B 1 81 ? -4.73 15.406 2.471 1 98.25 81 TYR B CA 1
ATOM 2967 C C . TYR B 1 81 ? -3.395 14.789 2.863 1 98.25 81 TYR B C 1
ATOM 2969 O O . TYR B 1 81 ? -2.336 15.359 2.594 1 98.25 81 TYR B O 1
ATOM 2977 N N . CYS B 1 82 ? -3.34 13.664 3.586 1 98.44 82 CYS B N 1
ATOM 2978 C CA . CYS B 1 82 ? -2.209 13.18 4.367 1 98.44 82 CYS B CA 1
ATOM 2979 C C . CYS B 1 82 ? -0.966 13.031 3.498 1 98.44 82 CYS B C 1
ATOM 2981 O O . CYS B 1 82 ? 0.112 13.5 3.867 1 98.44 82 CYS B O 1
ATOM 2983 N N . TYR B 1 83 ? -1.073 12.484 2.281 1 98.81 83 TYR B N 1
ATOM 2984 C CA . TYR B 1 83 ? 0.1 12.227 1.453 1 98.81 83 TYR B CA 1
ATOM 2985 C C . TYR B 1 83 ? 0.716 13.523 0.956 1 98.81 83 TYR B C 1
ATOM 2987 O O . TYR B 1 83 ? 1.938 13.633 0.824 1 98.81 83 TYR B O 1
ATOM 2995 N N . GLU B 1 84 ? -0.121 14.492 0.618 1 98.88 84 GLU B N 1
ATOM 2996 C CA . GLU B 1 84 ? 0.368 15.797 0.177 1 98.88 84 GLU B CA 1
ATOM 2997 C C . GLU B 1 84 ? 1.098 16.516 1.304 1 98.88 84 GLU B C 1
ATOM 2999 O O . GLU B 1 84 ? 2.225 16.984 1.122 1 98.88 84 GLU B O 1
ATOM 3004 N N . HIS B 1 85 ? 0.472 16.562 2.467 1 98.81 85 HIS B N 1
ATOM 3005 C CA . HIS B 1 85 ? 1.068 17.203 3.627 1 98.81 85 HIS B CA 1
ATOM 3006 C C . HIS B 1 85 ? 2.402 16.562 3.994 1 98.81 85 HIS B C 1
ATOM 3008 O O . HIS B 1 85 ? 3.41 17.266 4.145 1 98.81 85 HIS B O 1
ATOM 3014 N N . VAL B 1 86 ? 2.41 15.289 4.121 1 98.81 86 VAL B N 1
ATOM 3015 C CA . VAL B 1 86 ? 3.561 14.586 4.68 1 98.81 86 VAL B CA 1
ATOM 3016 C C . VAL B 1 86 ? 4.711 14.602 3.674 1 98.81 86 VAL B C 1
ATOM 3018 O O . VAL B 1 86 ? 5.875 14.734 4.059 1 98.81 86 VAL B O 1
ATOM 3021 N N . THR B 1 87 ? 4.406 14.469 2.375 1 98.69 87 THR B N 1
ATOM 3022 C CA . THR B 1 87 ? 5.457 14.516 1.365 1 98.69 87 THR B CA 1
ATOM 3023 C C . THR B 1 87 ? 6.145 15.875 1.36 1 98.69 87 THR B C 1
ATOM 3025 O O . THR B 1 87 ? 7.375 15.961 1.352 1 98.69 87 THR B O 1
ATOM 3028 N N . LEU B 1 88 ? 5.398 16.922 1.387 1 98.69 88 LEU B N 1
ATOM 3029 C CA . LEU B 1 88 ? 5.965 18.266 1.442 1 98.69 88 LEU B CA 1
ATOM 3030 C C . LEU B 1 88 ? 6.777 18.453 2.719 1 98.69 88 LEU B C 1
ATOM 3032 O O . LEU B 1 88 ? 7.91 18.938 2.67 1 98.69 88 LEU B O 1
ATOM 3036 N N . PHE B 1 89 ? 6.207 18.062 3.844 1 98.88 89 PHE B N 1
ATOM 3037 C CA . PHE B 1 89 ? 6.859 18.266 5.133 1 98.88 89 PHE B CA 1
ATOM 3038 C C . PHE B 1 89 ? 8.141 17.453 5.223 1 98.88 89 PHE B C 1
ATOM 3040 O O . PHE B 1 89 ? 9.133 17.906 5.797 1 98.88 89 PHE B O 1
ATOM 3047 N N . ALA B 1 90 ? 8.125 16.234 4.684 1 98.69 90 ALA B N 1
ATOM 3048 C CA . ALA B 1 90 ? 9.32 15.398 4.637 1 98.69 90 ALA B CA 1
ATOM 3049 C C . ALA B 1 90 ? 10.445 16.094 3.883 1 98.69 90 ALA B C 1
ATOM 3051 O O . ALA B 1 90 ? 11.602 16.078 4.32 1 98.69 90 ALA B O 1
ATOM 3052 N N . ALA B 1 91 ? 10.117 16.688 2.74 1 98.5 91 ALA B N 1
ATOM 3053 C CA . ALA B 1 91 ? 11.117 17.406 1.968 1 98.5 91 ALA B CA 1
ATOM 3054 C C . ALA B 1 91 ? 11.711 18.562 2.781 1 98.5 91 ALA B C 1
ATOM 3056 O O . ALA B 1 91 ? 12.914 18.812 2.729 1 98.5 91 ALA B O 1
ATOM 3057 N N . VAL B 1 92 ? 10.891 19.234 3.535 1 98.81 92 VAL B N 1
ATOM 3058 C CA . VAL B 1 92 ? 11.312 20.344 4.375 1 98.81 92 VAL B CA 1
ATOM 3059 C C . VAL B 1 92 ? 12.289 19.844 5.441 1 98.81 92 VAL B C 1
ATOM 3061 O O . VAL B 1 92 ? 13.375 20.406 5.609 1 98.81 92 VAL B O 1
ATOM 3064 N N . LEU B 1 93 ? 11.867 18.797 6.16 1 98.69 93 LEU B N 1
ATOM 3065 C CA . LEU B 1 93 ? 12.695 18.281 7.238 1 98.69 93 LEU B CA 1
ATOM 3066 C C . LEU B 1 93 ? 14.031 17.781 6.703 1 98.69 93 LEU B C 1
ATOM 3068 O O . LEU B 1 93 ? 15.078 18 7.316 1 98.69 93 LEU B O 1
ATOM 3072 N N . GLU B 1 94 ? 13.938 17.078 5.598 1 97.5 94 GLU B N 1
ATOM 3073 C CA . GLU B 1 94 ? 15.172 16.594 4.977 1 97.5 94 GLU B CA 1
ATOM 3074 C C . GLU B 1 94 ? 16.094 17.766 4.613 1 97.5 94 GLU B C 1
ATOM 3076 O O . GLU B 1 94 ? 17.297 17.703 4.84 1 97.5 94 GLU B O 1
ATOM 3081 N N . ARG B 1 95 ? 15.57 18.812 4.074 1 97.69 95 ARG B N 1
ATOM 3082 C CA . ARG B 1 95 ? 16.328 20 3.697 1 97.69 95 ARG B CA 1
ATOM 3083 C C . ARG B 1 95 ? 16.984 20.641 4.918 1 97.69 95 ARG B C 1
ATOM 3085 O O . ARG B 1 95 ? 18.094 21.156 4.832 1 97.69 95 ARG B O 1
ATOM 3092 N N . LEU B 1 96 ? 16.344 20.625 6.004 1 98.19 96 LEU B N 1
ATOM 3093 C CA . LEU B 1 96 ? 16.828 21.266 7.223 1 98.19 96 LEU B CA 1
ATOM 3094 C C . LEU B 1 96 ? 17.844 20.375 7.926 1 98.19 96 LEU B C 1
ATOM 3096 O O . LEU B 1 96 ? 18.5 20.797 8.883 1 98.19 96 LEU B O 1
ATOM 3100 N N . GLY B 1 97 ? 17.938 19.109 7.543 1 97 97 GLY B N 1
ATOM 3101 C CA . GLY B 1 97 ? 18.984 18.25 8.055 1 97 97 GLY B CA 1
ATOM 3102 C C . GLY B 1 97 ? 18.484 17.234 9.055 1 97 97 GLY B C 1
ATOM 3103 O O . GLY B 1 97 ? 19.281 16.609 9.758 1 97 97 GLY B O 1
ATOM 3104 N N . TYR B 1 98 ? 17.188 17.062 9.18 1 97.69 98 TYR B N 1
ATOM 3105 C CA . TYR B 1 98 ? 16.656 16.031 10.055 1 97.69 98 TYR B CA 1
ATOM 3106 C C . TYR B 1 98 ? 16.844 14.648 9.43 1 97.69 98 TYR B C 1
ATOM 3108 O O . TYR B 1 98 ? 16.922 14.523 8.203 1 97.69 98 TYR B O 1
ATOM 3116 N N . ASP B 1 99 ? 16.953 13.672 10.242 1 95.31 99 ASP B N 1
ATOM 3117 C CA . ASP B 1 99 ? 16.828 12.289 9.797 1 95.31 99 ASP B CA 1
ATOM 3118 C C . ASP B 1 99 ? 15.375 11.82 9.891 1 95.31 99 ASP B C 1
ATOM 3120 O O . ASP B 1 99 ? 14.75 11.914 10.953 1 95.31 99 ASP B O 1
ATOM 3124 N N . ILE B 1 100 ? 14.898 11.375 8.758 1 96.5 100 ILE B N 1
ATOM 3125 C CA . ILE B 1 100 ? 13.477 11.031 8.789 1 96.5 100 ILE B CA 1
ATOM 3126 C C . ILE B 1 100 ? 13.266 9.672 8.133 1 96.5 100 ILE B C 1
ATOM 3128 O O . ILE B 1 100 ? 14.008 9.289 7.223 1 96.5 100 ILE B O 1
ATOM 3132 N N . ILE B 1 101 ? 12.258 8.953 8.625 1 96.88 101 ILE B N 1
ATOM 3133 C CA . ILE B 1 101 ? 11.719 7.719 8.062 1 96.88 101 ILE B CA 1
ATOM 3134 C C . ILE B 1 101 ? 10.195 7.793 8.023 1 96.88 101 ILE B C 1
ATOM 3136 O O . ILE B 1 101 ? 9.555 8.172 9.008 1 96.88 101 ILE B O 1
ATOM 3140 N N . ALA B 1 102 ? 9.664 7.473 6.879 1 97.56 102 ALA B N 1
ATOM 3141 C CA . ALA B 1 102 ? 8.211 7.52 6.75 1 97.56 102 ALA B CA 1
ATOM 3142 C C . ALA B 1 102 ? 7.578 6.191 7.164 1 97.56 102 ALA B C 1
ATOM 3144 O O . ALA B 1 102 ? 8.195 5.133 7.012 1 97.56 102 ALA B O 1
ATOM 3145 N N . PHE B 1 103 ? 6.398 6.293 7.719 1 96.94 103 PHE B N 1
ATOM 3146 C CA . PHE B 1 103 ? 5.562 5.152 8.062 1 96.94 103 PHE B CA 1
ATOM 3147 C C . PHE B 1 103 ? 4.18 5.277 7.43 1 96.94 103 PHE B C 1
ATOM 3149 O O . PHE B 1 103 ? 3.789 6.363 6.996 1 96.94 103 PHE B O 1
ATOM 3156 N N . ASN B 1 104 ? 3.514 4.145 7.344 1 96.44 104 ASN B N 1
ATOM 3157 C CA . ASN B 1 104 ? 2.078 4.129 7.09 1 96.44 104 ASN B CA 1
ATOM 3158 C C . ASN B 1 104 ? 1.288 3.809 8.352 1 96.44 104 ASN B C 1
ATOM 3160 O O . ASN B 1 104 ? 1.794 3.137 9.258 1 96.44 104 ASN B O 1
ATOM 3164 N N . GLY B 1 105 ? 0.079 4.34 8.422 1 96.56 105 GLY B N 1
ATOM 3165 C CA . GLY B 1 105 ? -0.844 4.027 9.5 1 96.56 105 GLY B CA 1
ATOM 3166 C C . GLY B 1 105 ? -2.223 3.629 9.008 1 96.56 105 GLY B C 1
ATOM 3167 O O . GLY B 1 105 ? -2.58 3.9 7.863 1 96.56 105 GLY B O 1
ATOM 3168 N N . ARG B 1 106 ? -2.932 2.887 9.867 1 96.38 106 ARG B N 1
ATOM 3169 C CA . ARG B 1 106 ? -4.32 2.502 9.633 1 96.38 106 ARG B CA 1
ATOM 3170 C C . ARG B 1 106 ? -5.27 3.371 10.453 1 96.38 106 ARG B C 1
ATOM 3172 O O . ARG B 1 106 ? -5.324 3.262 11.68 1 96.38 106 ARG B O 1
ATOM 3179 N N . VAL B 1 107 ? -6 4.199 9.719 1 96.38 107 VAL B N 1
ATOM 3180 C CA . VAL B 1 107 ? -6.965 5.035 10.43 1 96.38 107 VAL B CA 1
ATOM 3181 C C . VAL B 1 107 ? -8.078 4.164 11 1 96.38 107 VAL B C 1
ATOM 3183 O O . VAL B 1 107 ? -8.711 3.395 10.273 1 96.38 107 VAL B O 1
ATOM 3186 N N . THR B 1 108 ? -8.297 4.211 12.227 1 93.25 108 THR B N 1
ATOM 3187 C CA . THR B 1 108 ? -9.289 3.379 12.898 1 93.25 108 THR B CA 1
ATOM 3188 C C . THR B 1 108 ? -10.477 4.219 13.367 1 93.25 108 THR B C 1
ATOM 3190 O O . THR B 1 108 ? -11.555 3.689 13.617 1 93.25 108 THR B O 1
ATOM 3193 N N . MET B 1 109 ? -10.211 5.477 13.469 1 88.5 109 MET B N 1
ATOM 3194 C CA . MET B 1 109 ? -11.289 6.371 13.891 1 88.5 109 MET B CA 1
ATOM 3195 C C . MET B 1 109 ? -12.477 6.281 12.945 1 88.5 109 MET B C 1
ATOM 3197 O O . MET B 1 109 ? -12.312 6.352 11.727 1 88.5 109 MET B O 1
ATOM 3201 N N . GLY B 1 110 ? -13.672 6.129 13.539 1 78.19 110 GLY B N 1
ATOM 3202 C CA . GLY B 1 110 ? -14.891 6.09 12.742 1 78.19 110 GLY B CA 1
ATOM 3203 C C . GLY B 1 110 ? -15.141 4.738 12.102 1 78.19 110 GLY B C 1
ATOM 3204 O O . GLY B 1 110 ? -16.125 4.559 11.391 1 78.19 110 GLY B O 1
ATOM 3205 N N . ALA B 1 111 ? -14.148 3.867 12.266 1 72.81 111 ALA B N 1
ATOM 3206 C CA . ALA B 1 111 ? -14.328 2.551 11.656 1 72.81 111 ALA B CA 1
ATOM 3207 C C . ALA B 1 111 ? -15.25 1.68 12.508 1 72.81 111 ALA B C 1
ATOM 3209 O O . ALA B 1 111 ? -15.07 1.585 13.727 1 72.81 111 ALA B O 1
ATOM 3210 N N . ASP B 1 112 ? -16.438 1.442 12.102 1 68.62 112 ASP B N 1
ATOM 3211 C CA . ASP B 1 112 ? -17.344 0.596 12.875 1 68.62 112 ASP B CA 1
ATOM 3212 C C . ASP B 1 112 ? -16.828 -0.838 12.945 1 68.62 112 ASP B C 1
ATOM 3214 O O . ASP B 1 112 ? -16.672 -1.395 14.039 1 68.62 112 ASP B O 1
ATOM 3218 N N . GLN B 1 113 ? -16.672 -1.517 11.828 1 69.06 113 GLN B N 1
ATOM 3219 C CA . GLN B 1 113 ? -16.234 -2.9 11.719 1 69.06 113 GLN B CA 1
ATOM 3220 C C . GLN B 1 113 ? -15.195 -3.061 10.609 1 69.06 113 GLN B C 1
ATOM 3222 O O . GLN B 1 113 ? -15.141 -2.246 9.688 1 69.06 113 GLN B O 1
ATOM 3227 N N . GLY B 1 114 ? -14.227 -3.836 10.961 1 82.5 114 GLY B N 1
ATOM 3228 C CA . GLY B 1 114 ? -13.344 -4.25 9.891 1 82.5 114 GLY B CA 1
ATOM 3229 C C . GLY B 1 114 ? -11.969 -3.605 9.961 1 82.5 114 GLY B C 1
ATOM 3230 O O . GLY B 1 114 ? -11.664 -2.889 10.922 1 82.5 114 GLY B O 1
ATOM 3231 N N . LEU B 1 115 ? -11.117 -3.973 9.172 1 90.88 115 LEU B N 1
ATOM 3232 C CA . LEU B 1 115 ? -9.742 -3.506 9.055 1 90.88 115 LEU B CA 1
ATOM 3233 C C . LEU B 1 115 ? -9.594 -2.535 7.891 1 90.88 115 LEU B C 1
ATOM 3235 O O . LEU B 1 115 ? -9.969 -2.852 6.762 1 90.88 115 LEU B O 1
ATOM 3239 N N . ARG B 1 116 ? -9.172 -1.268 8.195 1 94.19 116 ARG B N 1
ATOM 3240 C CA . ARG B 1 116 ? -8.898 -0.292 7.145 1 94.19 116 ARG B CA 1
ATOM 3241 C C . ARG B 1 116 ? -7.477 -0.445 6.605 1 94.19 116 ARG B C 1
ATOM 3243 O O . ARG B 1 116 ? -6.605 -0.98 7.293 1 94.19 116 ARG B O 1
ATOM 3250 N N . PRO B 1 117 ? -7.348 -0.086 5.418 1 95.5 117 PRO B N 1
ATOM 3251 C CA . PRO B 1 117 ? -5.988 -0.209 4.887 1 95.5 117 PRO B CA 1
ATOM 3252 C C . PRO B 1 117 ? -5.016 0.786 5.516 1 95.5 117 PRO B C 1
ATOM 3254 O O . PRO B 1 117 ? -5.441 1.786 6.098 1 95.5 117 PRO B O 1
ATOM 3257 N N . ALA B 1 118 ? -3.766 0.493 5.449 1 95.69 118 ALA B N 1
ATOM 3258 C CA . ALA B 1 118 ? -2.717 1.379 5.949 1 95.69 118 ALA B CA 1
ATOM 3259 C C . ALA B 1 118 ? -2.436 2.508 4.961 1 95.69 118 ALA B C 1
ATOM 3261 O O . ALA B 1 118 ? -1.455 2.455 4.211 1 95.69 118 ALA B O 1
ATOM 3262 N N . THR B 1 119 ? -3.289 3.529 5.023 1 97.44 119 THR B N 1
ATOM 3263 C CA . THR B 1 119 ? -3.189 4.551 3.986 1 97.44 119 THR B CA 1
ATOM 3264 C C . THR B 1 119 ? -3.031 5.938 4.602 1 97.44 119 THR B C 1
ATOM 3266 O O . THR B 1 119 ? -3.381 6.941 3.98 1 97.44 119 THR B O 1
ATOM 3269 N N . HIS B 1 120 ? -2.611 6.047 5.824 1 97.81 120 HIS B N 1
ATOM 3270 C CA . HIS B 1 120 ? -2.203 7.316 6.418 1 97.81 120 HIS B CA 1
ATOM 3271 C C . HIS B 1 120 ? -0.684 7.441 6.457 1 97.81 120 HIS B C 1
ATOM 3273 O O . HIS B 1 120 ? 0.023 6.438 6.582 1 97.81 120 HIS B O 1
ATOM 3279 N N . ALA B 1 121 ? -0.194 8.625 6.285 1 98.38 121 ALA B N 1
ATOM 3280 C CA . ALA B 1 121 ? 1.245 8.859 6.219 1 98.38 121 ALA B CA 1
ATOM 3281 C C . ALA B 1 121 ? 1.749 9.539 7.488 1 98.38 121 ALA B C 1
ATOM 3283 O O . ALA B 1 121 ? 1.121 10.477 7.984 1 98.38 121 ALA B O 1
ATOM 3284 N N . LEU B 1 122 ? 2.832 9.023 8.023 1 98.38 122 LEU B N 1
ATOM 3285 C CA . LEU B 1 122 ? 3.486 9.555 9.211 1 98.38 122 LEU B CA 1
ATOM 3286 C C . LEU B 1 122 ? 4.992 9.672 9 1 98.38 122 LEU B C 1
ATOM 3288 O O . LEU B 1 122 ? 5.547 9.055 8.086 1 98.38 122 LEU B O 1
ATOM 3292 N N . LEU B 1 123 ? 5.656 10.461 9.859 1 98.69 123 LEU B N 1
ATOM 3293 C CA . LEU B 1 123 ? 7.109 10.57 9.812 1 98.69 123 LEU B CA 1
ATOM 3294 C C . LEU B 1 123 ? 7.719 10.289 11.18 1 98.69 123 LEU B C 1
ATOM 3296 O O . LEU B 1 123 ? 7.234 10.797 12.195 1 98.69 123 LEU B O 1
ATOM 3300 N N . ARG B 1 124 ? 8.656 9.422 11.211 1 98.31 124 ARG B N 1
ATOM 3301 C CA . ARG B 1 124 ? 9.594 9.266 12.312 1 98.31 124 ARG B CA 1
ATOM 3302 C C . ARG B 1 124 ? 10.773 10.219 12.164 1 98.31 124 ARG B C 1
ATOM 3304 O O . ARG B 1 124 ? 11.422 10.25 11.109 1 98.31 124 ARG B O 1
ATOM 3311 N N . VAL B 1 125 ? 11.094 10.953 13.234 1 98.5 125 VAL B N 1
ATOM 3312 C CA . VAL B 1 125 ? 12.102 12 13.109 1 98.5 125 VAL B CA 1
ATOM 3313 C C . VAL B 1 125 ? 13.07 11.922 14.289 1 98.5 125 VAL B C 1
ATOM 3315 O O . VAL B 1 125 ? 12.656 11.727 15.438 1 98.5 125 VAL B O 1
ATOM 3318 N N . THR B 1 126 ? 14.32 12.031 14.023 1 97.94 126 THR B N 1
ATOM 3319 C CA . THR B 1 126 ? 15.328 12.258 15.055 1 97.94 126 THR B CA 1
ATOM 3320 C C . THR B 1 126 ? 15.938 13.648 14.914 1 97.94 126 THR B C 1
ATOM 3322 O O . THR B 1 126 ? 16 14.195 13.805 1 97.94 126 THR B O 1
ATOM 3325 N N . THR B 1 127 ? 16.281 14.211 15.992 1 97.44 127 THR B N 1
ATOM 3326 C CA . THR B 1 127 ? 16.812 15.562 16.016 1 97.44 127 THR B CA 1
ATOM 3327 C C . THR B 1 127 ? 18.312 15.547 16.359 1 97.44 127 THR B C 1
ATOM 3329 O O . THR B 1 127 ? 18.828 14.531 16.828 1 97.44 127 THR B O 1
ATOM 3332 N N . ALA B 1 128 ? 18.922 16.625 16.109 1 95.81 128 ALA B N 1
ATOM 3333 C CA . ALA B 1 128 ? 20.375 16.703 16.328 1 95.81 128 ALA B CA 1
ATOM 3334 C C . ALA B 1 128 ? 20.703 16.906 17.797 1 95.81 128 ALA B C 1
ATOM 3336 O O . ALA B 1 128 ? 21.812 16.594 18.234 1 95.81 128 ALA B O 1
ATOM 3337 N N . ASP B 1 129 ? 19.797 17.375 18.578 1 95.94 129 ASP B N 1
ATOM 3338 C CA . ASP B 1 129 ? 20.094 17.859 19.906 1 95.94 129 ASP B CA 1
ATOM 3339 C C . ASP B 1 129 ? 19.672 16.859 20.984 1 95.94 129 ASP B C 1
ATOM 3341 O O . ASP B 1 129 ? 19.906 17.078 22.172 1 95.94 129 ASP B O 1
ATOM 3345 N N . ASP B 1 130 ? 18.984 15.789 20.594 1 91.06 130 ASP B N 1
ATOM 3346 C CA . ASP B 1 130 ? 18.656 14.781 21.594 1 91.06 130 ASP B CA 1
ATOM 3347 C C . ASP B 1 130 ? 18.531 13.398 20.969 1 91.06 130 ASP B C 1
ATOM 3349 O O . ASP B 1 130 ? 18.422 13.266 19.75 1 91.06 130 ASP B O 1
ATOM 3353 N N . ASP B 1 131 ? 18.531 12.359 21.797 1 94.75 131 ASP B N 1
ATOM 3354 C CA . ASP B 1 131 ? 18.594 10.977 21.328 1 94.75 131 ASP B CA 1
ATOM 3355 C C . ASP B 1 131 ? 17.203 10.359 21.219 1 94.75 131 ASP B C 1
ATOM 3357 O O . ASP B 1 131 ? 17.047 9.234 20.75 1 94.75 131 ASP B O 1
ATOM 3361 N N . ARG B 1 132 ? 16.234 11.117 21.641 1 97.31 132 ARG B N 1
ATOM 3362 C CA . ARG B 1 132 ? 14.875 10.578 21.562 1 97.31 132 ARG B CA 1
ATOM 3363 C C . ARG B 1 132 ? 14.391 10.523 20.125 1 97.31 132 ARG B C 1
ATOM 3365 O O . ARG B 1 132 ? 14.938 11.195 19.25 1 97.31 132 ARG B O 1
ATOM 3372 N N . VAL B 1 133 ? 13.344 9.617 19.875 1 98.12 133 VAL B N 1
ATOM 3373 C CA . VAL B 1 133 ? 12.703 9.469 18.578 1 98.12 133 VAL B CA 1
ATOM 3374 C C . VAL B 1 133 ? 11.312 10.086 18.609 1 98.12 133 VAL B C 1
ATOM 3376 O O . VAL B 1 133 ? 10.555 9.875 19.562 1 98.12 133 VAL B O 1
ATOM 3379 N N . TRP B 1 134 ? 10.984 10.828 17.578 1 98.56 134 TRP B N 1
ATOM 3380 C CA . TRP B 1 134 ? 9.719 11.562 17.547 1 98.56 134 TRP B CA 1
ATOM 3381 C C . TRP B 1 134 ? 8.859 11.109 16.375 1 98.56 134 TRP B C 1
ATOM 3383 O O . TRP B 1 134 ? 9.367 10.789 15.305 1 98.56 134 TRP B O 1
ATOM 3393 N N . LEU B 1 135 ? 7.555 11.086 16.641 1 98.56 135 LEU B N 1
ATOM 3394 C CA . LEU B 1 135 ? 6.582 10.891 15.578 1 98.56 135 LEU B CA 1
ATOM 3395 C C . LEU B 1 135 ? 5.906 12.211 15.211 1 98.56 135 LEU B C 1
ATOM 3397 O O . LEU B 1 135 ? 5.566 13 16.094 1 98.56 135 LEU B O 1
ATOM 3401 N N . VAL B 1 136 ? 5.828 12.438 13.914 1 98.62 136 VAL B N 1
ATOM 3402 C CA . VAL B 1 136 ? 5.223 13.641 13.367 1 98.62 136 VAL B CA 1
ATOM 3403 C C . VAL B 1 136 ? 4.027 13.273 12.492 1 98.62 136 VAL B C 1
ATOM 3405 O O . VAL B 1 136 ? 4.16 12.484 11.555 1 98.62 136 VAL B O 1
ATOM 3408 N N . ASP B 1 137 ? 2.914 13.82 12.805 1 98.44 137 ASP B N 1
ATOM 3409 C CA . ASP B 1 137 ? 1.682 13.633 12.047 1 98.44 137 ASP B CA 1
ATOM 3410 C C . ASP B 1 137 ? 1.068 14.969 11.648 1 98.44 137 ASP B C 1
ATOM 3412 O O . ASP B 1 137 ? 0.221 15.508 12.367 1 98.44 137 ASP B O 1
ATOM 3416 N N . VAL B 1 138 ? 1.391 15.43 10.43 1 98.38 138 VAL B N 1
ATOM 3417 C CA . VAL B 1 138 ? 0.939 16.75 10.008 1 98.38 138 VAL B CA 1
ATOM 3418 C C . VAL B 1 138 ? -0.186 16.609 8.984 1 98.38 138 VAL B C 1
ATOM 3420 O O . VAL B 1 138 ? -0.737 17.609 8.523 1 98.38 138 VAL B O 1
ATOM 3423 N N . GLY B 1 139 ? -0.521 15.359 8.664 1 97.5 139 GLY B N 1
ATOM 3424 C CA . GLY B 1 139 ? -1.421 15.18 7.535 1 97.5 139 GLY B CA 1
ATOM 3425 C C . GLY B 1 139 ? -2.746 14.555 7.922 1 97.5 139 GLY B C 1
ATOM 3426 O O . GLY B 1 139 ? -3.51 14.117 7.055 1 97.5 139 GLY B O 1
ATOM 3427 N N . PHE B 1 140 ? -3.092 14.453 9.195 1 97.12 140 PHE B N 1
ATOM 3428 C CA . PHE B 1 140 ? -4.324 13.789 9.602 1 97.12 140 PHE B CA 1
ATOM 3429 C C . PHE B 1 140 ? -5.512 14.734 9.484 1 97.12 140 PHE B C 1
ATOM 3431 O O . PHE B 1 140 ? -6.652 14.281 9.328 1 97.12 140 PHE B O 1
ATOM 3438 N N . GLY B 1 141 ? -5.348 16 9.602 1 95.5 141 GLY B N 1
ATOM 3439 C CA . GLY B 1 141 ? -6.422 16.984 9.57 1 95.5 141 GLY B CA 1
ATOM 3440 C C . GLY B 1 141 ? -6.836 17.469 10.945 1 95.5 141 GLY B C 1
ATOM 3441 O O . GLY B 1 141 ? -7.438 18.547 11.078 1 95.5 141 GLY B O 1
ATOM 3442 N N . SER B 1 142 ? -6.605 16.75 11.992 1 93.75 142 SER B N 1
ATOM 3443 C CA . SER B 1 142 ? -6.992 17.141 13.344 1 93.75 142 SER B CA 1
ATOM 3444 C C . SER B 1 142 ? -5.84 16.953 14.32 1 93.75 142 SER B C 1
ATOM 3446 O O . SER B 1 142 ? -6.043 16.484 15.445 1 93.75 142 SER B O 1
ATOM 3448 N N . GLY B 1 143 ? -4.629 17.391 13.961 1 90.69 143 GLY B N 1
ATOM 3449 C CA . GLY B 1 143 ? -3.459 17.281 14.82 1 90.69 143 GLY B CA 1
ATOM 3450 C C . GLY B 1 143 ? -2.828 15.906 14.789 1 90.69 143 GLY B C 1
ATOM 3451 O O . GLY B 1 143 ? -3.139 15.086 13.922 1 90.69 143 GLY B O 1
ATOM 3452 N N . PRO B 1 144 ? -1.804 15.828 15.703 1 96.25 144 PRO B N 1
ATOM 3453 C CA . PRO B 1 144 ? -1.396 16.672 16.828 1 96.25 144 PRO B CA 1
ATOM 3454 C C . PRO B 1 144 ? -0.645 17.922 16.391 1 96.25 144 PRO B C 1
ATOM 3456 O O . PRO B 1 144 ? -0.036 17.938 15.32 1 96.25 144 PRO B O 1
ATOM 3459 N N . LEU B 1 145 ? -0.566 18.938 17.312 1 97.5 145 LEU B N 1
ATOM 3460 C CA . LEU B 1 145 ? 0.072 20.219 17.047 1 97.5 145 LEU B CA 1
ATOM 3461 C C . LEU B 1 145 ? 1.565 20.156 17.359 1 97.5 145 LEU B C 1
ATOM 3463 O O . LEU B 1 145 ? 2.289 21.125 17.141 1 97.5 145 LEU B O 1
ATOM 3467 N N . GLU B 1 146 ? 2.037 19.078 17.828 1 97.62 146 GLU B N 1
ATOM 3468 C CA . GLU B 1 146 ? 3.438 18.844 18.172 1 97.62 146 GLU B CA 1
ATOM 3469 C C . GLU B 1 146 ? 3.859 17.422 17.844 1 97.62 146 GLU B C 1
ATOM 3471 O O . GLU B 1 146 ? 3.021 16.516 17.797 1 97.62 146 GLU B O 1
ATOM 3476 N N . PRO B 1 147 ? 5.199 17.281 17.594 1 98.44 147 PRO B N 1
ATOM 3477 C CA . PRO B 1 147 ? 5.664 15.883 17.594 1 98.44 147 PRO B CA 1
ATOM 3478 C C . PRO B 1 147 ? 5.504 15.211 18.953 1 98.44 147 PRO B C 1
ATOM 3480 O O . PRO B 1 147 ? 5.465 15.891 19.969 1 98.44 147 PRO B O 1
ATOM 3483 N N . TYR B 1 148 ? 5.332 13.977 18.922 1 98.44 148 TYR B N 1
ATOM 3484 C CA . TYR B 1 148 ? 5.297 13.258 20.188 1 98.44 148 TYR B CA 1
ATOM 3485 C C . TYR B 1 148 ? 6.328 12.133 20.203 1 98.44 148 TYR B C 1
ATOM 3487 O O . TYR B 1 148 ? 6.668 11.578 19.156 1 98.44 148 TYR B O 1
ATOM 3495 N N . GLU B 1 149 ? 6.785 11.836 21.391 1 98.38 149 GLU B N 1
ATOM 3496 C CA . GLU B 1 149 ? 7.863 10.859 21.531 1 98.38 149 GLU B CA 1
ATOM 3497 C C . GLU B 1 149 ? 7.375 9.445 21.219 1 98.38 149 GLU B C 1
ATOM 3499 O O . GLU B 1 149 ? 6.328 9.023 21.719 1 98.38 149 GLU B O 1
ATOM 3504 N N . LEU B 1 150 ? 8.102 8.75 20.422 1 97.88 150 LEU B N 1
ATOM 3505 C CA . LEU B 1 150 ? 7.832 7.344 20.125 1 97.88 150 LEU B CA 1
ATOM 3506 C C . LEU B 1 150 ? 8.531 6.434 21.141 1 97.88 150 LEU B C 1
ATOM 3508 O O . LEU B 1 150 ? 9.656 5.996 20.906 1 97.88 150 LEU B O 1
ATOM 3512 N N . SER B 1 151 ? 7.812 6.238 22.172 1 97.31 151 SER B N 1
ATOM 3513 C CA . SER B 1 151 ? 8.305 5.441 23.297 1 97.31 151 SER B CA 1
ATOM 3514 C C . SER B 1 151 ? 7.16 4.762 24.031 1 97.31 151 SER B C 1
ATOM 3516 O O . SER B 1 151 ? 6.062 5.312 24.141 1 97.31 151 SER B O 1
ATOM 3518 N N . THR B 1 152 ? 7.434 3.623 24.625 1 96.06 152 THR B N 1
ATOM 3519 C CA . THR B 1 152 ? 6.438 2.908 25.422 1 96.06 152 THR B CA 1
ATOM 3520 C C . THR B 1 152 ? 6.109 3.67 26.703 1 96.06 152 THR B C 1
ATOM 3522 O O . THR B 1 152 ? 5.105 3.391 27.359 1 96.06 152 THR B O 1
ATOM 3525 N N . GLU B 1 153 ? 6.863 4.66 27.016 1 96.56 153 GLU B N 1
ATOM 3526 C CA . GLU B 1 153 ? 6.695 5.41 28.266 1 96.56 153 GLU B CA 1
ATOM 3527 C C . GLU B 1 153 ? 5.852 6.66 28.047 1 96.56 153 GLU B C 1
ATOM 3529 O O . GLU B 1 153 ? 5.434 7.309 29 1 96.56 153 GLU B O 1
ATOM 3534 N N . THR B 1 154 ? 5.598 7.031 26.844 1 96.88 154 THR B N 1
ATOM 3535 C CA . THR B 1 154 ? 4.938 8.289 26.531 1 96.88 154 THR B CA 1
ATOM 3536 C C . THR B 1 154 ? 3.545 8.336 27.156 1 96.88 154 THR B C 1
ATOM 3538 O O . THR B 1 154 ? 3.203 9.297 27.844 1 96.88 154 THR B O 1
ATOM 3541 N N . GLY B 1 155 ? 2.742 7.266 27.016 1 97.44 155 GLY B N 1
ATOM 3542 C CA . GLY B 1 155 ? 1.401 7.27 27.578 1 97.44 155 GLY B CA 1
ATOM 3543 C C . GLY B 1 155 ? 0.577 8.469 27.156 1 97.44 155 GLY B C 1
ATOM 3544 O O . GLY B 1 155 ? 0.495 8.781 25.969 1 97.44 155 GLY B O 1
ATOM 3545 N N . GLU B 1 156 ? -0.092 9.078 28.156 1 97.94 156 GLU B N 1
ATOM 3546 C CA . GLU B 1 156 ? -0.912 10.258 27.891 1 97.94 156 GLU B CA 1
ATOM 3547 C C . GLU B 1 156 ? -0.053 11.516 27.781 1 97.94 156 GLU B C 1
ATOM 3549 O O . GLU B 1 156 ? 0.895 11.695 28.547 1 97.94 156 GLU B O 1
ATOM 3554 N N . PHE B 1 157 ? -0.393 12.328 26.828 1 97.62 157 PHE B N 1
ATOM 3555 C CA . PHE B 1 157 ? 0.306 13.602 26.656 1 97.62 157 PHE B CA 1
ATOM 3556 C C . PHE B 1 157 ? -0.613 14.648 26.047 1 97.62 157 PHE B C 1
ATOM 3558 O O . PHE B 1 157 ? -1.69 14.32 25.547 1 97.62 157 PHE B O 1
ATOM 3565 N N . SER B 1 158 ? -0.193 15.852 26.172 1 96.5 158 SER B N 1
ATOM 3566 C CA . SER B 1 158 ? -0.922 16.969 25.578 1 96.5 158 SER B CA 1
ATOM 3567 C C . SER B 1 158 ? -0.106 17.625 24.469 1 96.5 158 SER B C 1
ATOM 3569 O O . SER B 1 158 ? 1.112 17.781 24.594 1 96.5 158 SER B O 1
ATOM 3571 N N . ALA B 1 159 ? -0.692 17.938 23.406 1 95.56 159 ALA B N 1
ATOM 3572 C CA . ALA B 1 159 ? -0.195 18.844 22.391 1 95.56 159 ALA B CA 1
ATOM 3573 C C . ALA B 1 159 ? -1.035 20.125 22.328 1 95.56 159 ALA B C 1
ATOM 3575 O O . ALA B 1 159 ? -2.037 20.188 21.609 1 95.56 159 ALA B O 1
ATOM 3576 N N . GLY B 1 160 ? -0.563 21.125 22.969 1 94.19 160 GLY B N 1
ATOM 3577 C CA . GLY B 1 160 ? -1.448 22.234 23.266 1 94.19 160 GLY B CA 1
ATOM 3578 C C . GLY B 1 160 ? -2.604 21.859 24.172 1 94.19 160 GLY B C 1
ATOM 3579 O O . GLY B 1 160 ? -2.398 21.25 25.234 1 94.19 160 GLY B O 1
ATOM 3580 N N . ALA B 1 161 ? -3.77 22.297 23.781 1 95.06 161 ALA B N 1
ATOM 3581 C CA . ALA B 1 161 ? -4.965 22.031 24.562 1 95.06 161 ALA B CA 1
ATOM 3582 C C . ALA B 1 161 ? -5.539 20.656 24.25 1 95.06 161 ALA B C 1
ATOM 3584 O O . ALA B 1 161 ? -6.477 20.188 24.906 1 95.06 161 ALA B O 1
ATOM 3585 N N . TRP B 1 162 ? -5.02 19.969 23.328 1 96.56 162 TRP B N 1
ATOM 3586 C CA . TRP B 1 162 ? -5.543 18.688 22.875 1 96.56 162 TRP B CA 1
ATOM 3587 C C . TRP B 1 162 ? -4.828 17.547 23.594 1 96.56 162 TRP B C 1
ATOM 3589 O O . TRP B 1 162 ? -3.611 17.578 23.781 1 96.56 162 TRP B O 1
ATOM 3599 N N . ARG B 1 163 ? -5.555 16.484 23.875 1 96.38 163 ARG B N 1
ATOM 3600 C CA . ARG B 1 163 ? -5.016 15.375 24.641 1 96.38 163 ARG B CA 1
ATOM 3601 C C . ARG B 1 163 ? -4.953 14.109 23.797 1 96.38 163 ARG B C 1
ATOM 3603 O O . ARG B 1 163 ? -5.898 13.797 23.062 1 96.38 163 ARG B O 1
ATOM 3610 N N . PHE B 1 164 ? -3.848 13.43 23.906 1 97.62 164 PHE B N 1
ATOM 3611 C CA . PHE B 1 164 ? -3.582 12.203 23.172 1 97.62 164 PHE B CA 1
ATOM 3612 C C . PHE B 1 164 ? -3.014 11.133 24.094 1 97.62 164 PHE B C 1
ATOM 3614 O O . PHE B 1 164 ? -2.666 11.414 25.25 1 97.62 164 PHE B O 1
ATOM 3621 N N . ARG B 1 165 ? -3.018 9.938 23.609 1 98.12 165 ARG B N 1
ATOM 3622 C CA . ARG B 1 165 ? -2.424 8.797 24.312 1 98.12 165 ARG B CA 1
ATOM 3623 C C . ARG B 1 165 ? -1.79 7.824 23.328 1 98.12 165 ARG B C 1
ATOM 3625 O O . ARG B 1 165 ? -2.412 7.449 22.328 1 98.12 165 ARG B O 1
ATOM 3632 N N . LEU B 1 166 ? -0.562 7.469 23.594 1 98.38 166 LEU B N 1
ATOM 3633 C CA . LEU B 1 166 ? 0.154 6.508 22.766 1 98.38 166 LEU B CA 1
ATOM 3634 C C . LEU B 1 166 ? 0.264 5.16 23.469 1 98.38 166 LEU B C 1
ATOM 3636 O O . LEU B 1 166 ? 0.665 5.09 24.641 1 98.38 166 LEU B O 1
ATOM 3640 N N . GLU B 1 167 ? -0.156 4.184 22.766 1 97.5 167 GLU B N 1
ATOM 3641 C CA . GLU B 1 167 ? -0.113 2.822 23.281 1 97.5 167 GLU B CA 1
ATOM 3642 C C . GLU B 1 167 ? 0.664 1.894 22.359 1 97.5 167 GLU B C 1
ATOM 3644 O O . GLU B 1 167 ? 0.563 2.004 21.141 1 97.5 167 GLU B O 1
ATOM 3649 N N . HIS B 1 168 ? 1.469 1.044 22.984 1 96.62 168 HIS B N 1
ATOM 3650 C CA . HIS B 1 168 ? 2.18 0.018 22.234 1 96.62 168 HIS B CA 1
ATOM 3651 C C . HIS B 1 168 ? 1.572 -1.36 22.469 1 96.62 168 HIS B C 1
ATOM 3653 O O . HIS B 1 168 ? 1.354 -1.758 23.609 1 96.62 168 HIS B O 1
ATOM 3659 N N . THR B 1 169 ? 1.26 -1.996 21.406 1 92.19 169 THR B N 1
ATOM 3660 C CA . THR B 1 169 ? 0.795 -3.379 21.438 1 92.19 169 THR B CA 1
ATOM 3661 C C . THR B 1 169 ? 1.569 -4.242 20.453 1 92.19 169 THR B C 1
ATOM 3663 O O . THR B 1 169 ? 2.459 -3.75 19.75 1 92.19 169 THR B O 1
ATOM 3666 N N . LEU B 1 170 ? 1.325 -5.527 20.531 1 89.88 170 LEU B N 1
ATOM 3667 C CA . LEU B 1 170 ? 1.939 -6.457 19.594 1 89.88 170 LEU B CA 1
ATOM 3668 C C . LEU B 1 170 ? 0.89 -7.07 18.672 1 89.88 170 LEU B C 1
ATOM 3670 O O . LEU B 1 170 ? -0.21 -7.406 19.109 1 89.88 170 LEU B O 1
ATOM 3674 N N . GLY B 1 171 ? 1.233 -7.098 17.422 1 86.44 171 GLY B N 1
ATOM 3675 C CA . GLY B 1 171 ? 0.392 -7.762 16.438 1 86.44 171 GLY B CA 1
ATOM 3676 C C . GLY B 1 171 ? 0.898 -9.141 16.047 1 86.44 171 GLY B C 1
ATOM 3677 O O . GLY B 1 171 ? 1.588 -9.797 16.828 1 86.44 171 GLY B O 1
ATOM 3678 N N . GLU B 1 172 ? 0.382 -9.57 14.883 1 86.62 172 GLU B N 1
ATOM 3679 C CA . GLU B 1 172 ? 0.856 -10.844 14.344 1 86.62 172 GLU B CA 1
ATOM 3680 C C . GLU B 1 172 ? 2.375 -10.844 14.188 1 86.62 172 GLU B C 1
ATOM 3682 O O . GLU B 1 172 ? 2.965 -9.836 13.789 1 86.62 172 GLU B O 1
ATOM 3687 N N . LEU B 1 173 ? 3.023 -12.031 14.523 1 88.25 173 LEU B N 1
ATOM 3688 C CA . LEU B 1 173 ? 4.469 -12.234 14.469 1 88.25 173 LEU B CA 1
ATOM 3689 C C . LEU B 1 173 ? 5.184 -11.289 15.43 1 88.25 173 LEU B C 1
ATOM 3691 O O . LEU B 1 173 ? 6.305 -10.852 15.164 1 88.25 173 LEU B O 1
ATOM 3695 N N . ASP B 1 174 ? 4.43 -10.789 16.391 1 85.69 174 ASP B N 1
ATOM 3696 C CA . ASP B 1 174 ? 4.969 -9.906 17.422 1 85.69 174 ASP B CA 1
ATOM 3697 C C . ASP B 1 174 ? 5.461 -8.594 16.812 1 85.69 174 ASP B C 1
ATOM 3699 O O . ASP B 1 174 ? 6.445 -8.016 17.281 1 85.69 174 ASP B O 1
ATOM 3703 N N . SER B 1 175 ? 4.805 -8.297 15.758 1 83.75 175 SER B N 1
ATOM 3704 C CA . SER B 1 175 ? 5.125 -7.02 15.125 1 83.75 175 SER B CA 1
ATOM 3705 C C . SER B 1 175 ? 4.66 -5.848 15.984 1 83.75 175 SER B C 1
ATOM 3707 O O . SER B 1 175 ? 3.621 -5.93 16.641 1 83.75 175 SER B O 1
ATOM 3709 N N . ASP B 1 176 ? 5.461 -4.777 15.953 1 85 176 ASP B N 1
ATOM 3710 C CA . ASP B 1 176 ? 5.09 -3.562 16.672 1 85 176 ASP B CA 1
ATOM 3711 C C . ASP B 1 176 ? 3.791 -2.977 16.125 1 85 176 ASP B C 1
ATOM 3713 O O . ASP B 1 176 ? 3.646 -2.795 14.914 1 85 176 ASP B O 1
ATOM 3717 N N . ARG B 1 177 ? 2.969 -2.781 17.031 1 92.12 177 ARG B N 1
ATOM 3718 C CA . ARG B 1 177 ? 1.729 -2.08 16.719 1 92.12 177 ARG B CA 1
ATOM 3719 C C . ARG B 1 177 ? 1.482 -0.937 17.688 1 92.12 177 ARG B C 1
ATOM 3721 O O . ARG B 1 177 ? 1.178 -1.171 18.859 1 92.12 177 ARG B O 1
ATOM 3728 N N . TRP B 1 178 ? 1.571 0.257 17.172 1 96.69 178 TRP B N 1
ATOM 3729 C CA . TRP B 1 178 ? 1.316 1.457 17.969 1 96.69 178 TRP B CA 1
ATOM 3730 C C . TRP B 1 178 ? -0.099 1.974 17.734 1 96.69 178 TRP B C 1
ATOM 3732 O O . TRP B 1 178 ? -0.61 1.912 16.609 1 96.69 178 TRP B O 1
ATOM 3742 N N . VAL B 1 179 ? -0.698 2.436 18.797 1 96.94 179 VAL B N 1
ATOM 3743 C CA . VAL B 1 179 ? -2.033 3.02 18.703 1 96.94 179 VAL B CA 1
ATOM 3744 C C . VAL B 1 179 ? -2.01 4.441 19.266 1 96.94 179 VAL B C 1
ATOM 3746 O O . VAL B 1 179 ? -1.593 4.66 20.406 1 96.94 179 VAL B O 1
ATOM 3749 N N . LEU B 1 180 ? -2.387 5.398 18.484 1 98 180 LEU B N 1
ATOM 3750 C CA . LEU B 1 180 ? -2.604 6.75 18.984 1 98 180 LEU B CA 1
ATOM 3751 C C . LEU B 1 180 ? -4.082 7 19.25 1 98 180 LEU B C 1
ATOM 3753 O O . LEU B 1 180 ? -4.922 6.797 18.375 1 98 180 LEU B O 1
ATOM 3757 N N . HIS B 1 181 ? -4.309 7.40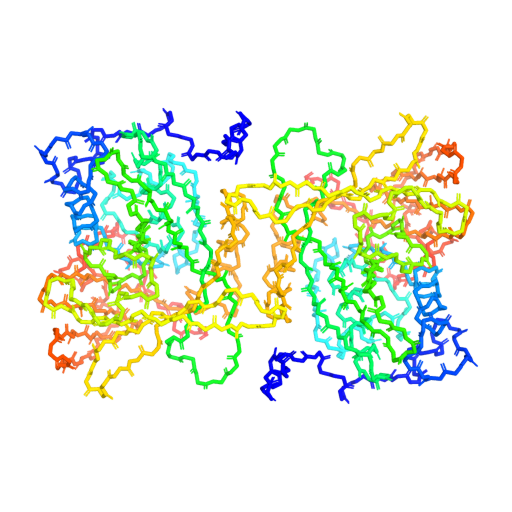6 20.438 1 96.62 181 HIS B N 1
ATOM 3758 C CA . HIS B 1 181 ? -5.648 7.801 20.844 1 96.62 181 HIS B CA 1
ATOM 3759 C C . HIS B 1 181 ? -5.77 9.312 20.953 1 96.62 181 HIS B C 1
ATOM 3761 O O . HIS B 1 181 ? -4.77 10.008 21.172 1 96.62 181 HIS B O 1
ATOM 3767 N N . GLN B 1 182 ? -6.949 9.797 20.797 1 95 182 GLN B N 1
ATOM 3768 C CA . GLN B 1 182 ? -7.281 11.195 21.031 1 95 182 GLN B CA 1
ATOM 3769 C C . GLN B 1 182 ? -8.484 11.328 21.953 1 95 182 GLN B C 1
ATOM 3771 O O . GLN B 1 182 ? -9.445 10.562 21.844 1 95 182 GLN B O 1
ATOM 3776 N N . PHE B 1 183 ? -8.398 12.273 22.828 1 92.69 183 PHE B N 1
ATOM 3777 C CA . PHE B 1 183 ? -9.492 12.492 23.781 1 92.69 183 PHE B CA 1
ATOM 3778 C C . PHE B 1 183 ? -10.578 13.359 23.156 1 92.69 183 PHE B C 1
ATOM 3780 O O . PHE B 1 183 ? -10.281 14.391 22.531 1 92.69 183 PHE B O 1
ATOM 3787 N N . GLY B 1 184 ? -11.812 12.844 23.234 1 85.75 184 GLY B N 1
ATOM 3788 C CA . GLY B 1 184 ? -12.969 13.578 22.75 1 85.75 184 GLY B CA 1
ATOM 3789 C C . GLY B 1 184 ? -14.125 13.594 23.719 1 85.75 184 GLY B C 1
ATOM 3790 O O . GLY B 1 184 ? -13.938 13.375 24.922 1 85.75 184 GLY B O 1
ATOM 3791 N N . LYS B 1 185 ? -15.312 13.945 23.234 1 82.88 185 LYS B N 1
ATOM 3792 C CA . LYS B 1 185 ? -16.5 14.133 24.047 1 82.88 185 LYS B CA 1
ATOM 3793 C C . LYS B 1 185 ? -16.859 12.852 24.812 1 82.88 185 LYS B C 1
ATOM 3795 O O . LYS B 1 185 ? -17.25 12.898 25.969 1 82.88 185 LYS B O 1
ATOM 3800 N N . ASP B 1 186 ? -16.688 11.758 24.094 1 85.94 186 ASP B N 1
ATOM 3801 C CA . ASP B 1 186 ? -17.078 10.484 24.688 1 85.94 186 ASP B CA 1
ATOM 3802 C C . ASP B 1 186 ? -15.875 9.727 25.234 1 85.94 186 ASP B C 1
ATOM 3804 O O . ASP B 1 186 ? -15.922 8.508 25.391 1 85.94 186 ASP B O 1
ATOM 3808 N N . GLY B 1 187 ? -14.781 10.508 25.422 1 90.75 187 GLY B N 1
ATOM 3809 C CA . GLY B 1 187 ? -13.578 9.883 25.953 1 90.75 187 GLY B CA 1
ATOM 3810 C C . GLY B 1 187 ? -12.523 9.609 24.906 1 90.75 187 GLY B C 1
ATOM 3811 O O . GLY B 1 187 ? -12.398 10.359 23.938 1 90.75 187 GLY B O 1
ATOM 3812 N N . TRP B 1 188 ? -11.734 8.609 25.219 1 93.38 188 TRP B N 1
ATOM 3813 C CA . TRP B 1 188 ? -10.625 8.281 24.328 1 93.38 188 TRP B CA 1
ATOM 3814 C C . TRP B 1 188 ? -11.125 7.57 23.062 1 93.38 188 TRP B C 1
ATOM 3816 O O . TRP B 1 188 ? -11.93 6.637 23.156 1 93.38 188 TRP B O 1
ATOM 3826 N N . ILE B 1 189 ? -10.656 8.023 22.016 1 91.5 189 ILE B N 1
ATOM 3827 C CA . ILE B 1 189 ? -10.961 7.398 20.734 1 91.5 189 ILE B CA 1
ATOM 3828 C C . ILE B 1 189 ? -9.672 6.906 20.078 1 91.5 189 ILE B C 1
ATOM 3830 O O . ILE B 1 189 ? -8.656 7.598 20.094 1 91.5 189 ILE B O 1
ATOM 3834 N N . ASP B 1 190 ? -9.742 5.68 19.516 1 93.12 190 ASP B N 1
ATOM 3835 C CA . ASP B 1 190 ? -8.641 5.172 18.703 1 93.12 190 ASP B CA 1
ATOM 3836 C C . ASP B 1 190 ? -8.562 5.902 17.359 1 93.12 190 ASP B C 1
ATOM 3838 O O . ASP B 1 190 ? -9.484 5.82 16.547 1 93.12 190 ASP B O 1
ATOM 3842 N N . ARG B 1 191 ? -7.469 6.586 17.188 1 95.5 191 ARG B N 1
ATOM 3843 C CA . ARG B 1 191 ? -7.32 7.406 15.984 1 95.5 191 ARG B CA 1
ATOM 3844 C C . ARG B 1 191 ? -6.75 6.59 14.828 1 95.5 191 ARG B C 1
ATOM 3846 O O . ARG B 1 191 ? -7.293 6.605 13.727 1 95.5 191 ARG B O 1
ATOM 3853 N N . TYR B 1 192 ? -5.684 5.945 15.102 1 96.81 192 TYR B N 1
ATOM 3854 C CA . TYR B 1 192 ? -5.043 5.098 14.102 1 96.81 192 TYR B CA 1
ATOM 3855 C C . TYR B 1 192 ? -4.008 4.188 14.742 1 96.81 192 TYR B C 1
ATOM 3857 O O . TYR B 1 192 ? -3.578 4.426 15.875 1 96.81 192 TYR B O 1
ATOM 3865 N N . THR B 1 193 ? -3.678 3.17 14.055 1 95.94 193 THR B N 1
ATOM 3866 C CA . THR B 1 193 ? -2.57 2.285 14.398 1 95.94 193 THR B CA 1
ATOM 3867 C C . THR B 1 193 ? -1.459 2.383 13.352 1 95.94 193 THR B C 1
ATOM 3869 O O . THR B 1 193 ? -1.7 2.797 12.219 1 95.94 193 THR B O 1
ATOM 3872 N N . PHE B 1 194 ? -0.239 2.121 13.781 1 95.69 194 PHE B N 1
ATOM 3873 C CA . PHE B 1 194 ? 0.844 2.105 12.805 1 95.69 194 PHE B CA 1
ATOM 3874 C C . PHE B 1 194 ? 1.954 1.158 13.242 1 95.69 194 PHE B C 1
ATOM 3876 O O . PHE B 1 194 ? 2.104 0.876 14.43 1 95.69 194 PHE B O 1
ATOM 3883 N N . ALA B 1 195 ? 2.609 0.645 12.258 1 91.5 195 ALA B N 1
ATOM 3884 C CA . ALA B 1 195 ? 3.838 -0.12 12.461 1 91.5 195 ALA B CA 1
ATOM 3885 C C . ALA B 1 195 ? 5.066 0.708 12.094 1 91.5 195 ALA B C 1
ATOM 3887 O O . ALA B 1 195 ? 4.941 1.835 11.617 1 91.5 195 ALA B O 1
ATOM 3888 N N . THR B 1 196 ? 6.203 0.136 12.414 1 91.81 196 THR B N 1
ATOM 3889 C CA . THR B 1 196 ? 7.438 0.874 12.172 1 91.81 196 THR B CA 1
ATOM 3890 C C . THR B 1 196 ? 8.188 0.291 10.977 1 91.81 196 THR B C 1
ATOM 3892 O O . THR B 1 196 ? 9.398 0.062 11.047 1 91.81 196 THR B O 1
ATOM 3895 N N . THR B 1 197 ? 7.453 0.072 9.961 1 90.81 197 THR B N 1
ATOM 3896 C CA . THR B 1 197 ? 8.031 -0.364 8.695 1 90.81 197 THR B CA 1
ATOM 3897 C C . THR B 1 197 ? 8.289 0.829 7.781 1 90.81 197 THR B C 1
ATOM 3899 O O . THR B 1 197 ? 7.355 1.526 7.379 1 90.81 197 THR B O 1
ATOM 3902 N N . PRO B 1 198 ? 9.539 0.991 7.34 1 93.75 198 PRO B N 1
ATOM 3903 C CA . PRO B 1 198 ? 9.867 2.156 6.516 1 93.75 198 PRO B CA 1
ATOM 3904 C C . PRO B 1 198 ? 9.094 2.188 5.199 1 93.75 198 PRO B C 1
ATOM 3906 O O . PRO B 1 198 ? 8.891 1.146 4.57 1 93.75 198 PRO B O 1
ATOM 3909 N N . GLN B 1 199 ? 8.609 3.322 4.879 1 95.5 199 GLN B N 1
ATOM 3910 C CA . GLN B 1 199 ? 7.953 3.617 3.609 1 95.5 199 GLN B CA 1
ATOM 3911 C C . GLN B 1 199 ? 8.742 4.648 2.807 1 95.5 199 GLN B C 1
ATOM 3913 O O . GLN B 1 199 ? 9.492 5.445 3.375 1 95.5 199 GLN B O 1
ATOM 3918 N N . TYR B 1 200 ? 8.523 4.637 1.499 1 95.56 200 TYR B N 1
ATOM 3919 C CA . TYR B 1 200 ? 9.211 5.539 0.581 1 95.56 200 TYR B CA 1
ATOM 3920 C C . TYR B 1 200 ? 8.211 6.27 -0.309 1 95.56 200 TYR B C 1
ATOM 3922 O O . TYR B 1 200 ? 7.016 5.98 -0.278 1 95.56 200 TYR B O 1
ATOM 3930 N N . ARG B 1 201 ? 8.742 7.266 -1.077 1 96.75 201 ARG B N 1
ATOM 3931 C CA . ARG B 1 201 ? 7.875 8.086 -1.919 1 96.75 201 ARG B CA 1
ATOM 3932 C C . ARG B 1 201 ? 7.012 7.219 -2.828 1 96.75 201 ARG B C 1
ATOM 3934 O O . ARG B 1 201 ? 5.824 7.492 -3.014 1 96.75 201 ARG B O 1
ATOM 3941 N N . ILE B 1 202 ? 7.582 6.176 -3.318 1 96.38 202 ILE B N 1
ATOM 3942 C CA . ILE B 1 202 ? 6.871 5.34 -4.277 1 96.38 202 ILE B CA 1
ATOM 3943 C C . ILE B 1 202 ? 5.75 4.586 -3.568 1 96.38 202 ILE B C 1
ATOM 3945 O O . ILE B 1 202 ? 4.711 4.293 -4.168 1 96.38 202 ILE B O 1
ATOM 3949 N N . ASP B 1 203 ? 5.918 4.27 -2.303 1 97 203 ASP B N 1
ATOM 3950 C CA . ASP B 1 203 ? 4.863 3.615 -1.531 1 97 203 ASP B CA 1
ATOM 3951 C C . ASP B 1 203 ? 3.701 4.57 -1.271 1 97 203 ASP B C 1
ATOM 3953 O O . ASP B 1 203 ? 2.539 4.164 -1.297 1 97 203 ASP B O 1
ATOM 3957 N N . PHE B 1 204 ? 4.035 5.855 -1.025 1 98 204 PHE B N 1
ATOM 3958 C CA . PHE B 1 204 ? 2.994 6.871 -0.893 1 98 204 PHE B CA 1
ATOM 3959 C C . PHE B 1 204 ? 2.215 7.02 -2.195 1 98 204 PHE B C 1
ATOM 3961 O O . PHE B 1 204 ? 1.008 7.273 -2.176 1 98 204 PHE B O 1
ATOM 3968 N N . ALA B 1 205 ? 2.926 6.859 -3.307 1 97.88 205 ALA B N 1
ATOM 3969 C CA . ALA B 1 205 ? 2.244 6.938 -4.598 1 97.88 205 ALA B CA 1
ATOM 3970 C C . ALA B 1 205 ? 1.179 5.855 -4.723 1 97.88 205 ALA B C 1
ATOM 3972 O O . ALA B 1 205 ? 0.095 6.098 -5.258 1 97.88 205 ALA B O 1
ATOM 3973 N N . VAL B 1 206 ? 1.433 4.711 -4.203 1 98.31 206 VAL B N 1
ATOM 3974 C CA . VAL B 1 206 ? 0.486 3.602 -4.238 1 98.31 206 VAL B CA 1
ATOM 3975 C C . VAL B 1 206 ? -0.732 3.932 -3.379 1 98.31 206 VAL B C 1
ATOM 3977 O O . VAL B 1 206 ? -1.871 3.836 -3.842 1 98.31 206 VAL B O 1
ATOM 3980 N N . GLY B 1 207 ? -0.466 4.301 -2.117 1 98.44 207 GLY B N 1
ATOM 3981 C CA . GLY B 1 207 ? -1.564 4.684 -1.245 1 98.44 207 GLY B CA 1
ATOM 3982 C C . GLY B 1 207 ? -2.383 5.84 -1.788 1 98.44 207 GLY B C 1
ATOM 3983 O O . GLY B 1 207 ? -3.613 5.824 -1.711 1 98.44 207 GLY B O 1
ATOM 3984 N N . ASN B 1 208 ? -1.679 6.809 -2.371 1 98.62 208 ASN B N 1
ATOM 3985 C CA . ASN B 1 208 ? -2.334 7.977 -2.949 1 98.62 208 ASN B CA 1
ATOM 3986 C C . ASN B 1 208 ? -3.266 7.59 -4.094 1 98.62 208 ASN B C 1
ATOM 3988 O O . ASN B 1 208 ? -4.371 8.125 -4.207 1 98.62 208 ASN B O 1
ATOM 3992 N N . HIS B 1 209 ? -2.816 6.703 -4.93 1 98.62 209 HIS B N 1
ATOM 3993 C CA . HIS B 1 209 ? -3.654 6.258 -6.039 1 98.62 209 HIS B CA 1
ATOM 3994 C C . HIS B 1 209 ? -4.941 5.621 -5.531 1 98.62 209 HIS B C 1
ATOM 3996 O O . HIS B 1 209 ? -6.023 5.898 -6.055 1 98.62 209 HIS B O 1
ATOM 4002 N N . PHE B 1 210 ? -4.848 4.824 -4.527 1 98.5 210 PHE B N 1
ATOM 4003 C CA . PHE B 1 210 ? -6.02 4.18 -3.947 1 98.5 210 PHE B CA 1
ATOM 4004 C C . PHE B 1 210 ? -6.941 5.211 -3.305 1 98.5 210 PHE B C 1
ATOM 4006 O O . PHE B 1 210 ? -8.133 5.277 -3.627 1 98.5 210 PHE B O 1
ATOM 4013 N N . VAL B 1 211 ? -6.406 6.07 -2.484 1 98.38 211 VAL B N 1
ATOM 4014 C CA . VAL B 1 211 ? -7.18 7.023 -1.696 1 98.38 211 VAL B CA 1
ATOM 4015 C C . VAL B 1 211 ? -7.836 8.047 -2.621 1 98.38 211 VAL B C 1
ATOM 4017 O O . VAL B 1 211 ? -8.961 8.492 -2.367 1 98.38 211 VAL B O 1
ATOM 4020 N N . SER B 1 212 ? -7.18 8.359 -3.742 1 98.5 212 SER B N 1
ATOM 4021 C CA . SER B 1 212 ? -7.66 9.445 -4.582 1 98.5 212 SER B CA 1
ATOM 4022 C C . SER B 1 212 ? -8.57 8.93 -5.695 1 98.5 212 SER B C 1
ATOM 4024 O O . SER B 1 212 ? -9.266 9.703 -6.348 1 98.5 212 SER B O 1
ATOM 4026 N N . THR B 1 213 ? -8.586 7.551 -5.914 1 97.94 213 THR B N 1
ATOM 4027 C CA . THR B 1 213 ? -9.305 7.141 -7.113 1 97.94 213 THR B CA 1
ATOM 4028 C C . THR B 1 213 ? -10.242 5.973 -6.805 1 97.94 213 THR B C 1
ATOM 4030 O O . THR B 1 213 ? -11.164 5.691 -7.57 1 97.94 213 THR B O 1
ATOM 4033 N N . SER B 1 214 ? -10.023 5.238 -5.75 1 97.12 214 SER B N 1
ATOM 4034 C CA . SER B 1 214 ? -10.836 4.059 -5.473 1 97.12 214 SER B CA 1
ATOM 4035 C C . SER B 1 214 ? -12.234 4.453 -4.996 1 97.12 214 SER B C 1
ATOM 4037 O O . SER B 1 214 ? -12.383 5.348 -4.16 1 97.12 214 SER B O 1
ATOM 4039 N N . PRO B 1 215 ? -13.266 3.756 -5.449 1 93 215 PRO B N 1
ATOM 4040 C CA . PRO B 1 215 ? -14.609 4.023 -4.941 1 93 215 PRO B CA 1
ATOM 4041 C C . PRO B 1 215 ? -14.773 3.623 -3.475 1 93 215 PRO B C 1
ATOM 4043 O O . PRO B 1 215 ? -15.742 4.027 -2.826 1 93 215 PRO B O 1
ATOM 4046 N N . ARG B 1 216 ? -13.852 2.871 -2.957 1 90.38 216 ARG B N 1
ATOM 4047 C CA . ARG B 1 216 ? -13.898 2.443 -1.563 1 90.38 216 ARG B CA 1
ATOM 4048 C C . ARG B 1 216 ? -13.328 3.518 -0.642 1 90.38 216 ARG B C 1
ATOM 4050 O O . ARG B 1 216 ? -13.492 3.447 0.578 1 90.38 216 ARG B O 1
ATOM 4057 N N . SER B 1 217 ? -12.641 4.449 -1.237 1 94.5 217 SER B N 1
ATOM 4058 C CA . SER B 1 217 ? -12.047 5.531 -0.457 1 94.5 217 SER B CA 1
ATOM 4059 C C . SER B 1 217 ? -13.109 6.535 -0.015 1 94.5 217 SER B C 1
ATOM 4061 O O . SER B 1 217 ? -13.891 7.023 -0.836 1 94.5 217 SER B O 1
ATOM 4063 N N . PRO B 1 218 ? -13.125 6.922 1.244 1 92.88 218 PRO B N 1
ATOM 4064 C CA . PRO B 1 218 ? -14.078 7.941 1.688 1 92.88 218 PRO B CA 1
ATOM 4065 C C . PRO B 1 218 ? -13.812 9.312 1.063 1 92.88 218 PRO B C 1
ATOM 4067 O O . PRO B 1 218 ? -14.711 10.156 1.024 1 92.88 218 PRO B O 1
ATOM 4070 N N . PHE B 1 219 ? -12.664 9.508 0.52 1 96.56 219 PHE B N 1
ATOM 4071 C CA . PHE B 1 219 ? -12.273 10.828 0.03 1 96.56 219 PHE B CA 1
ATOM 4072 C C . PHE B 1 219 ? -12.805 11.062 -1.378 1 96.56 219 PHE B C 1
ATOM 4074 O O . PHE B 1 219 ? -12.773 12.188 -1.879 1 96.56 219 PHE B O 1
ATOM 4081 N N . THR B 1 220 ? -13.305 10 -1.976 1 96.88 220 THR B N 1
ATOM 4082 C CA . THR B 1 220 ? -13.789 10.156 -3.344 1 96.88 220 THR B CA 1
ATOM 4083 C C . THR B 1 220 ? -15.289 10.43 -3.363 1 96.88 220 THR B C 1
ATOM 4085 O O . THR B 1 220 ? -15.906 10.461 -4.43 1 96.88 220 THR B O 1
ATOM 4088 N N . THR B 1 221 ? -15.922 10.688 -2.27 1 95.44 221 THR B N 1
ATOM 4089 C CA . THR B 1 221 ? -17.391 10.695 -2.209 1 95.44 221 THR B CA 1
ATOM 4090 C C . THR B 1 221 ? -17.922 12.117 -2.129 1 95.44 221 THR B C 1
ATOM 4092 O O . THR B 1 221 ? -18.844 12.477 -2.85 1 95.44 221 THR B O 1
ATOM 4095 N N . ARG B 1 222 ? -17.375 12.938 -1.24 1 96.81 222 ARG B N 1
ATOM 4096 C CA . ARG B 1 222 ? -17.875 14.289 -0.998 1 96.81 222 ARG B CA 1
ATOM 4097 C C . ARG B 1 222 ? -16.766 15.195 -0.474 1 96.81 222 ARG B C 1
ATOM 4099 O O . ARG B 1 222 ? -15.711 14.719 -0.048 1 96.81 222 ARG B O 1
ATOM 4106 N N . PRO B 1 223 ? -17.062 16.5 -0.542 1 98 223 PRO B N 1
ATOM 4107 C CA . PRO B 1 223 ? -16.062 17.422 -0.011 1 98 223 PRO B CA 1
ATOM 4108 C C . PRO B 1 223 ? -15.781 17.203 1.475 1 98 223 PRO B C 1
ATOM 4110 O O . PRO B 1 223 ? -16.719 17.031 2.262 1 98 223 PRO B O 1
ATOM 4113 N N . TYR B 1 224 ? -14.602 17.234 1.79 1 98.12 224 TYR B N 1
ATOM 4114 C CA . TYR B 1 224 ? -14.109 17.031 3.148 1 98.12 224 TYR B CA 1
ATOM 4115 C C . TYR B 1 224 ? -12.906 17.938 3.428 1 98.12 224 TYR B C 1
ATOM 4117 O O . TYR B 1 224 ? -11.984 18.016 2.619 1 98.12 224 TYR B O 1
ATOM 4125 N N . ALA B 1 225 ? -12.922 18.656 4.566 1 98.44 225 ALA B N 1
ATOM 4126 C CA . ALA B 1 225 ? -11.812 19.531 4.926 1 98.44 225 ALA B CA 1
ATOM 4127 C C . ALA B 1 225 ? -11.734 19.734 6.434 1 98.44 225 ALA B C 1
ATOM 4129 O O . ALA B 1 225 ? -12.727 19.562 7.141 1 98.44 225 ALA B O 1
ATOM 4130 N N . HIS B 1 226 ? -10.547 20 6.891 1 98 226 HIS B N 1
ATOM 4131 C CA . HIS B 1 226 ? -10.273 20.391 8.273 1 98 226 HIS B CA 1
ATOM 4132 C C . HIS B 1 226 ? -9.445 21.656 8.336 1 98 226 HIS B C 1
ATOM 4134 O O . HIS B 1 226 ? -8.523 21.859 7.535 1 98 226 HIS B O 1
ATOM 4140 N N . ARG B 1 227 ? -9.852 22.531 9.219 1 97.94 227 ARG B N 1
ATOM 4141 C CA . ARG B 1 227 ? -9.008 23.594 9.734 1 97.94 227 ARG B CA 1
ATOM 4142 C C . ARG B 1 227 ? -8.75 23.422 11.227 1 97.94 227 ARG B C 1
ATOM 4144 O O . ARG B 1 227 ? -9.602 23.75 12.055 1 97.94 227 ARG B O 1
ATOM 4151 N N . PHE B 1 228 ? -7.555 22.938 11.484 1 97.12 228 PHE B N 1
ATOM 4152 C CA . PHE B 1 228 ? -7.199 22.609 12.859 1 97.12 228 PHE B CA 1
ATOM 4153 C C . PHE B 1 228 ? -6.453 23.766 13.523 1 97.12 228 PHE B C 1
ATOM 4155 O O . PHE B 1 228 ? -5.48 24.281 12.969 1 97.12 228 PHE B O 1
ATOM 4162 N N . LEU B 1 229 ? -6.91 24.203 14.609 1 96.62 229 LEU B N 1
ATOM 4163 C CA . LEU B 1 229 ? -6.363 25.328 15.367 1 96.62 229 LEU B CA 1
ATOM 4164 C C . LEU B 1 229 ? -6.062 24.922 16.812 1 96.62 229 LEU B C 1
ATOM 4166 O O . LEU B 1 229 ? -6.453 23.844 17.234 1 96.62 229 LEU B O 1
ATOM 4170 N N . PRO B 1 230 ? -5.289 25.719 17.516 1 96.12 230 PRO B N 1
ATOM 4171 C CA . PRO B 1 230 ? -4.957 25.391 18.906 1 96.12 230 PRO B CA 1
ATOM 4172 C C . PRO B 1 230 ? -6.195 25.219 19.781 1 96.12 230 PRO B C 1
ATOM 4174 O O . PRO B 1 230 ? -6.18 24.422 20.719 1 96.12 230 PRO B O 1
ATOM 4177 N N . ASP B 1 231 ? -7.324 25.922 19.375 1 95.31 231 ASP B N 1
ATOM 4178 C CA . ASP B 1 231 ? -8.453 25.906 20.297 1 95.31 231 ASP B CA 1
ATOM 4179 C C . ASP B 1 231 ? -9.719 25.391 19.609 1 95.31 231 ASP B C 1
ATOM 4181 O O . ASP B 1 231 ? -10.789 25.344 20.219 1 95.31 231 ASP B O 1
ATOM 4185 N N . ALA B 1 232 ? -9.562 24.984 18.422 1 96.62 232 ALA B N 1
ATOM 4186 C CA . ALA B 1 232 ? -10.734 24.484 17.703 1 96.62 232 ALA B CA 1
ATOM 4187 C C . ALA B 1 232 ? -10.32 23.641 16.5 1 96.62 232 ALA 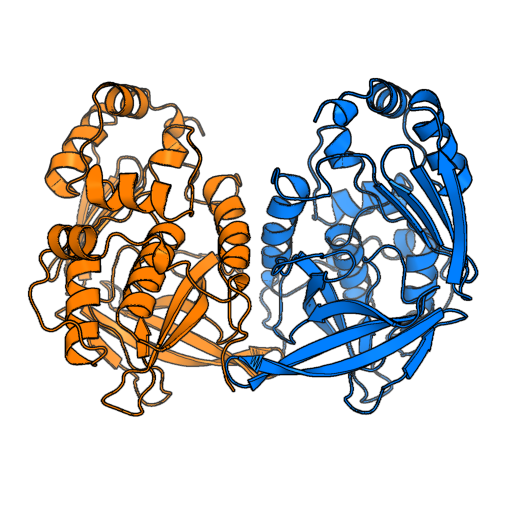B C 1
ATOM 4189 O O . ALA B 1 232 ? -9.25 23.844 15.938 1 96.62 232 ALA B O 1
ATOM 4190 N N . ASP B 1 233 ? -11.109 22.703 16.172 1 96.62 233 ASP B N 1
ATOM 4191 C CA . ASP B 1 233 ? -11.031 21.922 14.922 1 96.62 233 ASP B CA 1
ATOM 4192 C C . ASP B 1 233 ? -12.312 22.094 14.102 1 96.62 233 ASP B C 1
ATOM 4194 O O . ASP B 1 233 ? -13.375 21.609 14.484 1 96.62 233 ASP B O 1
ATOM 4198 N N . HIS B 1 234 ? -12.227 22.844 13.023 1 98.19 234 HIS B N 1
ATOM 4199 C CA . HIS B 1 234 ? -13.344 22.969 12.094 1 98.19 234 HIS B CA 1
ATOM 4200 C C . HIS B 1 234 ? -13.297 21.875 11.031 1 98.19 234 HIS B C 1
ATOM 4202 O O . HIS B 1 234 ? -12.242 21.609 10.453 1 98.19 234 HIS B O 1
ATOM 4208 N N . MET B 1 235 ? -14.398 21.25 10.828 1 98.12 235 MET B N 1
ATOM 4209 C CA . MET B 1 235 ? -14.508 20.188 9.828 1 98.12 235 MET B CA 1
ATOM 4210 C C . MET B 1 235 ? -15.742 20.391 8.953 1 98.12 235 MET B C 1
ATOM 4212 O O . MET B 1 235 ? -16.797 20.797 9.445 1 98.12 235 MET B O 1
ATOM 4216 N N . ILE B 1 236 ? -15.609 20.219 7.695 1 98.38 236 ILE B N 1
ATOM 4217 C CA . ILE B 1 236 ? -16.75 20.109 6.801 1 98.38 236 ILE B CA 1
ATOM 4218 C C . ILE B 1 236 ? -16.781 18.75 6.133 1 98.38 236 ILE B C 1
ATOM 4220 O O . ILE B 1 236 ? -15.742 18.266 5.672 1 98.38 236 ILE B O 1
ATOM 4224 N N . ASP B 1 237 ? -17.828 18.031 6.145 1 97.38 237 ASP B N 1
ATOM 4225 C CA . ASP B 1 237 ? -18.125 16.75 5.523 1 97.38 237 ASP B CA 1
ATOM 4226 C C . ASP B 1 237 ? -19.375 16.844 4.652 1 97.38 237 ASP B C 1
ATOM 4228 O O . ASP B 1 237 ? -20.5 16.641 5.137 1 97.38 237 ASP B O 1
ATOM 4232 N N . GLY B 1 238 ? -19.109 16.969 3.363 1 97.38 238 GLY B N 1
ATOM 4233 C CA . GLY B 1 238 ? -20.219 17.297 2.492 1 97.38 238 GLY B CA 1
ATOM 4234 C C . GLY B 1 238 ? -20.828 18.656 2.795 1 97.38 238 GLY B C 1
ATOM 4235 O O . GLY B 1 238 ? -20.281 19.688 2.412 1 97.38 238 GLY B O 1
ATOM 4236 N N . THR B 1 239 ? -22.016 18.609 3.434 1 97.88 239 THR B N 1
ATOM 4237 C CA . THR B 1 239 ? -22.688 19.844 3.789 1 97.88 239 THR B CA 1
ATOM 4238 C C . THR B 1 239 ? -22.844 19.969 5.301 1 97.88 239 THR B C 1
ATOM 4240 O O . THR B 1 239 ? -23.562 20.828 5.793 1 97.88 239 THR B O 1
ATOM 4243 N N . THR B 1 240 ? -22.172 19.141 5.988 1 98.38 240 THR B N 1
ATOM 4244 C CA . THR B 1 240 ? -22.188 19.203 7.445 1 98.38 240 THR B CA 1
ATOM 4245 C C . THR B 1 240 ? -20.922 19.875 7.977 1 98.38 240 THR B C 1
ATOM 4247 O O . THR B 1 240 ? -19.812 19.453 7.668 1 98.38 240 THR B O 1
ATOM 4250 N N . VAL B 1 241 ? -21.094 20.906 8.75 1 98.62 241 VAL B N 1
ATOM 4251 C CA . VAL B 1 241 ? -19.969 21.625 9.352 1 98.62 241 VAL B CA 1
ATOM 4252 C C . VAL B 1 241 ? -19.938 21.359 10.852 1 98.62 241 VAL B C 1
ATOM 4254 O O . VAL B 1 241 ? -20.953 21.516 11.539 1 98.62 241 VAL B O 1
ATOM 4257 N N . VAL B 1 242 ? -18.812 20.953 11.336 1 97.69 242 VAL B N 1
ATOM 4258 C CA . VAL B 1 242 ? -18.641 20.641 12.75 1 97.69 242 VAL B CA 1
ATOM 4259 C C . VAL B 1 242 ? -17.453 21.422 13.312 1 97.69 242 VAL B C 1
ATOM 4261 O O . VAL B 1 242 ? -16.391 21.453 12.695 1 97.69 242 VAL B O 1
ATOM 4264 N N . THR B 1 243 ? -17.609 22.109 14.391 1 97.56 243 THR B N 1
ATOM 4265 C CA . THR B 1 243 ? -16.516 22.688 15.156 1 97.56 243 THR B CA 1
ATOM 4266 C C . THR B 1 243 ? -16.359 21.984 16.5 1 97.56 243 THR B C 1
ATOM 4268 O O . THR B 1 243 ? -17.297 21.953 17.297 1 97.56 243 THR B O 1
ATOM 4271 N N . THR B 1 244 ? -15.234 21.422 16.688 1 95.88 244 THR B N 1
ATOM 4272 C CA . THR B 1 244 ? -14.922 20.734 17.938 1 95.88 244 THR B CA 1
ATOM 4273 C C . THR B 1 244 ? -13.859 21.484 18.734 1 95.88 244 THR B C 1
ATOM 4275 O O . THR B 1 244 ? -12.906 22.016 18.156 1 95.88 244 THR B O 1
ATOM 4278 N N . ARG B 1 245 ? -14.031 21.531 20.047 1 95.69 245 ARG B N 1
ATOM 4279 C CA . ARG B 1 245 ? -13.07 22.188 20.922 1 95.69 245 ARG B CA 1
ATOM 4280 C C . ARG B 1 245 ? -12.273 21.156 21.719 1 95.69 245 ARG B C 1
ATOM 4282 O O . ARG B 1 245 ? -12.648 19.984 21.797 1 95.69 245 ARG B O 1
ATOM 4289 N N . PRO B 1 246 ? -11.094 21.531 22.266 1 93.5 246 PRO B N 1
ATOM 4290 C CA . PRO B 1 246 ? -10.211 20.594 22.969 1 93.5 246 PRO B CA 1
ATOM 4291 C C . PRO B 1 246 ? -10.914 19.859 24.109 1 93.5 246 PRO B C 1
ATOM 4293 O O . PRO B 1 246 ? -10.539 18.734 24.453 1 93.5 246 PRO B O 1
ATOM 4296 N N . ASP B 1 247 ? -11.977 20.422 24.703 1 90.12 247 ASP B N 1
ATOM 4297 C CA . ASP B 1 247 ? -12.664 19.797 25.828 1 90.12 247 ASP B CA 1
ATOM 4298 C C . ASP B 1 247 ? -13.68 18.766 25.344 1 90.12 247 ASP B C 1
ATOM 4300 O O . ASP B 1 247 ? -14.367 18.141 26.156 1 90.12 247 ASP B O 1
ATOM 4304 N N . GLY B 1 248 ? -13.773 18.641 24.031 1 89.75 248 GLY B N 1
ATOM 4305 C CA . GLY B 1 248 ? -14.656 17.641 23.484 1 89.75 248 GLY B CA 1
ATOM 4306 C C . GLY B 1 248 ? -16 18.188 23.062 1 89.75 248 GLY B C 1
ATOM 4307 O O . GLY B 1 248 ? -16.766 17.531 22.344 1 89.75 248 GLY B O 1
ATOM 4308 N N . SER B 1 249 ? -16.328 19.391 23.469 1 93 249 SER B N 1
ATOM 4309 C CA . SER B 1 249 ? -17.578 19.984 23.031 1 93 249 SER B CA 1
ATOM 4310 C C . SER B 1 249 ? -17.578 20.281 21.531 1 93 249 SER B C 1
ATOM 4312 O O . SER B 1 249 ? -16.516 20.531 20.953 1 93 249 SER B O 1
ATOM 4314 N N . SER B 1 250 ? -18.75 20.172 20.953 1 94.69 250 SER B N 1
ATOM 4315 C CA . SER B 1 250 ? -18.828 20.359 19.5 1 94.69 250 SER B CA 1
ATOM 4316 C C . SER B 1 250 ? -20.141 21.047 19.109 1 94.69 250 SER B C 1
ATOM 4318 O O . SER B 1 250 ? -21.141 20.953 19.828 1 94.69 250 SER B O 1
ATOM 4320 N N . ASP B 1 251 ? -20.094 21.812 18.078 1 96.38 251 ASP B N 1
ATOM 4321 C CA . ASP B 1 251 ? -21.234 22.391 17.391 1 96.38 251 ASP B CA 1
ATOM 4322 C C . ASP B 1 251 ? -21.344 21.859 15.961 1 96.38 251 ASP B C 1
ATOM 4324 O O . ASP B 1 251 ? -20.328 21.734 15.266 1 96.38 251 ASP B O 1
ATOM 4328 N N . THR B 1 252 ? -22.547 21.516 15.609 1 97.75 252 THR B N 1
ATOM 4329 C CA . THR B 1 252 ? -22.781 21 14.266 1 97.75 252 THR B CA 1
ATOM 4330 C C . THR B 1 252 ? -23.859 21.828 13.562 1 97.75 252 THR B C 1
ATOM 4332 O O . THR B 1 252 ? -24.859 22.203 14.172 1 97.75 252 THR B O 1
ATOM 4335 N N . ARG B 1 253 ? -23.672 22.125 12.328 1 97.5 253 ARG B N 1
ATOM 4336 C CA . ARG B 1 253 ? -24.688 22.781 11.516 1 97.5 253 ARG B CA 1
ATOM 4337 C C . ARG B 1 253 ? -24.703 22.234 10.094 1 97.5 253 ARG B C 1
ATOM 4339 O O . ARG B 1 253 ? -23.656 21.859 9.562 1 97.5 253 ARG B O 1
ATOM 4346 N N . GLU B 1 254 ? -25.859 22.203 9.484 1 98.31 254 GLU B N 1
ATOM 4347 C CA . GLU B 1 254 ? -26.047 21.844 8.086 1 98.31 254 GLU B CA 1
ATOM 4348 C C . GLU B 1 254 ? -26.125 23.078 7.199 1 98.31 254 GLU B C 1
ATOM 4350 O O . GLU B 1 254 ? -26.75 24.078 7.566 1 98.31 254 GLU B O 1
ATOM 4355 N N . ILE B 1 255 ? -25.453 23 6.074 1 98.12 255 ILE B N 1
ATOM 4356 C CA . ILE B 1 255 ? -25.484 24.125 5.148 1 98.12 255 ILE B CA 1
ATOM 4357 C C . ILE B 1 255 ? -25.984 23.656 3.783 1 98.12 255 ILE B C 1
ATOM 4359 O O . ILE B 1 255 ? -26.141 22.453 3.545 1 98.12 255 ILE B O 1
ATOM 4363 N N . GLU B 1 256 ? -26.297 24.625 2.928 1 97.75 256 GLU B N 1
ATOM 4364 C CA . GLU B 1 256 ? -26.656 24.328 1.545 1 97.75 256 GLU B CA 1
ATOM 4365 C C . GLU B 1 256 ? -25.406 24.125 0.688 1 97.75 256 GLU B C 1
ATOM 4367 O O . GLU B 1 256 ? -24.359 24.719 0.949 1 97.75 256 GLU B O 1
ATOM 4372 N N . VAL B 1 257 ? -25.609 23.312 -0.323 1 97.44 257 VAL B N 1
ATOM 4373 C CA . VAL B 1 257 ? -24.516 23.031 -1.233 1 97.44 257 VAL B CA 1
ATOM 4374 C C . VAL B 1 257 ? -23.938 24.344 -1.777 1 97.44 257 VAL B C 1
ATOM 4376 O O . VAL B 1 257 ? -22.734 24.484 -1.946 1 97.44 257 VAL B O 1
ATOM 4379 N N . SER B 1 258 ? -24.812 25.312 -1.99 1 97.69 258 SER B N 1
ATOM 4380 C CA . SER B 1 258 ? -24.406 26.594 -2.566 1 97.69 258 SER B CA 1
ATOM 4381 C C . SER B 1 258 ? -23.531 27.375 -1.604 1 97.69 258 SER B C 1
ATOM 4383 O O . SER B 1 258 ? -22.828 28.312 -2.014 1 97.69 258 S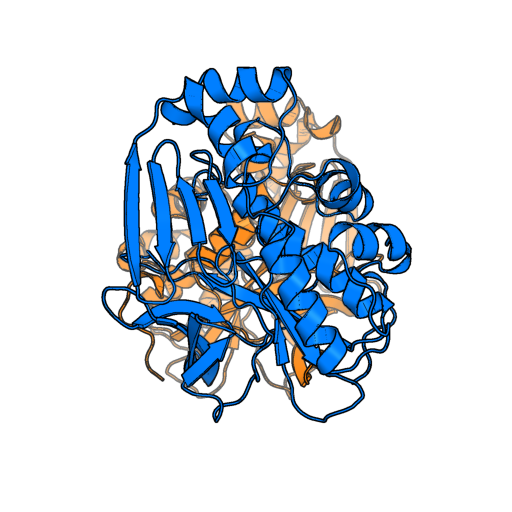ER B O 1
ATOM 4385 N N . GLU B 1 259 ? -23.453 26.984 -0.343 1 98.12 259 GLU B N 1
ATOM 4386 C CA . GLU B 1 259 ? -22.703 27.703 0.679 1 98.12 259 GLU B CA 1
ATOM 4387 C C . GLU B 1 259 ? -21.312 27.109 0.874 1 98.12 259 GLU B C 1
ATOM 4389 O O . GLU B 1 259 ? -20.453 27.719 1.518 1 98.12 259 GLU B O 1
ATOM 4394 N N . VAL B 1 260 ? -21.094 25.984 0.323 1 98.19 260 VAL B N 1
ATOM 4395 C CA . VAL B 1 260 ? -19.875 25.234 0.606 1 98.19 260 VAL B CA 1
ATOM 4396 C C . VAL B 1 260 ? -18.656 26.062 0.256 1 98.19 260 VAL B C 1
ATOM 4398 O O . VAL B 1 260 ? -17.734 26.219 1.075 1 98.19 260 VAL B O 1
ATOM 4401 N N . PRO B 1 261 ? -18.562 26.734 -0.939 1 98.06 261 PRO B N 1
ATOM 4402 C CA . PRO B 1 261 ? -17.375 27.516 -1.256 1 98.06 261 PRO B CA 1
ATOM 4403 C C . PRO B 1 261 ? -17.125 28.656 -0.272 1 98.06 261 PRO B C 1
ATOM 4405 O O . PRO B 1 261 ? -15.992 28.922 0.109 1 98.06 261 PRO B O 1
ATOM 4408 N N . LYS B 1 262 ? -18.188 29.328 0.115 1 97.88 262 LYS B N 1
ATOM 4409 C CA . LYS B 1 262 ? -18.062 30.438 1.063 1 97.88 262 LYS B CA 1
ATOM 4410 C C . LYS B 1 262 ? -17.547 29.953 2.412 1 97.88 262 LYS B C 1
ATOM 4412 O O . LYS B 1 262 ? -16.656 30.578 3.006 1 97.88 262 LYS B O 1
ATOM 4417 N N . VAL B 1 263 ? -18.062 28.859 2.865 1 98.12 263 VAL B N 1
ATOM 4418 C CA . VAL B 1 263 ? -17.656 28.297 4.141 1 98.12 263 VAL B CA 1
ATOM 4419 C C . VAL B 1 263 ? -16.188 27.875 4.062 1 98.12 263 VAL B C 1
ATOM 4421 O O . VAL B 1 263 ? -15.414 28.094 5.004 1 98.12 263 VAL B O 1
ATOM 4424 N N . LEU B 1 264 ? -15.773 27.234 2.945 1 98.12 264 LEU B N 1
ATOM 4425 C CA . LEU B 1 264 ? -14.383 26.844 2.744 1 98.12 264 LEU B CA 1
ATOM 4426 C C . LEU B 1 264 ? -13.461 28.062 2.852 1 98.12 264 LEU B C 1
ATOM 4428 O O . LEU B 1 264 ? -12.391 27.969 3.461 1 98.12 264 LEU B O 1
ATOM 4432 N N . SER B 1 265 ? -13.844 29.125 2.289 1 97.38 265 SER B N 1
ATOM 4433 C CA . SER B 1 265 ? -13.039 30.344 2.314 1 97.38 265 SER B CA 1
ATOM 4434 C C . SER B 1 265 ? -12.992 30.953 3.711 1 97.38 265 SER B C 1
ATOM 4436 O O . SER B 1 265 ? -11.922 31.25 4.234 1 97.38 265 SER B O 1
ATOM 4438 N N . GLU B 1 266 ? -14.102 31.062 4.391 1 96.94 266 GLU B N 1
ATOM 4439 C CA . GLU B 1 266 ? -14.227 31.812 5.641 1 96.94 266 GLU B CA 1
ATOM 4440 C C . GLU B 1 266 ? -13.695 31 6.82 1 96.94 266 GLU B C 1
ATOM 4442 O O . GLU B 1 266 ? -13.094 31.562 7.738 1 96.94 266 GLU B O 1
ATOM 4447 N N . LEU B 1 267 ? -13.938 29.703 6.754 1 96.94 267 LEU B N 1
ATOM 4448 C CA . LEU B 1 267 ? -13.648 28.906 7.938 1 96.94 267 LEU B CA 1
ATOM 4449 C C . LEU B 1 267 ? -12.391 28.062 7.738 1 96.94 267 LEU B C 1
ATOM 4451 O O . LEU B 1 267 ? -11.703 27.734 8.703 1 96.94 267 LEU B O 1
ATOM 4455 N N . PHE B 1 268 ? -12.016 27.766 6.52 1 97.31 268 PHE B N 1
ATOM 4456 C CA . PHE B 1 268 ? -10.938 26.812 6.285 1 97.31 268 PHE B CA 1
ATOM 4457 C C . PHE B 1 268 ? -9.773 27.469 5.555 1 97.31 268 PHE B C 1
ATOM 4459 O O . PHE B 1 268 ? -8.742 26.828 5.32 1 97.31 268 PHE B O 1
ATOM 4466 N N . ASP B 1 269 ? -9.906 28.734 5.176 1 94.31 269 ASP B N 1
ATOM 4467 C CA . ASP B 1 269 ? -8.883 29.5 4.473 1 94.31 269 ASP B CA 1
ATOM 4468 C C . ASP B 1 269 ? -8.555 28.859 3.119 1 94.31 269 ASP B C 1
ATOM 4470 O O . ASP B 1 269 ? -7.391 28.781 2.732 1 94.31 269 ASP B O 1
ATOM 4474 N N . ILE B 1 270 ? -9.57 28.281 2.49 1 96.75 270 ILE B N 1
ATOM 4475 C CA . ILE B 1 270 ? -9.445 27.688 1.16 1 96.75 270 ILE B CA 1
ATOM 4476 C C . ILE B 1 270 ? -10.203 28.547 0.147 1 96.75 270 ILE B C 1
ATOM 4478 O O . ILE B 1 270 ? -11.43 28.625 0.18 1 96.75 270 ILE B O 1
ATOM 4482 N N . ASP B 1 271 ? -9.477 29.156 -0.72 1 92.44 271 ASP B N 1
ATOM 4483 C CA . ASP B 1 271 ? -10.086 29.984 -1.755 1 92.44 271 ASP B CA 1
ATOM 4484 C C . ASP B 1 271 ? -10.102 29.25 -3.1 1 92.44 271 ASP B C 1
ATOM 4486 O O . ASP B 1 271 ? -9.047 29.031 -3.697 1 92.44 271 ASP B O 1
ATOM 4490 N N . LEU B 1 272 ? -11.266 29 -3.561 1 96.44 272 LEU B N 1
ATOM 4491 C CA . LEU B 1 272 ? -11.43 28.344 -4.855 1 96.44 272 LEU B CA 1
ATOM 4492 C C . LEU B 1 272 ? -11.57 29.375 -5.969 1 96.44 272 LEU B C 1
ATOM 4494 O O . LEU B 1 272 ? -12.055 30.484 -5.73 1 96.44 272 LEU B O 1
ATOM 4498 N N . THR B 1 273 ? -11.094 29.031 -7.094 1 96.56 273 THR B N 1
ATOM 4499 C CA . THR B 1 273 ? -11.43 29.844 -8.258 1 96.56 273 THR B CA 1
ATOM 4500 C C . THR B 1 273 ? -12.938 29.828 -8.5 1 96.56 273 THR B C 1
ATOM 4502 O O . THR B 1 273 ? -13.648 28.953 -8 1 96.56 273 THR B O 1
ATOM 4505 N N . GLU B 1 274 ? -13.383 30.844 -9.227 1 96.75 274 GLU B N 1
ATOM 4506 C CA . GLU B 1 274 ? -14.805 30.906 -9.57 1 96.75 274 GLU B CA 1
ATOM 4507 C C . GLU B 1 274 ? -15.258 29.625 -10.266 1 96.75 274 GLU B C 1
ATOM 4509 O O . GLU B 1 274 ? -16.328 29.109 -9.961 1 96.75 274 GLU B O 1
ATOM 4514 N N . ALA B 1 275 ? -14.484 29.141 -11.102 1 97.56 275 ALA B N 1
ATOM 4515 C CA . ALA B 1 275 ? -14.82 27.938 -11.844 1 97.56 275 ALA B CA 1
ATOM 4516 C C . ALA B 1 275 ? -14.906 26.734 -10.914 1 97.56 275 ALA B C 1
ATOM 4518 O O . ALA B 1 275 ? -15.82 25.906 -11.031 1 97.56 275 ALA B O 1
ATOM 4519 N N . ASP B 1 276 ? -14 26.609 -10.031 1 97.44 276 ASP B N 1
ATOM 4520 C CA . ASP B 1 276 ? -13.984 25.5 -9.094 1 97.44 276 ASP B CA 1
ATOM 4521 C C . ASP B 1 276 ? -15.172 25.562 -8.133 1 97.44 276 ASP B C 1
ATOM 4523 O O . ASP B 1 276 ? -15.781 24.547 -7.816 1 97.44 276 ASP B O 1
ATOM 4527 N N . ALA B 1 277 ? -15.43 26.781 -7.707 1 97.69 277 ALA B N 1
ATOM 4528 C CA . ALA B 1 277 ? -16.578 26.969 -6.832 1 97.69 277 ALA B CA 1
ATOM 4529 C C . ALA B 1 277 ? -17.875 26.562 -7.531 1 97.69 277 ALA B C 1
ATOM 4531 O O . ALA B 1 277 ? -18.719 25.891 -6.938 1 97.69 277 ALA B O 1
ATOM 4532 N N . ALA B 1 278 ? -18 27 -8.75 1 97.62 278 ALA B N 1
ATOM 4533 C CA . ALA B 1 278 ? -19.203 26.672 -9.523 1 97.62 278 ALA B CA 1
ATOM 4534 C C . ALA B 1 278 ? -19.344 25.156 -9.68 1 97.62 278 ALA B C 1
ATOM 4536 O O . ALA B 1 278 ? -20.453 24.625 -9.539 1 97.62 278 ALA B O 1
ATOM 4537 N N . LYS B 1 279 ? -18.266 24.5 -9.938 1 96.88 279 LYS B N 1
ATOM 4538 C CA . LYS B 1 279 ? -18.281 23.047 -10.102 1 96.88 279 LYS B CA 1
ATOM 4539 C C . LYS B 1 279 ? -18.688 22.359 -8.797 1 96.88 279 LYS B C 1
ATOM 4541 O O . LYS B 1 279 ? -19.453 21.391 -8.805 1 96.88 279 LYS B O 1
ATOM 4546 N N . LEU B 1 280 ? -18.141 22.797 -7.75 1 96.56 280 LEU B N 1
ATOM 4547 C CA . LEU B 1 280 ? -18.453 22.234 -6.445 1 96.56 280 LEU B CA 1
ATOM 4548 C C . LEU B 1 280 ? -19.922 22.375 -6.125 1 96.56 280 LEU B C 1
ATOM 4550 O O . LEU B 1 280 ? -20.547 21.469 -5.578 1 96.56 280 LEU B O 1
ATOM 4554 N N . VAL B 1 281 ? -20.531 23.438 -6.484 1 96.75 281 VAL B N 1
ATOM 4555 C CA . VAL B 1 281 ? -21.922 23.781 -6.164 1 96.75 281 VAL B CA 1
ATOM 4556 C C . VAL B 1 281 ? -22.859 22.969 -7.051 1 96.75 281 VAL B C 1
ATOM 4558 O O . VAL B 1 281 ? -24.016 22.734 -6.688 1 96.75 281 VAL B O 1
ATOM 4561 N N . GLU B 1 282 ? -22.359 22.562 -8.266 1 93.94 282 GLU B N 1
ATOM 4562 C CA . GLU B 1 282 ? -23.172 21.688 -9.094 1 93.94 282 GLU B CA 1
ATOM 4563 C C . GLU B 1 282 ? -23.641 20.469 -8.305 1 93.94 282 GLU B C 1
ATOM 4565 O O . GLU B 1 282 ? -24.703 19.906 -8.578 1 93.94 282 GLU B O 1
ATOM 4570 N N . GLY B 1 283 ? -22.875 20.047 -7.426 1 88.56 283 GLY B N 1
ATOM 4571 C CA . GLY B 1 283 ? -23.297 19.047 -6.461 1 88.56 283 GLY B CA 1
ATOM 4572 C C . GLY B 1 283 ? -23.344 17.656 -7.031 1 88.56 283 GLY B C 1
ATOM 4573 O O . GLY B 1 283 ? -24.094 16.797 -6.543 1 88.56 283 GLY B O 1
ATOM 4574 N N . ASP B 1 284 ? -22.594 17.312 -8.047 1 90.25 284 ASP B N 1
ATOM 4575 C CA . ASP B 1 284 ? -22.562 15.977 -8.641 1 90.25 284 ASP B CA 1
ATOM 4576 C C . ASP B 1 284 ? -22.141 14.922 -7.609 1 90.25 284 ASP B C 1
ATOM 4578 O O . ASP B 1 284 ? -22.531 13.758 -7.707 1 90.25 284 ASP B O 1
ATOM 4582 N N . TRP B 1 285 ? -21.422 15.398 -6.672 1 91.56 285 TRP B N 1
ATOM 4583 C CA . TRP B 1 285 ? -20.922 14.5 -5.641 1 91.56 285 TRP B CA 1
ATOM 4584 C C . TRP B 1 285 ? -22.047 14.055 -4.711 1 91.56 285 TRP B C 1
ATOM 4586 O O . TRP B 1 285 ? -21.891 13.109 -3.943 1 91.56 285 TRP B O 1
ATOM 4596 N N . GLN B 1 286 ? -23.156 14.734 -4.754 1 87.94 286 GLN B N 1
ATOM 4597 C CA . GLN B 1 286 ? -24.297 14.344 -3.93 1 87.94 286 GLN B CA 1
ATOM 4598 C C . GLN B 1 286 ? -24.984 13.102 -4.496 1 87.94 286 GLN B C 1
ATOM 4600 O O . GLN B 1 286 ? -25.766 12.445 -3.805 1 87.94 286 GLN B O 1
ATOM 4605 N N . ARG B 1 287 ? -24.688 12.703 -5.762 1 77.44 287 ARG B N 1
ATOM 4606 C CA . ARG B 1 287 ? -25.328 11.586 -6.445 1 77.44 287 ARG B CA 1
ATOM 4607 C C . ARG B 1 287 ? -24.484 10.328 -6.375 1 77.44 287 ARG B C 1
ATOM 4609 O O . ARG B 1 287 ? -24.875 9.273 -6.8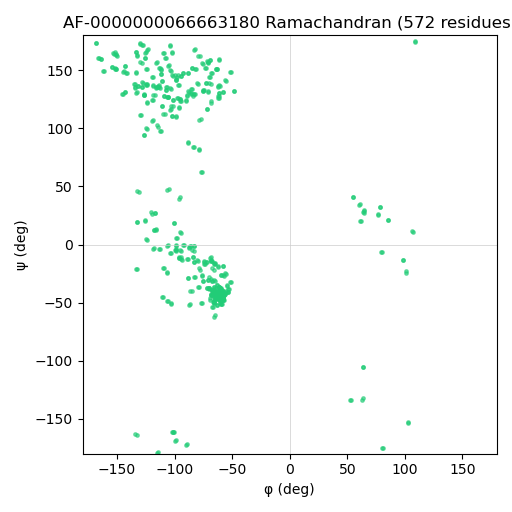79 1 77.44 287 ARG B O 1
ATOM 4616 N N . ARG B 1 288 ? -23.453 10.477 -5.797 1 66.88 288 ARG B N 1
ATOM 4617 C CA . ARG B 1 288 ? -22.547 9.336 -5.719 1 66.88 288 ARG B CA 1
ATOM 4618 C C . ARG B 1 288 ? -22.859 8.461 -4.508 1 66.88 288 ARG B C 1
ATOM 4620 O O . ARG B 1 288 ? -23.328 8.961 -3.484 1 66.88 288 ARG B O 1
#

InterPro domains:
  IPR001447 Arylamine N-acetyltransferase [PF00797] (34-274)
  IPR001447 Arylamine N-acetyltransferase [PR01543] (34-57)
  IPR001447 Arylamine N-acetyltransferase [PR01543] (58-81)
  IPR001447 Arylamine N-acetyltransferase [PR01543] (82-104)
  IPR001447 Arylamine N-acetyltransferase [PR01543] (116-141)
  IPR001447 Arylamine N-acetyltransferase [PTHR11786] (18-280)
  IPR038765 Papain-like cysteine peptidase superfamily [SSF54001] (15-280)